Protein AF-A0A9W8AID2-F1 (afdb_monomer)

InterPro domains:
  IPR016527 Origin recognition complex subunit 4 [PIRSF007858] (40-370)
  IPR016527 Origin recognition complex subunit 4 [PTHR12087] (40-371)
  IPR027417 P-loop containing nucleoside triphosphate hydrolase [G3DSA:3.40.50.300] (14-128)
  IPR027417 P-loop containing nucleoside triphosphate hydrolase [SSF52540] (54-201)
  IPR032705 Origin recognition complex subunit 4, C-terminal [PF14629] (137-357)

Organism: NCBI:txid1520584

Foldseek 3Di:
DDDDDDDDDDDDDDDPDDPPPPPPPPPPDDDPPDDPPPDDPVRVLVVVLVVLQPDAAPDDEEEAEAEQLLVCLVPPPSVVLLSLLVSCVVPRYNYHYHYDHPDPCSLVSHDPSSNVSDPPDDDDDDFDPDLVVLLVLLLVVQQDDLDDDPVDDPVCNVVSVVQSVLSVVCSVDVVSSVLSVVVCVVDRHSVVSVVLSVQQVVVADPVRNHGDPVSSVVSSVVVVDDPLLVVLLVADLLLLLLVLLQLVCVVVVNQKDFLVSSLVSSVCLCVVQPLNVVVVPDDDDSVVSLVSVVVCCLVVQKAFDDDPPDDPDDDDPDDPPPCVSVVRVVVVPPPDDDRRGGMMGGPDDLVSSLVSLVVHPPRDPSSNVSSPDD

Solvent-accessible surface area (backbone atoms only — not comparable to full-atom values): 23178 Å² total; per-residue (Å²): 137,83,85,90,84,91,80,90,82,84,87,84,80,87,81,86,78,77,82,78,76,78,79,73,81,73,75,79,72,81,77,74,94,57,82,77,74,89,64,52,73,67,56,48,50,52,51,52,48,53,52,51,67,69,40,49,76,87,56,84,70,46,78,48,78,37,74,55,36,54,62,56,44,70,40,83,85,29,57,67,61,38,52,55,31,52,50,47,72,64,63,40,34,59,56,46,81,46,72,39,62,92,59,89,61,48,73,71,58,38,53,72,80,39,44,72,48,49,88,84,81,79,84,87,86,74,64,64,90,44,69,69,57,48,50,50,53,53,51,59,70,72,45,67,82,86,71,84,43,99,90,47,65,77,91,49,50,67,58,47,50,52,49,40,51,47,52,49,56,50,65,69,34,66,69,50,45,50,52,54,45,56,45,45,76,75,50,56,47,68,64,63,49,48,57,55,52,49,53,47,61,68,68,48,42,92,95,40,78,64,89,47,70,69,59,45,50,53,50,52,50,64,73,68,54,57,66,69,43,56,52,58,50,73,53,54,72,66,44,51,45,47,51,39,25,46,45,54,39,42,76,69,72,41,73,63,47,29,50,58,60,33,51,49,49,40,49,48,48,48,72,66,36,66,56,34,57,74,67,66,56,74,75,77,55,67,77,58,52,50,52,40,52,53,46,38,44,74,69,58,53,29,44,72,52,79,74,93,70,88,75,96,67,94,78,76,94,79,76,60,96,75,57,59,72,58,51,62,67,59,67,67,66,58,92,80,63,59,81,57,66,45,46,26,28,71,71,64,53,67,68,50,50,38,53,26,55,73,66,32,75,91,62,53,66,56,59,47,50,58,50,70,54,133

Nearest PDB structures (foldseek):
  7jpq-assembly1_D  TM=8.842E-01  e=1.637E-20  Homo sapiens
  5ujm-assembly1_D  TM=8.952E-01  e=5.907E-19  Homo sapiens
  5uj7-assembly2_D  TM=9.105E-01  e=2.186E-18  Homo sapiens
  7jpr-assembly1_D  TM=8.896E-01  e=1.557E-18  Homo sapiens
  8s0d-assembly1_D  TM=9.106E-01  e=4.104E-18  Homo sapiens

Secondary structure (DSSP, 8-state):
----------------------------PPPPSSPPP---HHHHHHHHHHHHHH--TTSPPEEEEETTHHHHHHSGGGHHHHHHHHHHHTTSS-EEEEE--S-TTTTTSS-HHHHTTS-------PPP-SHHHHHHHHHHHHPPP-S--TTS-GGGHHHHHHHHHHHHHHHH-HHHHHHHHHHHHH---HHHHHHHHHHHHHT--SS--S--HHHHHHHHHHHHS-HHHHHHHHS-HHHHHHHHHHHHHHHTT---B-HHHHHHHHHHHHHH-HHHHHTTPPPPPHHHHHHHHHHHHHTTSEEE------------S---TTSHHHHHHHTT--TT--GGG--EEESS-HHHHHHHHHH-TT--HHHHHHHH--

Radius of gyration: 33.81 Å; Cα contacts (8 Å, |Δi|>4): 283; chains: 1; bounding box: 73×50×110 Å

Mean predicted aligned error: 14.71 Å

Structure (mmCIF, N/CA/C/O backbone):
data_AF-A0A9W8AID2-F1
#
_entry.id   AF-A0A9W8AID2-F1
#
loop_
_atom_site.group_PDB
_atom_site.id
_atom_site.type_symbol
_atom_site.label_atom_id
_atom_site.label_alt_id
_atom_site.label_comp_id
_atom_site.label_asym_id
_atom_site.label_entity_id
_atom_site.label_seq_id
_atom_site.pdbx_PDB_ins_code
_atom_site.Cartn_x
_atom_site.Cartn_y
_atom_site.Cartn_z
_atom_site.occupancy
_atom_site.B_iso_or_equiv
_atom_site.auth_seq_id
_atom_site.auth_comp_id
_atom_site.auth_asym_id
_atom_site.auth_atom_id
_atom_site.pdbx_PDB_model_num
ATOM 1 N N . LYS A 1 1 ? 35.726 -17.667 63.993 1.00 37.91 1 LYS A N 1
ATOM 2 C CA . LYS A 1 1 ? 35.452 -17.906 65.434 1.00 37.91 1 LYS A CA 1
ATOM 3 C C . LYS A 1 1 ? 34.197 -17.123 65.810 1.00 37.91 1 LYS A C 1
ATOM 5 O O . LYS A 1 1 ? 34.090 -15.997 65.344 1.00 37.91 1 LYS A O 1
ATOM 10 N N . SER A 1 2 ? 33.320 -17.724 66.626 1.00 32.16 2 SER A N 1
ATOM 11 C CA . SER A 1 2 ? 31.896 -17.418 66.917 1.00 32.16 2 SER A CA 1
ATOM 12 C C . SER A 1 2 ? 30.945 -17.931 65.819 1.00 32.16 2 SER A C 1
ATOM 14 O O . SER A 1 2 ? 30.976 -17.412 64.712 1.00 32.16 2 SER A O 1
ATOM 16 N N . GLU A 1 3 ? 30.303 -19.110 65.914 1.00 30.25 3 GLU A N 1
ATOM 17 C CA . GLU A 1 3 ? 29.330 -19.656 66.905 1.00 30.25 3 GLU A CA 1
ATOM 18 C C . GLU A 1 3 ? 28.119 -18.724 67.078 1.00 30.25 3 GLU A C 1
ATOM 20 O O . GLU A 1 3 ? 28.262 -17.648 67.639 1.00 30.25 3 GLU A O 1
ATOM 25 N N . ASN A 1 4 ? 26.964 -18.942 66.436 1.00 28.14 4 ASN A N 1
ATOM 26 C CA . ASN A 1 4 ? 25.987 -20.047 66.481 1.00 28.14 4 ASN A CA 1
ATOM 27 C C . ASN A 1 4 ? 25.159 -20.068 67.785 1.00 28.14 4 ASN A C 1
ATOM 29 O O . ASN A 1 4 ? 25.629 -20.539 68.815 1.00 28.14 4 ASN A O 1
ATOM 33 N N . LYS A 1 5 ? 23.899 -19.609 67.713 1.00 32.81 5 LYS A N 1
ATOM 34 C CA . LYS A 1 5 ? 22.800 -20.044 68.591 1.00 32.81 5 LYS A CA 1
ATOM 35 C C . LYS A 1 5 ? 21.468 -19.983 67.841 1.00 32.81 5 LYS A C 1
ATOM 37 O O . LYS A 1 5 ? 21.004 -18.925 67.428 1.00 32.81 5 LYS A O 1
ATOM 42 N N . GLN A 1 6 ? 20.911 -21.175 67.660 1.00 28.47 6 GLN A N 1
ATOM 43 C CA . GLN A 1 6 ? 19.615 -21.496 67.079 1.00 28.47 6 GLN A CA 1
ATOM 44 C C . GLN A 1 6 ? 18.464 -21.081 68.006 1.00 28.47 6 GLN A C 1
ATOM 46 O O . GLN A 1 6 ? 18.570 -21.195 69.226 1.00 28.47 6 GLN A O 1
ATOM 51 N N . GLY A 1 7 ? 17.343 -20.678 67.407 1.00 27.36 7 GLY A N 1
ATOM 52 C CA . GLY A 1 7 ? 16.059 -20.476 68.074 1.00 27.36 7 GLY A CA 1
ATOM 53 C C . GLY A 1 7 ? 14.913 -20.919 67.162 1.00 27.36 7 GLY A C 1
ATOM 54 O O . GLY A 1 7 ? 14.697 -20.337 66.106 1.00 27.36 7 GLY A O 1
ATOM 55 N N . ASN A 1 8 ? 14.247 -21.993 67.585 1.00 26.12 8 ASN A N 1
ATOM 56 C CA . ASN A 1 8 ? 13.022 -22.632 67.095 1.00 26.12 8 ASN A CA 1
ATOM 57 C C . ASN A 1 8 ? 12.096 -21.843 66.147 1.00 26.12 8 ASN A C 1
ATOM 59 O O . ASN A 1 8 ? 11.576 -20.790 66.504 1.00 26.12 8 ASN A O 1
ATOM 63 N N . SER A 1 9 ? 11.692 -22.488 65.046 1.00 29.25 9 SER A N 1
ATOM 64 C CA . SER A 1 9 ? 10.330 -22.336 64.516 1.00 29.25 9 SER A CA 1
ATOM 65 C C . SER A 1 9 ? 9.770 -23.692 64.068 1.00 29.25 9 SER A C 1
ATOM 67 O O . SER A 1 9 ? 10.338 -24.407 63.247 1.00 29.25 9 SER A O 1
ATOM 69 N N . THR A 1 10 ? 8.667 -24.067 64.708 1.00 31.52 10 THR A N 1
ATOM 70 C CA . THR A 1 10 ? 7.802 -25.220 64.435 1.00 31.52 10 THR A CA 1
ATOM 71 C C . THR A 1 10 ? 7.084 -25.100 63.083 1.00 31.52 10 THR A C 1
ATOM 73 O O . THR A 1 10 ? 6.790 -23.984 62.650 1.00 31.52 10 THR A O 1
ATOM 76 N N . PRO A 1 11 ? 6.721 -26.224 62.434 1.00 27.22 11 PRO A N 1
ATOM 77 C CA . PRO A 1 11 ? 6.089 -26.218 61.121 1.00 27.22 11 PRO A CA 1
ATOM 78 C C . PRO A 1 11 ? 4.574 -26.012 61.249 1.00 27.22 11 PRO A C 1
ATOM 80 O O . PRO A 1 11 ? 3.876 -26.817 61.864 1.00 27.22 11 PRO A O 1
ATOM 83 N N . VAL A 1 12 ? 4.041 -24.953 60.636 1.00 29.66 12 VAL A N 1
ATOM 84 C CA . VAL A 1 12 ? 2.590 -24.775 60.472 1.00 29.66 12 VAL A CA 1
ATOM 85 C C . VAL A 1 12 ? 2.180 -25.357 59.125 1.00 29.66 12 VAL A C 1
ATOM 87 O O . VAL A 1 12 ? 2.481 -24.818 58.061 1.00 29.66 12 VAL A O 1
ATOM 90 N N . ALA A 1 13 ? 1.497 -26.494 59.186 1.00 27.62 13 ALA A N 1
ATOM 91 C CA . ALA A 1 13 ? 0.810 -27.098 58.062 1.00 27.62 13 ALA A CA 1
ATOM 92 C C . ALA A 1 13 ? -0.491 -26.343 57.722 1.00 27.62 13 ALA A C 1
ATOM 94 O O . ALA A 1 13 ? -1.168 -25.813 58.597 1.00 27.62 13 ALA A O 1
ATOM 95 N N . SER A 1 14 ? -0.887 -26.461 56.448 1.00 25.89 14 SER A N 1
ATOM 96 C CA . SER A 1 14 ? -2.257 -26.318 55.925 1.00 25.89 14 SER A CA 1
ATOM 97 C C . SER A 1 14 ? -2.832 -24.900 55.738 1.00 25.89 14 SER A C 1
ATOM 99 O O . SER A 1 14 ? -3.300 -24.269 56.678 1.00 25.89 14 SER A O 1
ATOM 101 N N . ALA A 1 15 ? -2.987 -24.504 54.464 1.00 28.47 15 ALA A N 1
ATOM 102 C CA . ALA A 1 15 ? -4.306 -24.195 53.882 1.00 28.47 15 ALA A CA 1
ATOM 103 C C . ALA A 1 15 ? -4.222 -24.049 52.344 1.00 28.47 15 ALA A C 1
ATOM 105 O O . ALA A 1 15 ? -4.252 -22.949 51.791 1.00 28.47 15 ALA A O 1
ATOM 106 N N . LYS A 1 16 ? -4.159 -25.174 51.615 1.00 29.52 16 LYS A N 1
ATOM 107 C CA . LYS A 1 16 ? -4.518 -25.197 50.186 1.00 29.52 16 LYS A CA 1
ATOM 108 C C . LYS A 1 16 ? -6.030 -24.977 50.088 1.00 29.52 16 LYS A C 1
ATOM 110 O O . LYS A 1 16 ? -6.803 -25.880 50.394 1.00 29.52 16 LYS A O 1
ATOM 115 N N . ARG A 1 17 ? -6.465 -23.779 49.684 1.00 28.58 17 ARG A N 1
ATOM 116 C CA . ARG A 1 17 ? -7.876 -23.513 49.355 1.00 28.58 17 ARG A CA 1
ATOM 117 C C . ARG A 1 17 ? -8.276 -24.371 48.146 1.00 28.58 17 ARG A C 1
ATOM 119 O O . ARG A 1 17 ? -7.640 -24.245 47.099 1.00 28.58 17 ARG A O 1
ATOM 126 N N . PRO A 1 18 ? -9.313 -25.219 48.233 1.00 30.31 18 PRO A N 1
ATOM 127 C CA . PRO A 1 18 ? -9.797 -25.933 47.066 1.00 30.31 18 PRO A CA 1
ATOM 128 C C . PRO A 1 18 ? -10.563 -24.955 46.170 1.00 30.31 18 PRO A C 1
ATOM 130 O O . PRO A 1 18 ? -11.483 -24.264 46.612 1.00 30.31 18 PRO A O 1
ATOM 133 N N . ILE A 1 19 ? -10.189 -24.913 44.891 1.00 31.02 19 ILE A N 1
ATOM 134 C CA . ILE A 1 19 ? -10.987 -24.306 43.826 1.00 31.02 19 ILE A CA 1
ATOM 135 C C . ILE A 1 19 ? -12.316 -25.059 43.805 1.00 31.02 19 ILE A C 1
ATOM 137 O O . ILE A 1 19 ? -12.407 -26.201 43.351 1.00 31.02 19 ILE A O 1
ATOM 141 N N . ARG A 1 20 ? -13.353 -24.426 44.351 1.00 26.64 20 ARG A N 1
ATOM 142 C CA . ARG A 1 20 ? -14.725 -24.925 44.351 1.00 26.64 20 ARG A CA 1
ATOM 143 C C . ARG A 1 20 ? -15.221 -24.903 42.900 1.00 26.64 20 ARG A C 1
ATOM 145 O O . ARG A 1 20 ? -15.825 -23.937 42.449 1.00 26.64 20 ARG A O 1
ATOM 152 N N . ARG A 1 21 ? -14.944 -25.968 42.138 1.00 28.42 21 ARG A N 1
ATOM 153 C CA . ARG A 1 21 ? -15.680 -26.275 40.905 1.00 28.42 21 ARG A CA 1
ATOM 154 C C . ARG A 1 21 ? -17.124 -26.522 41.321 1.00 28.42 21 ARG A C 1
ATOM 156 O O . ARG A 1 21 ? -17.466 -27.610 41.777 1.00 28.42 21 ARG A O 1
ATOM 163 N N . ALA A 1 22 ? -17.962 -25.497 41.205 1.00 30.78 22 ALA A N 1
ATOM 164 C CA . ALA A 1 22 ? -19.400 -25.657 41.277 1.00 30.78 22 ALA A CA 1
ATOM 165 C C . ALA A 1 22 ? -19.818 -26.587 40.127 1.00 30.78 22 ALA A C 1
ATOM 167 O O . ALA A 1 22 ? -19.970 -26.164 38.983 1.00 30.78 22 ALA A O 1
ATOM 168 N N . ARG A 1 23 ? -19.962 -27.885 40.421 1.00 27.67 23 ARG A N 1
ATOM 169 C CA . ARG A 1 23 ? -20.756 -28.805 39.608 1.00 27.67 23 ARG A CA 1
ATOM 170 C C . ARG A 1 23 ? -22.199 -28.316 39.710 1.00 27.67 23 ARG A C 1
ATOM 172 O O . ARG A 1 23 ? -22.949 -28.741 40.579 1.00 27.67 23 ARG A O 1
ATOM 179 N N . SER A 1 24 ? -22.562 -27.378 38.840 1.00 30.45 24 SER A N 1
ATOM 180 C CA . SER A 1 24 ? -23.954 -27.181 38.461 1.00 30.45 24 SER A CA 1
ATOM 181 C C . SER A 1 24 ? -24.422 -28.512 37.882 1.00 30.45 24 SER A C 1
ATOM 183 O O . SER A 1 24 ? -23.926 -28.974 36.852 1.00 30.45 24 SER A O 1
ATOM 185 N N . THR A 1 25 ? -25.326 -29.170 38.596 1.00 31.47 25 THR A N 1
ATOM 186 C CA . THR A 1 25 ? -26.204 -30.205 38.066 1.00 31.47 25 THR A CA 1
ATOM 187 C C . THR A 1 25 ? -26.992 -29.588 36.912 1.00 31.47 25 THR A C 1
ATOM 189 O O . THR A 1 25 ? -28.091 -29.071 37.081 1.00 31.47 25 THR A O 1
ATOM 192 N N . ARG A 1 26 ? -26.399 -29.606 35.712 1.00 34.56 26 ARG A N 1
ATOM 193 C CA . ARG A 1 26 ? -27.102 -29.368 34.453 1.00 34.56 26 ARG A CA 1
ATOM 194 C C . ARG A 1 26 ? -28.152 -30.472 34.336 1.00 34.56 26 ARG A C 1
ATOM 196 O O . ARG A 1 26 ? -27.844 -31.577 33.892 1.00 34.56 26 ARG A O 1
ATOM 203 N N . GLN A 1 27 ? -29.385 -30.184 34.748 1.00 33.41 27 GLN A N 1
ATOM 204 C CA . GLN A 1 27 ? -30.541 -30.871 34.187 1.00 33.41 27 GLN A CA 1
ATOM 205 C C . GLN A 1 27 ? -30.413 -30.720 32.670 1.00 33.41 27 GLN A C 1
ATOM 207 O O . GLN A 1 27 ? -30.429 -29.607 32.142 1.00 33.41 27 GLN A O 1
ATOM 212 N N . LYS A 1 28 ? -30.162 -31.837 31.982 1.00 34.06 28 LYS A N 1
ATOM 213 C CA . LYS A 1 28 ? -30.195 -31.907 30.524 1.00 34.06 28 LYS A CA 1
ATOM 214 C C . LYS A 1 28 ? -31.617 -31.539 30.105 1.00 34.06 28 LYS A C 1
ATOM 216 O O . LYS A 1 28 ? -32.504 -32.382 30.156 1.00 34.06 28 LYS A O 1
ATOM 221 N N . GLN A 1 29 ? -31.838 -30.284 29.726 1.00 35.06 29 GLN A N 1
ATOM 222 C CA . GLN A 1 29 ? -32.986 -29.955 28.893 1.00 35.06 29 GLN A CA 1
ATOM 223 C C . GLN A 1 29 ? -32.837 -30.758 27.590 1.00 35.06 29 GLN A C 1
ATOM 225 O O . GLN A 1 29 ? -31.721 -30.826 27.059 1.00 35.06 29 GLN A O 1
ATOM 230 N N . PRO A 1 30 ? -33.898 -31.423 27.107 1.00 36.38 30 PRO A N 1
ATOM 231 C CA . PRO A 1 30 ? -33.822 -32.191 25.876 1.00 36.38 30 PRO A CA 1
ATOM 232 C C . PRO A 1 30 ? -33.452 -31.252 24.725 1.00 36.38 30 PRO A C 1
ATOM 234 O O . PRO A 1 30 ? -34.056 -30.195 24.549 1.00 36.38 30 PRO A O 1
ATOM 237 N N . ILE A 1 31 ? -32.424 -31.633 23.966 1.00 41.31 31 ILE A N 1
ATOM 238 C CA . ILE A 1 31 ? -32.045 -30.969 22.718 1.00 41.31 31 ILE A CA 1
ATOM 239 C C . ILE A 1 31 ? -33.256 -31.111 21.778 1.00 41.31 31 ILE A C 1
ATOM 241 O O . ILE A 1 31 ? -33.652 -32.249 21.515 1.00 41.31 31 ILE A O 1
ATOM 245 N N . PRO A 1 32 ? -33.882 -30.022 21.294 1.00 39.38 32 PRO A N 1
ATOM 246 C CA . PRO A 1 32 ? -34.991 -30.149 20.361 1.00 39.38 32 PRO A CA 1
ATOM 247 C C . PRO A 1 32 ? -34.484 -30.784 19.060 1.00 39.38 32 PRO A C 1
ATOM 249 O O . PRO A 1 32 ? -33.542 -30.289 18.445 1.00 39.38 32 PRO A O 1
ATOM 252 N N . ALA A 1 33 ? -35.111 -31.890 18.656 1.00 45.28 33 ALA A N 1
ATOM 253 C CA . ALA A 1 33 ? -34.726 -32.750 17.534 1.00 45.28 33 ALA A CA 1
ATOM 254 C C . ALA A 1 33 ? -35.053 -32.175 16.137 1.00 45.28 33 ALA A C 1
ATOM 256 O O . ALA A 1 33 ? -35.136 -32.914 15.161 1.00 45.28 33 ALA A O 1
ATOM 257 N N . THR A 1 34 ? -35.236 -30.861 16.017 1.00 46.28 34 THR A N 1
ATOM 258 C CA . THR A 1 34 ? -35.548 -30.189 14.750 1.00 46.28 34 THR A CA 1
ATOM 259 C C . THR A 1 34 ? -34.602 -29.009 14.560 1.00 46.28 34 THR A C 1
ATOM 261 O O . THR A 1 34 ? -34.501 -28.193 15.485 1.00 46.28 34 THR A O 1
ATOM 264 N N . PRO A 1 35 ? -33.924 -28.864 13.400 1.00 48.53 35 PRO A N 1
ATOM 265 C CA . PRO A 1 35 ? -33.178 -27.645 13.115 1.00 48.53 35 PRO A CA 1
ATOM 266 C C . PRO A 1 35 ? -34.139 -26.457 13.273 1.00 48.53 35 PRO A C 1
ATOM 268 O O . PRO A 1 35 ? -35.284 -26.554 12.818 1.00 48.53 35 PRO A O 1
ATOM 271 N N . PRO A 1 36 ? -33.741 -25.369 13.960 1.00 59.44 36 PRO A N 1
ATOM 272 C CA . PRO A 1 36 ? -34.623 -24.225 14.117 1.00 59.44 36 PRO A CA 1
ATOM 273 C C . PRO A 1 36 ? -35.076 -23.765 12.723 1.00 59.44 36 PRO A C 1
ATOM 275 O O . PRO A 1 36 ? -34.262 -23.777 11.792 1.00 59.44 36 PRO A O 1
ATOM 278 N N . PRO A 1 37 ? -36.359 -23.392 12.552 1.00 58.59 37 PRO A N 1
ATOM 279 C CA . PRO A 1 37 ? -36.847 -22.891 11.274 1.00 58.59 37 PRO A CA 1
ATOM 280 C C . P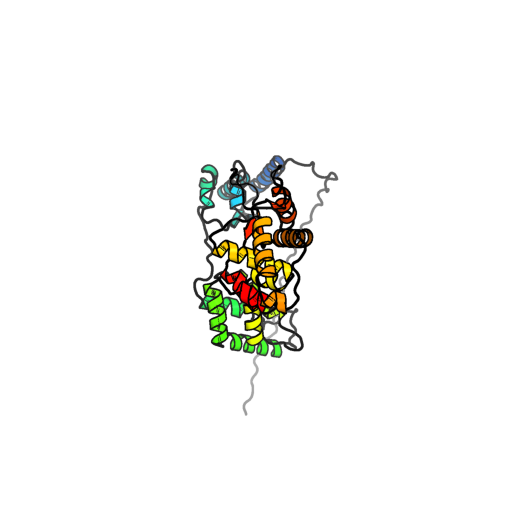RO A 1 37 ? -35.933 -21.753 10.817 1.00 58.59 37 PRO A C 1
ATOM 282 O O . PRO A 1 37 ? -35.446 -20.994 11.659 1.00 58.59 37 PRO A O 1
ATOM 285 N N . LYS A 1 38 ? -35.665 -21.651 9.507 1.00 53.59 38 LYS A N 1
ATOM 286 C CA . LYS A 1 38 ? -34.895 -20.544 8.919 1.00 53.59 38 LYS A CA 1
ATOM 287 C C . LYS A 1 38 ? -35.637 -19.237 9.214 1.00 53.59 38 LYS A C 1
ATOM 289 O O . LYS A 1 38 ? -36.489 -18.818 8.440 1.00 53.59 38 LYS A O 1
ATOM 294 N N . ARG A 1 39 ? -35.364 -18.648 10.377 1.00 69.56 39 ARG A N 1
ATOM 295 C CA . ARG A 1 39 ? -35.948 -17.386 10.815 1.00 69.56 39 ARG A CA 1
ATOM 296 C C . ARG A 1 39 ? -35.497 -16.305 9.857 1.00 69.56 39 ARG A C 1
ATOM 298 O O . ARG A 1 39 ? -34.347 -16.296 9.410 1.00 69.56 39 ARG A O 1
ATOM 305 N N . THR A 1 40 ? -36.395 -15.381 9.557 1.00 79.19 40 THR A N 1
ATOM 306 C CA . THR A 1 40 ? -36.008 -14.186 8.811 1.00 79.19 40 THR A CA 1
ATOM 307 C C . THR A 1 40 ? -34.978 -13.390 9.622 1.00 79.19 40 THR A C 1
ATOM 309 O O . THR A 1 40 ? -34.877 -13.521 10.850 1.00 79.19 40 THR A O 1
ATOM 312 N N . PHE A 1 41 ? -34.177 -12.557 8.951 1.00 72.69 41 PHE A N 1
ATOM 313 C CA . PHE A 1 41 ? -33.204 -11.691 9.627 1.00 72.69 41 PHE A CA 1
ATOM 314 C C . PHE A 1 41 ? -33.873 -10.861 10.735 1.00 72.69 41 PHE A C 1
ATOM 316 O O . PHE A 1 41 ? -33.378 -10.801 11.860 1.00 72.69 41 PHE A O 1
ATOM 323 N N . SER A 1 42 ? -35.052 -10.310 10.442 1.00 68.44 42 SER A N 1
ATOM 324 C CA . SER A 1 42 ? -35.842 -9.518 11.383 1.00 68.44 42 SER A CA 1
ATOM 325 C C . SER A 1 42 ? -36.289 -10.317 12.611 1.00 68.44 42 SER A C 1
ATOM 327 O O . SER A 1 42 ? -36.156 -9.825 13.727 1.00 68.44 42 SER A O 1
ATOM 329 N N . GLU A 1 43 ? -36.753 -11.559 12.450 1.00 78.12 43 GLU A N 1
ATOM 330 C CA . GLU A 1 43 ? -37.130 -12.426 13.581 1.00 78.12 43 GLU A CA 1
ATOM 331 C C . GLU A 1 43 ? -35.934 -12.800 14.456 1.00 78.12 43 GLU A C 1
ATOM 333 O O . GLU A 1 43 ? -36.037 -12.837 15.683 1.00 78.12 43 GLU A O 1
ATOM 338 N N . THR A 1 44 ? -34.785 -13.059 13.832 1.00 82.88 44 THR A N 1
ATOM 339 C CA . THR A 1 44 ? -33.548 -13.390 14.548 1.00 82.88 44 THR A CA 1
ATOM 340 C C . THR A 1 44 ? -33.051 -12.192 15.348 1.00 82.88 44 THR A C 1
ATOM 342 O O . THR A 1 44 ? -32.686 -12.340 16.514 1.00 82.88 44 THR A O 1
ATOM 345 N N . LEU A 1 45 ? -33.102 -10.998 14.756 1.00 74.94 45 LEU A N 1
ATOM 346 C CA . LEU A 1 45 ? -32.712 -9.752 15.402 1.00 74.94 45 LEU A CA 1
ATOM 347 C C . LEU A 1 45 ? -33.660 -9.406 16.558 1.00 74.94 45 LEU A C 1
ATOM 349 O O . LEU A 1 45 ? -33.193 -9.132 17.657 1.00 74.94 45 LEU A O 1
ATOM 353 N N . VAL A 1 46 ? -34.979 -9.506 16.372 1.00 74.38 46 VAL A N 1
ATOM 354 C CA . VAL A 1 46 ? -35.960 -9.282 17.452 1.00 74.38 46 VAL A CA 1
ATOM 355 C C . VAL A 1 46 ? -35.788 -10.299 18.582 1.00 74.38 46 VAL A C 1
ATOM 357 O O . VAL A 1 46 ? -35.831 -9.927 19.755 1.00 74.38 46 VAL A O 1
ATOM 360 N N . TYR A 1 47 ? -35.540 -11.569 18.257 1.00 82.56 47 TYR A N 1
ATOM 361 C CA . TYR A 1 47 ? -35.263 -12.599 19.255 1.00 82.56 47 TYR A CA 1
ATOM 362 C C 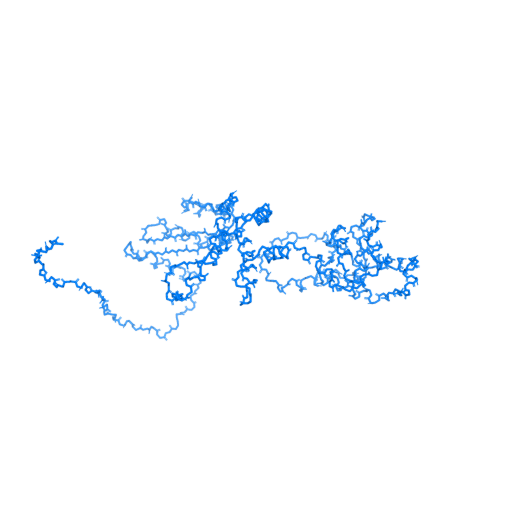. TYR A 1 47 ? -33.984 -12.294 20.043 1.00 82.56 47 TYR A C 1
ATOM 364 O O . TYR A 1 47 ? -34.007 -12.320 21.276 1.00 82.56 47 TYR A O 1
ATOM 372 N N . LEU A 1 48 ? -32.900 -11.934 19.353 1.00 80.50 48 LEU A N 1
ATOM 373 C CA . LEU A 1 48 ? -31.636 -11.542 19.973 1.00 80.50 48 LEU A CA 1
ATOM 374 C C . LEU A 1 48 ? -31.827 -10.323 20.884 1.00 80.50 48 LEU A C 1
ATOM 376 O O . LEU A 1 48 ? -31.369 -10.330 22.021 1.00 80.50 48 LEU A O 1
ATOM 380 N N . LEU A 1 49 ? -32.591 -9.320 20.451 1.00 74.94 49 LEU A N 1
ATOM 381 C CA . LEU A 1 49 ? -32.923 -8.171 21.291 1.00 74.94 49 LEU A CA 1
ATOM 382 C C . LEU A 1 49 ? -33.785 -8.530 22.487 1.00 74.94 49 LEU A C 1
ATOM 384 O O . LEU A 1 49 ? -33.594 -7.965 23.556 1.00 74.94 49 LEU A O 1
ATOM 388 N N . SER A 1 50 ? -34.723 -9.462 22.340 1.00 75.75 50 SER A N 1
ATOM 389 C CA . SER A 1 50 ? -35.528 -9.924 23.468 1.00 75.75 50 SER A CA 1
ATOM 390 C C . SER A 1 50 ? -34.669 -10.637 24.513 1.00 75.75 50 SER A C 1
ATOM 392 O O . SER A 1 50 ? -34.940 -10.519 25.703 1.00 75.75 50 SER A O 1
ATOM 394 N N . PHE A 1 51 ? -33.610 -11.327 24.080 1.00 78.31 51 PHE A N 1
ATOM 395 C CA . PHE A 1 51 ? -32.623 -11.928 24.969 1.00 78.31 51 PHE A CA 1
ATOM 396 C C . PHE A 1 51 ? -31.783 -10.845 25.656 1.00 78.31 51 PHE A C 1
ATOM 398 O O . PHE A 1 51 ? -31.662 -10.847 26.877 1.00 78.31 51 PHE A O 1
ATOM 405 N N . LEU A 1 52 ? -31.308 -9.855 24.891 1.00 76.44 52 LEU A N 1
ATOM 406 C CA . LEU A 1 52 ? -30.542 -8.726 25.423 1.00 76.44 52 LEU A CA 1
ATOM 407 C C . LEU A 1 52 ? -31.358 -7.848 26.394 1.00 76.44 52 LEU A C 1
ATOM 409 O O . LEU A 1 52 ? -30.825 -7.320 27.358 1.00 76.44 52 LEU A O 1
ATOM 413 N N . LYS A 1 53 ? -32.667 -7.702 26.191 1.00 72.25 53 LYS A N 1
ATOM 414 C CA . LYS A 1 53 ? -33.535 -6.927 27.096 1.00 72.25 53 LYS A CA 1
ATOM 415 C C . LYS A 1 53 ? -33.936 -7.690 28.363 1.00 72.25 53 LYS A C 1
ATOM 417 O O . LYS A 1 53 ? -34.324 -7.077 29.350 1.00 72.25 53 LYS A O 1
ATOM 422 N N . LYS A 1 54 ? -33.883 -9.026 28.339 1.00 73.62 54 LYS A N 1
ATOM 423 C CA . LYS A 1 54 ? -34.219 -9.878 29.495 1.00 73.62 54 LYS A CA 1
ATOM 424 C C . LYS A 1 54 ? -33.046 -10.084 30.453 1.00 73.62 54 LYS A C 1
ATOM 426 O O . LYS A 1 54 ? -33.284 -10.454 31.600 1.00 73.62 54 LYS A O 1
ATOM 431 N N . GLY A 1 55 ? -31.816 -9.877 29.986 1.00 68.38 55 GLY A N 1
ATOM 432 C CA . GLY A 1 55 ? -30.620 -10.061 30.797 1.00 68.38 55 GLY A CA 1
ATOM 433 C C . GLY A 1 55 ? -30.453 -8.979 31.870 1.00 68.38 55 GLY A C 1
ATOM 434 O O . GLY A 1 55 ? -30.814 -7.818 31.672 1.00 68.38 55 GLY A O 1
ATOM 435 N N . GLY A 1 56 ? -29.934 -9.366 33.037 1.00 71.44 56 GLY A N 1
ATOM 436 C CA . GLY A 1 56 ? -29.729 -8.465 34.178 1.00 71.44 56 GLY A CA 1
ATOM 437 C C . GLY A 1 56 ? -28.290 -7.958 34.329 1.00 71.44 56 GLY A C 1
ATOM 438 O O . GLY A 1 56 ? -27.341 -8.562 33.841 1.00 71.44 56 GLY A O 1
ATOM 439 N N . ARG A 1 57 ? -28.088 -6.900 35.129 1.00 67.69 57 ARG A N 1
ATOM 440 C CA . ARG A 1 57 ? -26.762 -6.297 35.424 1.00 67.69 57 ARG A CA 1
ATOM 441 C C . ARG A 1 57 ? -25.703 -7.239 36.024 1.00 67.69 57 ARG A C 1
ATOM 443 O O . ARG A 1 57 ? -24.549 -6.844 36.137 1.00 67.69 57 ARG A O 1
ATOM 450 N N . ARG A 1 58 ? -26.087 -8.442 36.465 1.00 69.44 58 ARG A N 1
ATOM 451 C CA . ARG A 1 58 ? -25.180 -9.470 37.016 1.00 69.44 58 ARG A CA 1
ATOM 452 C C . ARG A 1 58 ? -24.735 -10.507 35.980 1.00 69.44 58 ARG A C 1
ATOM 454 O O . ARG A 1 58 ? -24.006 -11.428 36.335 1.00 69.44 58 ARG A O 1
ATOM 461 N N . GLU A 1 59 ? -25.195 -10.389 34.741 1.00 77.12 59 GLU A N 1
ATOM 462 C CA . GLU A 1 59 ? -24.772 -11.252 33.643 1.00 77.12 59 GLU A CA 1
ATOM 463 C C . GLU A 1 59 ? -23.444 -10.788 33.037 1.00 77.12 59 GLU A C 1
ATOM 465 O O . GLU A 1 59 ? -22.941 -9.700 33.326 1.00 77.12 59 GLU A O 1
ATOM 470 N N . ASN A 1 60 ? -22.858 -11.648 32.204 1.00 81.81 60 ASN A N 1
ATOM 471 C CA . ASN A 1 60 ? -21.590 -11.361 31.548 1.00 81.81 60 ASN A CA 1
ATOM 472 C C . ASN A 1 60 ? -21.729 -10.152 30.604 1.00 81.81 60 ASN A C 1
ATOM 474 O O . ASN A 1 60 ? -22.698 -10.088 29.844 1.00 81.81 60 ASN A O 1
ATOM 478 N N . PRO A 1 61 ? -20.757 -9.223 30.603 1.00 87.62 61 PRO A N 1
ATOM 479 C CA . PRO A 1 61 ? -20.762 -8.099 29.681 1.00 87.62 61 PRO A CA 1
ATOM 480 C C . PRO A 1 61 ? -20.577 -8.560 28.236 1.00 87.62 61 PRO A C 1
ATOM 482 O O . PRO A 1 61 ? -19.799 -9.474 27.957 1.00 87.62 61 PRO A O 1
ATOM 485 N N . ILE A 1 62 ? -21.278 -7.899 27.316 1.00 88.12 62 ILE A N 1
ATOM 486 C CA . ILE A 1 62 ? -21.208 -8.176 25.878 1.00 88.12 62 ILE A CA 1
ATOM 487 C C . ILE A 1 62 ? -20.493 -7.014 25.195 1.00 88.12 62 ILE A C 1
ATOM 489 O O . ILE A 1 62 ? -20.891 -5.858 25.344 1.00 88.12 62 ILE A O 1
ATOM 493 N N . VAL A 1 63 ? -19.449 -7.324 24.426 1.00 92.69 63 VAL A N 1
ATOM 494 C CA . VAL A 1 63 ? -18.695 -6.341 23.640 1.00 92.69 63 VAL A CA 1
ATOM 495 C C . VAL A 1 63 ? -18.946 -6.597 22.158 1.00 92.69 63 VAL A C 1
ATOM 497 O O . VAL A 1 63 ? -18.606 -7.659 21.643 1.00 92.69 63 VAL A O 1
ATOM 500 N N . PHE A 1 64 ? -19.538 -5.621 21.477 1.00 93.12 64 PHE A N 1
ATOM 501 C CA . PHE A 1 64 ? -19.695 -5.601 20.029 1.00 93.12 64 PHE A CA 1
ATOM 502 C C . PHE A 1 64 ? -18.539 -4.824 19.406 1.00 93.12 64 PHE A C 1
ATOM 504 O O . PHE A 1 64 ? -18.295 -3.679 19.785 1.00 93.12 64 PHE A O 1
ATOM 511 N N . ILE A 1 65 ? -17.857 -5.435 18.440 1.00 96.06 65 ILE A N 1
ATOM 512 C CA . ILE A 1 65 ? -16.821 -4.792 17.630 1.00 96.06 65 ILE A CA 1
ATOM 513 C C . ILE A 1 65 ? -17.358 -4.719 16.204 1.00 96.06 65 ILE A C 1
ATOM 515 O O . ILE A 1 65 ? -17.647 -5.748 15.596 1.00 96.06 65 ILE A O 1
ATOM 519 N N . LEU A 1 66 ? -17.544 -3.499 15.712 1.00 94.88 66 LEU A N 1
ATOM 520 C CA . LEU A 1 66 ? -18.000 -3.202 14.362 1.00 94.88 66 LEU A CA 1
ATOM 521 C C . LEU A 1 66 ? -16.794 -2.692 13.576 1.00 94.88 66 LEU A C 1
ATOM 523 O O . LEU A 1 66 ? -16.394 -1.541 13.754 1.00 94.88 66 LEU A O 1
ATOM 527 N N . ASP A 1 67 ? -16.197 -3.561 12.767 1.00 95.62 67 ASP A N 1
ATOM 528 C CA . ASP A 1 67 ? -15.161 -3.157 11.815 1.00 95.62 67 ASP A CA 1
ATOM 529 C C . ASP A 1 67 ? -15.803 -2.466 10.606 1.00 95.62 67 ASP A C 1
ATOM 531 O O . ASP A 1 67 ? -16.950 -2.763 10.279 1.00 95.62 67 ASP A O 1
ATOM 535 N N . GLU A 1 68 ? -15.098 -1.525 9.981 1.00 94.19 68 GLU A N 1
ATOM 536 C CA . GLU A 1 68 ? -15.627 -0.698 8.881 1.00 94.19 68 GLU A CA 1
ATOM 537 C C . GLU A 1 68 ? -16.990 -0.052 9.221 1.00 94.19 68 GLU A C 1
ATOM 539 O O . GLU A 1 68 ? -17.985 -0.160 8.499 1.00 94.19 68 GLU A O 1
ATOM 544 N N . PHE A 1 69 ? -17.052 0.627 10.372 1.00 95.06 69 PHE A N 1
ATOM 545 C CA . PHE A 1 69 ? -18.274 1.225 10.925 1.00 95.06 69 PHE A CA 1
ATOM 546 C C . PHE A 1 69 ? -19.044 2.117 9.933 1.00 95.06 69 PHE A C 1
ATOM 548 O O . PHE A 1 69 ? -20.275 2.171 9.956 1.00 95.06 69 PHE A O 1
ATOM 555 N N . ASP A 1 70 ? -18.340 2.812 9.045 1.00 93.81 70 ASP A N 1
ATOM 556 C CA . ASP A 1 70 ? -18.926 3.663 8.018 1.00 93.81 70 ASP A CA 1
ATOM 557 C C . ASP A 1 70 ? -19.763 2.886 6.993 1.00 93.81 70 ASP A C 1
ATOM 559 O O . ASP A 1 70 ? -20.802 3.392 6.567 1.00 93.81 70 ASP A O 1
ATOM 563 N N . LEU A 1 71 ? -19.432 1.632 6.679 1.00 94.12 71 LEU A N 1
ATOM 564 C CA . LEU A 1 71 ? -20.286 0.797 5.829 1.00 94.12 71 LEU A CA 1
ATOM 565 C C . LEU A 1 71 ? -21.634 0.510 6.501 1.00 94.12 71 LEU A C 1
ATOM 567 O O . LEU A 1 71 ? -22.682 0.575 5.857 1.00 94.12 71 LEU A O 1
ATOM 571 N N . PHE A 1 72 ? -21.650 0.311 7.825 1.00 92.19 72 PHE A N 1
ATOM 572 C CA . PHE A 1 72 ? -22.894 0.150 8.588 1.00 92.19 72 PHE A CA 1
ATOM 573 C C . PHE A 1 72 ? -23.790 1.391 8.554 1.00 92.19 72 PHE A C 1
ATOM 575 O O . PHE A 1 72 ? -25.016 1.268 8.631 1.00 92.19 72 PHE A O 1
ATOM 582 N N . SER A 1 73 ? -23.197 2.577 8.408 1.00 90.62 73 SER A N 1
ATOM 583 C CA . SER A 1 73 ? -23.939 3.831 8.266 1.00 90.62 73 SER A CA 1
ATOM 584 C C . SER A 1 73 ? -24.568 4.007 6.876 1.00 90.62 73 SER A C 1
ATOM 586 O O . SER A 1 73 ? -25.591 4.679 6.756 1.00 90.62 73 SER A O 1
ATOM 588 N N . GLN A 1 74 ? -24.034 3.345 5.844 1.00 91.00 74 GLN A N 1
ATOM 589 C CA . GLN A 1 74 ? -24.588 3.372 4.483 1.00 91.00 74 GLN A CA 1
ATOM 590 C C . GLN A 1 74 ? -25.807 2.454 4.317 1.00 91.00 74 GLN A C 1
ATOM 592 O O . GLN A 1 74 ? -26.587 2.620 3.377 1.00 91.00 74 GLN A O 1
ATOM 597 N N . HIS A 1 75 ? -26.011 1.493 5.225 1.00 88.31 75 HIS A N 1
ATOM 598 C CA . HIS A 1 75 ? -27.189 0.634 5.167 1.00 88.31 75 HIS A CA 1
ATOM 599 C C . HIS A 1 75 ? -28.483 1.447 5.311 1.00 88.31 75 HIS A C 1
ATOM 601 O O . HIS A 1 75 ? -28.589 2.318 6.185 1.00 88.31 75 HIS A O 1
ATOM 607 N N . PRO A 1 76 ? -29.527 1.109 4.531 1.00 86.06 76 PRO A N 1
ATOM 608 C CA . PRO A 1 76 ? -30.781 1.839 4.570 1.00 86.06 76 PRO A CA 1
ATOM 609 C C . PRO A 1 76 ? -31.365 1.808 5.983 1.00 86.06 76 PRO A C 1
ATOM 611 O O . PRO A 1 76 ? -31.491 0.749 6.608 1.00 86.06 76 PRO A O 1
ATOM 614 N N . LYS A 1 77 ? -31.755 2.985 6.481 1.00 86.00 77 LYS A N 1
ATOM 615 C CA . LYS A 1 77 ? -32.399 3.182 7.789 1.00 86.00 77 LYS A CA 1
ATOM 616 C C . LYS A 1 77 ? -31.518 2.860 9.005 1.00 86.00 77 LYS A C 1
ATOM 618 O O . LYS A 1 77 ? -32.053 2.887 10.114 1.00 86.00 77 LYS A O 1
ATOM 623 N N . GLN A 1 78 ? -30.238 2.511 8.831 1.00 90.69 78 GLN A N 1
ATOM 624 C CA . GLN A 1 78 ? -29.265 2.266 9.913 1.00 90.69 78 GLN A CA 1
ATOM 625 C C . GLN A 1 78 ? -29.808 1.404 11.073 1.00 90.69 78 GLN A C 1
ATOM 627 O O . GLN A 1 78 ? -29.535 1.649 12.251 1.00 90.69 78 GLN A O 1
ATOM 632 N N . THR A 1 79 ? -30.617 0.389 10.748 1.00 87.50 79 THR A N 1
ATOM 633 C CA . THR A 1 79 ? -31.448 -0.328 11.734 1.00 87.50 79 THR A CA 1
ATOM 634 C C . THR A 1 79 ? -30.611 -1.038 12.802 1.00 87.50 79 THR A C 1
ATOM 636 O O . THR A 1 79 ? -30.965 -1.013 13.981 1.00 87.50 79 THR A O 1
ATOM 639 N N . LEU A 1 80 ? -29.484 -1.640 12.405 1.00 88.81 80 LEU A N 1
ATOM 640 C CA . LEU A 1 80 ? -28.558 -2.310 13.321 1.00 88.81 80 LEU A CA 1
ATOM 641 C C . LEU A 1 80 ? -27.934 -1.322 14.316 1.00 88.81 80 LEU A C 1
ATOM 643 O O . LEU A 1 80 ? -27.967 -1.568 15.519 1.00 88.81 80 LEU A O 1
ATOM 647 N N . LEU A 1 81 ? -27.419 -0.190 13.824 1.00 92.12 81 LEU A N 1
ATOM 648 C CA . LEU A 1 81 ? -26.781 0.835 14.657 1.00 92.12 81 LEU A CA 1
ATOM 649 C C . LEU A 1 81 ? -27.778 1.456 15.634 1.00 92.12 81 LEU A C 1
ATOM 651 O O . LEU A 1 81 ? -27.495 1.559 16.825 1.00 92.12 81 LEU A O 1
ATOM 655 N N . TYR A 1 82 ? -28.976 1.789 15.141 1.00 91.19 82 TYR A N 1
ATOM 656 C CA . TYR A 1 82 ? -30.074 2.269 15.976 1.00 91.19 82 TYR A CA 1
ATOM 657 C C . TYR A 1 82 ? -30.358 1.296 17.122 1.00 91.19 82 TYR A C 1
ATOM 659 O O . TYR A 1 82 ? -30.403 1.687 18.283 1.00 91.19 82 TYR A O 1
ATOM 667 N N . THR A 1 83 ? -30.505 0.018 16.782 1.00 87.94 83 THR A N 1
ATOM 668 C CA . THR A 1 83 ? -30.836 -1.046 17.723 1.00 87.94 83 THR A CA 1
ATOM 669 C C . THR A 1 83 ? -29.758 -1.224 18.793 1.00 87.94 83 THR A C 1
ATOM 671 O O . THR A 1 83 ? -30.074 -1.308 19.978 1.00 87.94 83 THR A O 1
ATOM 674 N N . LEU A 1 84 ? -28.487 -1.288 18.392 1.00 89.62 84 LEU A N 1
ATOM 675 C CA . LEU A 1 84 ? -27.377 -1.485 19.321 1.00 89.62 84 LEU A CA 1
ATOM 676 C C . LEU A 1 84 ? -27.223 -0.291 20.269 1.00 89.62 84 LEU A C 1
ATOM 678 O O . LEU A 1 84 ? -27.068 -0.488 21.473 1.00 89.62 84 LEU A O 1
ATOM 682 N N . PHE A 1 85 ? -27.318 0.940 19.760 1.00 91.12 85 PHE A N 1
ATOM 683 C CA . PHE A 1 85 ? -27.215 2.139 20.595 1.00 91.12 85 PHE A CA 1
ATOM 684 C C . PHE A 1 85 ? -28.415 2.310 21.535 1.00 91.12 85 PHE A C 1
ATOM 686 O O . PHE A 1 85 ? -28.230 2.711 22.682 1.00 91.12 85 PHE A O 1
ATOM 693 N N . ASP A 1 86 ? -29.621 1.926 21.107 1.00 88.12 86 ASP A N 1
ATOM 694 C CA . ASP A 1 86 ? -30.817 1.918 21.961 1.00 88.12 86 ASP A CA 1
ATOM 695 C C . ASP A 1 86 ? -30.664 0.938 23.140 1.00 88.12 86 ASP A C 1
ATOM 697 O O . ASP A 1 86 ? -30.969 1.270 24.288 1.00 88.12 86 ASP A O 1
ATOM 701 N N . VAL A 1 87 ? -30.095 -0.249 22.889 1.00 86.00 87 VAL A N 1
ATOM 702 C CA . VAL A 1 87 ? -29.795 -1.230 23.946 1.00 86.00 87 VAL A CA 1
ATOM 703 C C . VAL A 1 87 ? -28.764 -0.682 24.934 1.00 86.00 87 VAL A C 1
ATOM 705 O O . VAL A 1 87 ? -28.978 -0.790 26.142 1.00 86.00 87 VAL A O 1
ATOM 708 N N . VAL A 1 88 ? -27.688 -0.054 24.452 1.00 87.62 88 VAL A N 1
ATOM 709 C CA . VAL A 1 88 ? -26.657 0.556 25.314 1.00 87.62 88 VAL A CA 1
ATOM 710 C C . VAL A 1 88 ? -27.254 1.649 26.210 1.00 87.62 88 VAL A C 1
ATOM 712 O O . VAL A 1 88 ? -26.949 1.697 27.403 1.00 87.62 88 VAL A O 1
ATOM 715 N N . GLN A 1 89 ? -28.143 2.487 25.668 1.00 85.38 89 GLN A N 1
ATOM 716 C CA . GLN A 1 89 ? -28.790 3.576 26.407 1.00 85.38 89 GLN A CA 1
ATOM 717 C C . GLN A 1 89 ? -29.796 3.078 27.458 1.00 85.38 89 GLN A C 1
ATOM 719 O O . GLN A 1 89 ? -30.005 3.732 28.476 1.00 85.38 89 GLN A O 1
ATOM 724 N N . SER A 1 90 ? -30.399 1.902 27.252 1.00 81.00 90 SER A N 1
ATOM 725 C CA . SER A 1 90 ? -31.358 1.324 28.203 1.00 81.00 90 SER A CA 1
ATOM 726 C C . SER A 1 90 ? -30.733 0.856 29.531 1.00 81.00 90 SER A C 1
ATOM 728 O O . SER A 1 90 ? -31.458 0.638 30.500 1.00 81.00 90 SER A O 1
ATOM 730 N N . HIS A 1 91 ? -29.402 0.695 29.600 1.00 73.81 91 HIS A N 1
ATOM 731 C CA . HIS A 1 91 ? -28.643 0.275 30.793 1.00 73.81 91 HIS A CA 1
ATOM 732 C C . HIS A 1 91 ? -29.143 -1.013 31.496 1.00 73.81 91 HIS A C 1
ATOM 734 O O . HIS A 1 91 ? -28.871 -1.219 32.689 1.00 73.81 91 HIS A O 1
ATOM 740 N N . GLN A 1 92 ? -29.874 -1.871 30.773 1.00 74.56 92 GLN A N 1
ATOM 741 C CA . GLN A 1 92 ? -30.408 -3.145 31.275 1.00 74.56 92 GLN A CA 1
ATOM 742 C C . GLN A 1 92 ? -29.301 -4.204 31.375 1.00 74.56 92 GLN A C 1
ATOM 744 O O . GLN A 1 92 ? -29.092 -4.786 32.442 1.00 74.56 92 GLN A O 1
ATOM 749 N N . LEU A 1 93 ? -28.527 -4.357 30.295 1.00 78.25 93 LEU A N 1
ATOM 750 C CA . LEU A 1 93 ? -27.331 -5.195 30.215 1.00 78.25 93 LEU A CA 1
ATOM 751 C C . LEU A 1 93 ? -26.052 -4.347 30.119 1.00 78.25 93 LEU A C 1
ATOM 753 O O . LEU A 1 93 ? -26.064 -3.290 29.479 1.00 78.25 93 LEU A O 1
ATOM 757 N N . PRO A 1 94 ? -24.925 -4.819 30.683 1.00 85.38 94 PRO A N 1
ATOM 758 C CA . PRO A 1 94 ? -23.617 -4.226 30.438 1.00 85.38 94 PRO A CA 1
ATOM 759 C C . PRO A 1 94 ? -23.152 -4.534 29.003 1.00 85.38 94 PRO A C 1
ATOM 761 O O . PRO A 1 94 ? -22.493 -5.541 28.746 1.00 85.38 94 PRO A O 1
ATOM 764 N N . VAL A 1 95 ? -23.520 -3.662 28.059 1.00 88.31 95 VAL A N 1
ATOM 765 C CA . VAL A 1 95 ? -23.139 -3.746 26.641 1.00 88.31 95 VAL A CA 1
ATOM 766 C C . VAL A 1 95 ? -22.162 -2.629 26.281 1.00 88.31 95 VAL A C 1
ATOM 768 O O . VAL A 1 95 ? -22.391 -1.467 26.615 1.00 88.31 95 VAL A O 1
ATOM 771 N N . LEU A 1 96 ? -21.096 -2.974 25.558 1.00 90.69 96 LEU A N 1
ATOM 772 C CA . LEU A 1 96 ? -20.147 -2.034 24.965 1.00 90.69 96 LEU A CA 1
ATOM 773 C C . LEU A 1 96 ? -20.157 -2.196 23.444 1.00 90.69 96 LEU A C 1
ATOM 775 O O . LEU A 1 96 ? -20.049 -3.312 22.948 1.00 90.69 96 LEU A O 1
ATOM 779 N N . VAL A 1 97 ? -20.259 -1.092 22.707 1.00 93.06 97 VAL A N 1
ATOM 780 C CA . VAL A 1 97 ? -20.149 -1.082 21.241 1.00 93.06 97 VAL A CA 1
ATOM 781 C C . VAL A 1 97 ? -18.909 -0.282 20.859 1.00 93.06 97 VAL A C 1
ATOM 783 O O . VAL A 1 97 ? -18.789 0.884 21.232 1.00 93.06 97 VAL A O 1
ATOM 786 N N . ILE A 1 98 ? -17.996 -0.915 20.129 1.00 95.44 98 ILE A N 1
ATOM 787 C CA . ILE A 1 98 ? -16.769 -0.326 19.592 1.00 95.44 98 ILE A CA 1
ATOM 788 C C . ILE A 1 98 ? -16.911 -0.307 18.072 1.00 95.44 98 ILE A C 1
ATOM 790 O O . ILE A 1 98 ? -16.977 -1.362 17.450 1.00 95.44 98 ILE A O 1
ATOM 794 N N . GLY A 1 99 ? -16.980 0.885 17.484 1.00 95.06 99 GLY A N 1
ATOM 795 C CA . GLY A 1 99 ? -16.904 1.072 16.036 1.00 95.06 99 GLY A CA 1
ATOM 796 C C . GLY A 1 99 ? -15.482 1.432 15.627 1.00 95.06 99 GLY A C 1
ATOM 797 O O . GLY A 1 99 ? -14.894 2.341 16.212 1.00 95.06 99 GLY A O 1
ATOM 798 N N . ILE A 1 100 ? -14.940 0.726 14.641 1.00 96.38 100 ILE A N 1
ATOM 799 C CA . ILE A 1 100 ? -13.629 0.991 14.049 1.00 96.38 100 ILE A CA 1
ATOM 800 C C . ILE A 1 100 ? -13.867 1.484 12.624 1.00 96.38 100 ILE A C 1
ATOM 802 O O . ILE A 1 100 ? -14.624 0.882 11.871 1.00 96.38 100 ILE A O 1
ATOM 806 N N . THR A 1 101 ? -13.263 2.609 12.256 1.00 95.75 101 THR A N 1
ATOM 807 C CA . THR A 1 101 ? -13.341 3.162 10.898 1.00 95.75 101 THR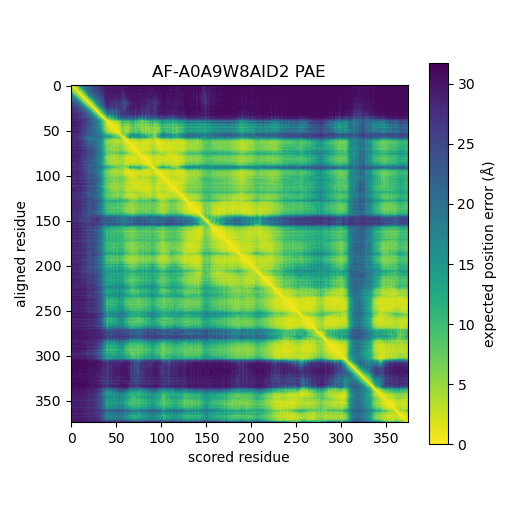 A CA 1
ATOM 808 C C . THR A 1 101 ? -12.120 4.028 10.621 1.00 95.75 101 THR A C 1
ATOM 810 O O . THR A 1 101 ? -11.541 4.613 11.538 1.00 95.75 101 THR A O 1
ATOM 813 N N . ALA A 1 102 ? -11.727 4.103 9.351 1.00 93.12 102 ALA A N 1
ATOM 814 C CA . ALA A 1 102 ? -10.700 5.026 8.880 1.00 93.12 102 ALA A CA 1
ATOM 815 C C . ALA A 1 102 ? -11.266 6.422 8.554 1.00 93.12 102 ALA A C 1
ATOM 817 O O . ALA A 1 102 ? -10.501 7.371 8.377 1.00 93.12 102 ALA A O 1
ATOM 818 N N . ARG A 1 103 ? -12.596 6.565 8.469 1.00 93.12 103 ARG A N 1
ATOM 819 C CA . ARG A 1 103 ? -13.261 7.829 8.143 1.00 93.12 103 ARG A CA 1
ATOM 820 C C . ARG A 1 103 ? -13.360 8.739 9.363 1.00 93.12 103 ARG A C 1
ATOM 822 O O . ARG A 1 103 ? -13.891 8.354 10.403 1.00 93.12 103 ARG A O 1
ATOM 829 N N . LEU A 1 104 ? -12.897 9.979 9.216 1.00 91.12 104 LEU A N 1
ATOM 830 C CA . LEU A 1 104 ? -12.981 10.998 10.269 1.00 91.12 104 LEU A CA 1
ATOM 831 C C . LEU A 1 104 ? -14.407 11.554 10.428 1.00 91.12 104 LEU A C 1
ATOM 833 O O . LEU A 1 104 ? -14.805 11.915 11.533 1.00 91.12 104 LEU A O 1
ATOM 837 N N . ASP A 1 105 ? -15.177 11.569 9.339 1.00 91.81 105 ASP A N 1
ATOM 838 C CA . ASP A 1 105 ? -16.547 12.082 9.217 1.00 91.81 105 ASP A CA 1
ATOM 839 C C . ASP A 1 105 ? -17.629 11.030 9.532 1.00 91.81 105 ASP A C 1
ATOM 841 O O . ASP A 1 105 ? -18.820 11.270 9.345 1.00 91.81 105 ASP A O 1
ATOM 845 N N . ALA A 1 106 ? -17.256 9.857 10.055 1.00 91.56 106 ALA A N 1
ATOM 846 C CA . ALA A 1 106 ? -18.182 8.736 10.246 1.00 91.56 106 ALA A CA 1
ATOM 847 C C . ALA A 1 106 ? -19.399 9.057 11.139 1.00 91.56 106 ALA A C 1
ATOM 849 O O . ALA A 1 106 ? -20.467 8.465 10.986 1.00 91.56 106 ALA A O 1
ATOM 850 N N . VAL A 1 107 ? -19.270 10.013 12.065 1.00 91.06 107 VAL A N 1
ATOM 851 C CA . VAL A 1 107 ? -20.370 10.466 12.937 1.00 91.06 107 VAL A CA 1
ATOM 852 C C . VAL A 1 107 ? -21.397 11.318 12.174 1.00 91.06 107 VAL A C 1
ATOM 854 O O . VAL A 1 107 ? -22.555 11.413 12.586 1.00 91.06 107 VAL A O 1
ATOM 857 N N . GLU A 1 108 ? -21.001 11.953 11.073 1.00 91.69 108 GLU A N 1
ATOM 858 C CA . GLU A 1 108 ? -21.880 12.770 10.227 1.00 91.69 108 GLU A CA 1
ATOM 859 C C . GLU A 1 108 ? -22.752 11.919 9.308 1.00 91.69 108 GLU A C 1
ATOM 861 O O . GLU A 1 108 ? -23.882 12.307 9.019 1.00 91.69 108 GLU A O 1
ATOM 866 N N . LEU A 1 109 ? -22.282 10.721 8.951 1.00 92.44 109 LEU A N 1
ATOM 867 C CA . LEU A 1 109 ? -23.055 9.734 8.195 1.00 92.44 109 LEU A CA 1
ATOM 868 C C . LEU A 1 109 ? -24.253 9.191 8.989 1.00 92.44 109 LEU A C 1
ATOM 870 O O . LEU A 1 109 ? -25.179 8.621 8.414 1.00 92.44 109 LEU A O 1
ATOM 874 N N . LEU A 1 110 ? -24.265 9.354 10.314 1.00 93.62 110 LEU A N 1
ATOM 875 C CA . LEU A 1 110 ? -25.351 8.872 11.161 1.00 93.62 110 LEU A CA 1
ATOM 876 C C . LEU A 1 110 ? -26.610 9.730 11.009 1.00 93.62 110 LEU A C 1
ATOM 878 O O . LEU A 1 110 ? -26.593 10.950 11.184 1.00 93.62 110 LEU A O 1
ATOM 882 N N . GLU A 1 111 ? -27.749 9.069 10.799 1.00 94.06 111 GLU A N 1
ATOM 883 C CA . GLU A 1 111 ? -29.051 9.728 10.840 1.00 94.06 111 GLU A CA 1
ATOM 884 C C . GLU A 1 111 ? -29.276 10.382 12.213 1.00 94.06 111 GLU A C 1
ATOM 886 O O . GLU A 1 111 ? -28.870 9.848 13.250 1.00 94.06 111 GLU A O 1
ATOM 891 N N . LYS A 1 112 ? -30.021 11.496 12.257 1.00 92.88 112 LYS A N 1
ATOM 892 C CA . LYS A 1 112 ? -30.289 12.256 13.497 1.00 92.88 112 LYS A CA 1
ATOM 893 C C . LYS A 1 112 ? -30.745 11.371 14.670 1.00 92.88 112 LYS A C 1
ATOM 895 O O . LYS A 1 112 ? -30.300 11.563 15.799 1.00 92.88 112 LYS A O 1
ATOM 900 N N . ARG A 1 113 ? -31.589 10.364 14.404 1.00 92.31 113 ARG A N 1
ATOM 901 C CA . ARG A 1 113 ? -32.118 9.430 15.421 1.00 92.31 113 ARG A CA 1
ATOM 902 C C . ARG A 1 113 ? -31.091 8.433 15.971 1.00 92.31 113 ARG A C 1
ATOM 904 O O . ARG A 1 113 ? -31.260 7.979 17.101 1.00 92.31 113 ARG A O 1
ATOM 911 N N . VAL A 1 114 ? -30.065 8.088 15.191 1.00 94.31 114 VAL A N 1
ATOM 912 C CA . VAL A 1 114 ? -28.958 7.206 15.600 1.00 94.31 114 VAL A CA 1
ATOM 913 C C . VAL A 1 114 ? -27.886 8.034 16.294 1.00 94.31 114 VAL A C 1
ATOM 915 O O . VAL A 1 114 ? -27.460 7.688 17.393 1.00 94.31 114 VAL A O 1
ATOM 918 N N . LYS A 1 115 ? -27.540 9.187 15.711 1.00 92.62 115 LYS A N 1
ATOM 919 C CA . LYS A 1 115 ? -26.595 10.154 16.277 1.00 92.62 115 LYS A CA 1
ATOM 920 C C . LYS A 1 115 ? -27.003 10.600 17.681 1.00 92.62 115 LYS 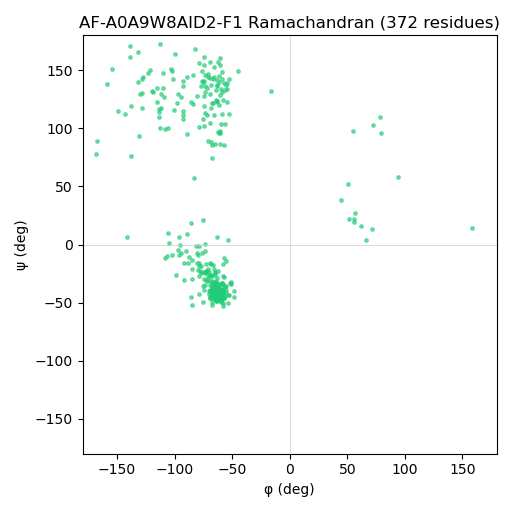A C 1
ATOM 922 O O . LYS A 1 115 ? -26.166 10.622 18.567 1.00 92.62 115 LYS A O 1
ATOM 927 N N . SER A 1 116 ? -28.293 10.846 17.918 1.00 92.75 116 SER A N 1
ATOM 928 C CA . SER A 1 116 ? -28.811 11.200 19.250 1.00 92.75 116 SER A CA 1
ATOM 929 C C . SER A 1 116 ? -28.616 10.114 20.319 1.00 92.75 116 SER A C 1
ATOM 931 O O . SER A 1 116 ? -28.665 10.438 21.503 1.00 92.75 116 SER A O 1
ATOM 933 N N . ARG A 1 117 ? -28.461 8.841 19.931 1.00 91.44 117 ARG A N 1
ATOM 934 C CA . ARG A 1 117 ? -28.247 7.705 20.850 1.00 91.44 117 ARG A CA 1
ATOM 935 C C . ARG A 1 117 ? -26.768 7.355 21.011 1.00 91.44 117 ARG A C 1
ATOM 937 O O . ARG A 1 117 ? -26.410 6.529 21.846 1.00 91.44 117 ARG A O 1
ATOM 944 N N . PHE A 1 118 ? -25.907 7.959 20.200 1.00 91.38 118 PHE A N 1
ATOM 945 C CA . PHE A 1 118 ? -24.470 7.788 20.287 1.00 91.38 118 PHE A CA 1
ATOM 946 C C . PHE A 1 118 ? -23.923 8.589 21.475 1.00 91.38 118 PHE A C 1
ATOM 948 O O . PHE A 1 118 ? -24.330 9.717 21.729 1.00 91.38 118 PHE A O 1
ATOM 955 N N . SER A 1 119 ? -22.960 8.024 22.202 1.00 89.75 119 SER A N 1
ATOM 956 C CA . SER A 1 119 ? -22.371 8.661 23.391 1.00 89.75 119 SER A CA 1
ATOM 957 C C . SER A 1 119 ? -21.430 9.831 23.072 1.00 89.75 119 SER A C 1
ATOM 959 O O . SER A 1 119 ? -20.852 10.408 23.992 1.00 89.75 119 SER A O 1
ATOM 961 N N . HIS A 1 120 ? -21.245 10.160 21.786 1.00 88.62 120 HIS A N 1
ATOM 962 C CA . HIS A 1 120 ? -20.325 11.187 21.286 1.00 88.62 120 HIS A CA 1
ATOM 963 C C . HIS A 1 120 ? -18.864 11.000 21.729 1.00 88.62 120 HIS A C 1
ATOM 965 O O . HIS A 1 120 ? -18.074 11.940 21.712 1.00 88.62 12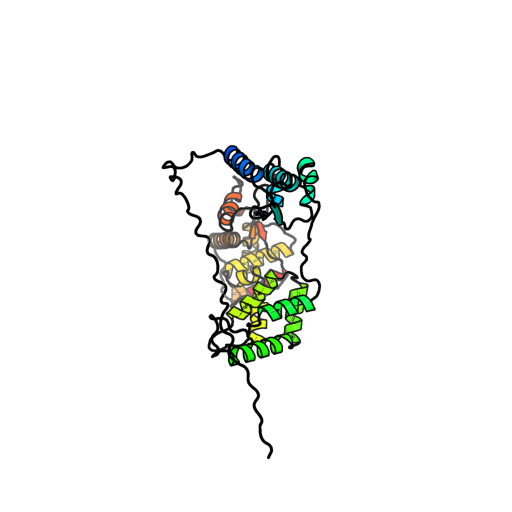0 HIS A O 1
ATOM 971 N N . ARG A 1 121 ? -18.480 9.771 22.099 1.00 90.88 121 ARG A N 1
ATOM 972 C CA . ARG A 1 121 ? -17.099 9.423 22.444 1.00 90.88 121 ARG A CA 1
ATOM 973 C C . ARG A 1 121 ? -16.376 8.907 21.210 1.00 90.88 121 ARG A C 1
ATOM 975 O O . ARG A 1 121 ? -16.671 7.816 20.733 1.00 90.88 121 ARG A O 1
ATOM 982 N N . GLN A 1 122 ? -15.411 9.682 20.735 1.00 91.88 122 GLN A N 1
ATOM 983 C CA . GLN A 1 122 ? -14.536 9.317 19.630 1.00 91.88 122 GLN A CA 1
ATOM 984 C C . GLN A 1 122 ? -13.092 9.303 20.120 1.00 91.88 122 GLN A C 1
ATOM 986 O O . GLN A 1 122 ? -12.645 10.234 20.788 1.00 91.88 122 GLN A O 1
ATOM 991 N N . ILE A 1 123 ? -12.375 8.230 19.799 1.00 93.81 123 ILE A N 1
ATOM 992 C CA . ILE A 1 123 ? -10.946 8.099 20.071 1.00 93.81 123 ILE A CA 1
ATOM 993 C C . ILE A 1 123 ? -10.248 8.080 18.717 1.00 93.81 123 ILE A C 1
ATOM 995 O O . ILE A 1 123 ? -10.380 7.114 17.969 1.00 93.81 123 ILE A O 1
ATOM 999 N N . SER A 1 124 ? -9.529 9.152 18.396 1.00 92.25 124 SER A N 1
ATOM 1000 C CA . SER A 1 124 ? -8.732 9.224 17.172 1.00 92.25 124 SER A CA 1
ATOM 1001 C C . SER A 1 124 ? -7.359 8.605 17.410 1.00 92.25 124 SER A C 1
ATOM 1003 O O . SER A 1 124 ? -6.626 9.031 18.304 1.00 92.25 124 SER A O 1
ATOM 1005 N N . VAL A 1 125 ? -7.011 7.602 16.606 1.00 91.06 125 VAL A N 1
ATOM 1006 C CA . VAL A 1 125 ? -5.698 6.951 16.637 1.00 91.06 125 VAL A CA 1
ATOM 1007 C C . VAL A 1 125 ? -4.864 7.507 15.490 1.00 91.06 125 VAL A C 1
ATOM 1009 O O . VAL A 1 125 ? -5.205 7.317 14.325 1.00 91.06 125 VAL A O 1
ATOM 1012 N N . TYR A 1 126 ? -3.778 8.201 15.821 1.00 88.69 126 TYR A N 1
ATOM 1013 C CA . TYR A 1 126 ? -2.877 8.802 14.840 1.00 88.69 126 TYR A CA 1
ATOM 1014 C C . TYR A 1 126 ? -1.594 7.974 14.685 1.00 88.69 126 TYR A C 1
ATOM 1016 O O . TYR A 1 126 ? -1.165 7.323 15.644 1.00 88.69 126 TYR A O 1
ATOM 1024 N N . PRO A 1 127 ? -0.960 7.992 13.498 1.00 87.88 127 PRO A N 1
ATOM 1025 C CA . PRO A 1 127 ? 0.371 7.420 13.321 1.00 87.88 127 PRO A CA 1
ATOM 1026 C C . PRO A 1 127 ? 1.409 8.125 14.217 1.00 87.88 127 PRO A C 1
ATOM 1028 O O . PRO A 1 127 ? 1.174 9.251 14.666 1.00 87.88 127 PRO A O 1
ATOM 1031 N N . PRO A 1 128 ? 2.568 7.492 14.481 1.00 87.44 128 PRO A N 1
ATOM 1032 C CA . PRO A 1 128 ? 3.626 8.102 15.282 1.00 87.44 128 PRO A CA 1
ATOM 1033 C C . PRO A 1 128 ? 4.081 9.434 14.665 1.00 87.44 128 PRO A C 1
ATOM 1035 O O . PRO A 1 128 ? 4.488 9.477 13.507 1.00 87.44 128 PRO A O 1
ATOM 1038 N N . SER A 1 129 ? 4.023 10.514 15.450 1.00 85.62 129 SER A N 1
ATOM 1039 C CA . SER A 1 129 ? 4.432 11.867 15.032 1.00 85.62 129 SER A CA 1
ATOM 1040 C C . SER A 1 129 ? 5.945 12.067 15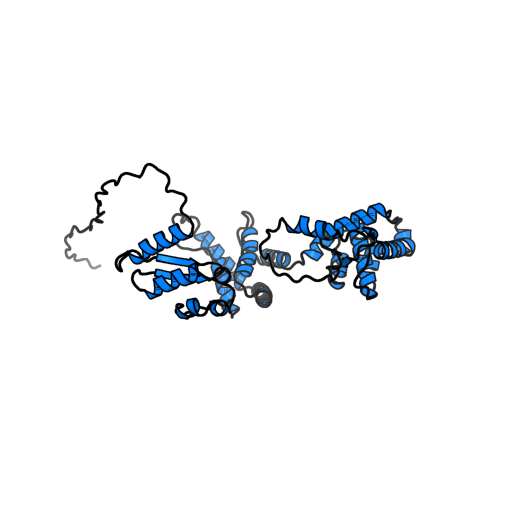.021 1.00 85.62 129 SER A C 1
ATOM 1042 O O . SER A 1 129 ? 6.462 12.919 14.293 1.00 85.62 129 SER A O 1
ATOM 1044 N N . ASP A 1 130 ? 6.652 11.269 15.822 1.00 90.81 130 ASP A N 1
ATOM 1045 C CA . ASP A 1 130 ? 8.074 11.429 16.073 1.00 90.81 130 ASP A CA 1
ATOM 1046 C C . ASP A 1 130 ? 8.861 10.240 15.540 1.00 90.81 130 ASP A C 1
ATOM 1048 O O . ASP A 1 130 ? 8.569 9.075 15.832 1.00 90.81 130 ASP A O 1
ATOM 1052 N N . PHE A 1 131 ? 9.966 10.549 14.865 1.00 90.25 131 PHE A N 1
ATOM 1053 C CA . PHE A 1 131 ? 10.916 9.542 14.404 1.00 90.25 131 PHE A CA 1
ATOM 1054 C C . PHE A 1 131 ? 11.463 8.689 15.557 1.00 90.25 131 PHE A C 1
ATOM 1056 O O . PHE A 1 131 ? 11.630 7.485 15.408 1.00 90.25 131 PHE A O 1
ATOM 1063 N N . LYS A 1 132 ? 11.670 9.278 16.744 1.00 91.56 132 LYS A N 1
ATOM 1064 C CA . LYS A 1 132 ? 12.130 8.541 17.935 1.00 91.56 132 LYS A CA 1
ATOM 1065 C C . LYS A 1 132 ? 11.153 7.431 18.341 1.00 91.56 132 LYS A C 1
ATOM 1067 O O . LYS A 1 132 ? 11.595 6.331 18.672 1.00 91.56 132 LYS A O 1
ATOM 1072 N N . THR A 1 133 ? 9.850 7.708 18.287 1.00 91.25 133 THR A N 1
ATOM 1073 C CA . THR A 1 133 ? 8.785 6.745 18.604 1.00 91.25 133 THR A CA 1
ATOM 1074 C C . THR A 1 133 ? 8.706 5.650 17.549 1.00 91.25 133 THR A C 1
ATOM 1076 O O . THR A 1 133 ? 8.589 4.475 17.874 1.00 91.25 133 THR A O 1
ATOM 1079 N N . LEU A 1 134 ? 8.845 6.000 16.272 1.00 89.81 134 LEU A N 1
ATOM 1080 C CA . LEU A 1 134 ? 8.881 5.003 15.207 1.00 89.81 134 LEU A CA 1
ATOM 1081 C C . LEU A 1 134 ? 10.115 4.088 15.316 1.00 89.81 134 LEU A C 1
ATOM 1083 O O . LEU A 1 134 ? 9.995 2.868 15.214 1.00 89.81 134 LEU A O 1
ATOM 1087 N N . THR A 1 135 ? 11.286 4.651 15.611 1.00 90.50 135 THR A N 1
ATOM 1088 C CA . THR A 1 135 ? 12.519 3.885 15.834 1.00 90.50 135 THR A CA 1
ATOM 1089 C C . THR A 1 135 ? 12.413 2.984 17.063 1.00 90.50 135 THR A C 1
ATOM 1091 O O . THR A 1 135 ? 12.910 1.860 17.034 1.00 90.50 135 THR A O 1
ATOM 1094 N N . SER A 1 136 ? 11.741 3.418 18.137 1.00 91.81 136 SER A N 1
ATOM 1095 C CA . SER A 1 136 ? 11.513 2.556 19.303 1.00 91.81 136 SER A CA 1
ATOM 1096 C C . SER A 1 136 ? 10.560 1.401 18.984 1.00 91.81 136 SER A C 1
ATOM 1098 O O . SER A 1 136 ? 10.841 0.272 19.381 1.00 91.81 136 SER A O 1
ATOM 1100 N N . ILE A 1 137 ? 9.506 1.639 18.195 1.00 92.12 137 ILE A N 1
ATOM 1101 C CA . ILE A 1 137 ? 8.612 0.584 17.690 1.00 92.12 137 ILE A CA 1
ATOM 1102 C C . ILE A 1 137 ? 9.391 -0.408 16.817 1.00 92.12 137 ILE A C 1
ATOM 1104 O O . ILE A 1 137 ? 9.276 -1.616 17.020 1.00 92.12 137 ILE A O 1
ATOM 1108 N N . ALA A 1 138 ? 10.220 0.083 15.892 1.00 90.69 138 ALA A N 1
ATOM 1109 C CA . ALA A 1 138 ? 11.037 -0.757 15.017 1.00 90.69 138 ALA A CA 1
ATOM 1110 C C . ALA A 1 138 ? 12.017 -1.630 15.811 1.00 90.69 138 ALA A C 1
ATOM 1112 O O . ALA A 1 138 ? 12.125 -2.835 15.586 1.00 90.69 138 ALA A O 1
ATOM 1113 N N . ARG A 1 139 ? 12.699 -1.018 16.783 1.00 91.25 139 ARG A N 1
ATOM 1114 C CA . ARG A 1 139 ? 13.628 -1.697 17.685 1.00 91.25 139 ARG A CA 1
ATOM 1115 C C . ARG A 1 139 ? 12.921 -2.768 18.506 1.00 91.25 139 ARG A C 1
ATOM 1117 O O . ARG A 1 139 ? 13.437 -3.871 18.626 1.00 91.25 139 ARG A O 1
ATOM 1124 N N . ASN A 1 140 ? 11.748 -2.464 19.057 1.00 91.00 140 ASN A N 1
ATOM 1125 C CA . ASN A 1 140 ? 10.979 -3.422 19.848 1.00 91.00 140 ASN A CA 1
ATOM 1126 C C . ASN A 1 140 ? 10.448 -4.581 18.997 1.00 91.00 140 ASN A C 1
ATOM 1128 O O . ASN A 1 140 ? 10.361 -5.693 19.500 1.00 91.00 140 ASN A O 1
ATOM 1132 N N . ALA A 1 141 ? 10.142 -4.344 17.720 1.00 90.88 141 ALA A N 1
ATOM 1133 C CA . ALA A 1 141 ? 9.684 -5.385 16.803 1.00 90.88 141 ALA A CA 1
ATOM 1134 C C . ALA A 1 141 ? 10.793 -6.359 16.375 1.00 90.88 141 ALA A C 1
ATOM 1136 O O . ALA A 1 141 ? 10.503 -7.522 16.114 1.00 90.88 141 ALA A O 1
ATOM 1137 N N . LEU A 1 142 ? 12.050 -5.902 16.304 1.00 88.62 142 LEU A N 1
ATOM 1138 C CA . LEU A 1 142 ? 13.195 -6.760 15.975 1.00 88.62 142 LEU A CA 1
ATOM 1139 C C . LEU A 1 142 ? 13.827 -7.439 17.195 1.00 88.62 142 LEU A C 1
ATOM 1141 O O . LEU A 1 142 ? 14.596 -8.377 17.024 1.00 88.62 142 LEU A O 1
ATOM 1145 N N . LYS A 1 143 ? 13.545 -6.974 18.415 1.00 88.00 143 LYS A N 1
ATOM 1146 C CA . LYS A 1 143 ? 14.085 -7.582 19.634 1.00 88.00 143 LYS A CA 1
ATOM 1147 C C . LYS A 1 143 ? 13.379 -8.889 19.966 1.00 88.00 143 LYS A C 1
ATOM 1149 O O . LYS A 1 143 ? 12.155 -8.980 19.921 1.00 88.00 143 LYS A O 1
ATOM 1154 N N . VAL A 1 144 ? 14.159 -9.871 20.401 1.00 85.88 144 VAL A N 1
ATOM 1155 C CA . VAL A 1 144 ? 13.642 -11.144 20.906 1.00 85.88 144 VAL A CA 1
ATOM 1156 C C . VAL A 1 144 ? 13.473 -11.057 22.419 1.00 85.88 144 VAL A C 1
ATOM 1158 O O . VAL A 1 144 ? 14.340 -10.536 23.126 1.00 85.88 144 VAL A O 1
ATOM 1161 N N . GLN A 1 145 ? 12.349 -11.570 22.922 1.00 80.88 145 GLN A N 1
ATOM 1162 C CA . GLN A 1 145 ? 12.083 -11.638 24.357 1.00 80.88 145 GLN A CA 1
ATOM 1163 C C . GLN A 1 145 ? 13.098 -12.557 25.055 1.00 80.88 145 GLN A C 1
ATOM 1165 O O . GLN A 1 145 ? 13.375 -13.675 24.613 1.00 80.88 145 GLN A O 1
ATOM 1170 N N . LEU A 1 146 ? 13.650 -12.067 26.166 1.00 74.00 146 LEU A N 1
ATOM 1171 C CA . LEU A 1 146 ? 14.606 -12.801 27.001 1.00 74.00 146 LEU A CA 1
ATOM 1172 C C . LEU A 1 146 ? 13.912 -13.669 28.062 1.00 74.00 146 LEU A C 1
ATOM 1174 O O . LEU A 1 146 ? 14.569 -14.479 28.704 1.00 74.00 146 LEU A O 1
ATOM 1178 N N . GLU A 1 147 ? 12.600 -13.504 28.249 1.00 68.56 147 GLU A N 1
ATOM 1179 C CA . GLU A 1 147 ? 11.827 -14.259 29.234 1.00 68.56 147 GLU A CA 1
ATOM 1180 C C . GLU A 1 147 ? 11.697 -15.737 28.844 1.00 68.56 147 GLU A C 1
ATOM 1182 O O . GLU A 1 147 ? 11.547 -16.097 27.671 1.00 68.56 147 GLU A O 1
ATOM 1187 N N . ASN A 1 148 ? 11.740 -16.600 29.857 1.00 58.41 148 ASN A N 1
ATOM 1188 C CA . ASN A 1 148 ? 11.609 -18.039 29.693 1.00 58.41 148 ASN A CA 1
ATOM 1189 C C . ASN A 1 148 ? 10.138 -18.410 29.503 1.00 58.41 148 ASN A C 1
ATOM 1191 O O . ASN A 1 148 ? 9.359 -18.488 30.451 1.00 58.41 148 ASN A O 1
ATOM 1195 N N . SER A 1 149 ? 9.767 -18.645 28.249 1.00 62.25 149 SER A N 1
ATOM 1196 C CA . SER A 1 149 ? 8.503 -19.270 27.868 1.00 62.25 149 SER A CA 1
ATOM 1197 C C . SER A 1 149 ? 8.769 -20.736 27.509 1.00 62.25 149 SER A C 1
ATOM 1199 O O . SER A 1 149 ? 9.838 -21.030 26.977 1.00 62.25 149 SER A O 1
ATOM 1201 N N . PRO A 1 150 ? 7.823 -21.671 27.722 1.00 62.00 150 PRO A N 1
ATOM 1202 C CA . PRO A 1 150 ? 7.978 -23.075 27.315 1.00 62.00 150 PRO A CA 1
ATOM 1203 C C . PRO A 1 150 ? 8.286 -23.272 25.816 1.00 62.00 150 PRO A C 1
ATOM 1205 O O . PRO A 1 150 ? 8.706 -24.355 25.424 1.00 62.00 150 PRO A O 1
ATOM 1208 N N . ALA A 1 151 ? 8.097 -22.242 24.982 1.00 62.81 151 ALA A N 1
ATOM 1209 C CA . ALA A 1 151 ? 8.482 -22.230 23.570 1.00 62.81 151 ALA A CA 1
ATOM 1210 C C . ALA A 1 151 ? 9.979 -21.932 23.312 1.00 62.81 151 ALA A C 1
ATOM 1212 O O . ALA A 1 151 ? 10.456 -22.192 22.211 1.00 62.81 151 ALA A O 1
ATOM 1213 N N . PHE A 1 152 ? 10.720 -21.397 24.292 1.00 62.91 152 PHE A N 1
ATOM 1214 C CA . PHE A 1 152 ? 12.110 -20.946 24.144 1.00 62.91 152 PHE A CA 1
ATOM 1215 C C . PHE A 1 152 ? 12.997 -21.517 25.266 1.00 62.91 152 PHE A C 1
ATOM 1217 O O . PHE A 1 152 ? 13.084 -20.918 26.339 1.00 62.91 152 PHE A O 1
ATOM 1224 N N . PRO A 1 153 ? 13.659 -22.668 25.043 1.00 65.06 153 PRO A N 1
ATOM 1225 C CA . PRO A 1 153 ? 14.551 -23.284 26.025 1.00 65.06 153 PRO A CA 1
ATOM 1226 C C . PRO A 1 153 ? 15.737 -22.388 26.422 1.00 65.06 153 PRO A C 1
ATOM 1228 O O . PRO A 1 153 ? 16.214 -21.567 25.631 1.00 65.06 153 PRO A O 1
ATOM 1231 N N . ASP A 1 154 ? 16.277 -22.613 27.625 1.00 62.50 154 ASP A N 1
ATOM 1232 C CA . ASP A 1 154 ? 17.438 -21.884 28.169 1.00 62.50 154 ASP A CA 1
ATOM 1233 C C . ASP A 1 154 ? 18.684 -21.965 27.269 1.00 62.50 154 ASP A C 1
ATOM 1235 O O . ASP A 1 154 ? 19.471 -21.021 27.215 1.00 62.50 154 ASP A O 1
ATOM 1239 N N . ALA A 1 155 ? 18.820 -23.042 26.486 1.00 60.78 155 ALA A N 1
ATOM 1240 C CA . ALA A 1 155 ? 19.950 -23.296 25.587 1.00 60.78 155 ALA A CA 1
ATOM 1241 C C . ALA A 1 155 ? 20.184 -22.206 24.520 1.00 60.78 155 ALA A C 1
ATOM 1243 O O . ALA A 1 155 ? 21.258 -22.143 23.932 1.00 60.78 155 ALA A O 1
ATOM 1244 N N . CYS A 1 156 ? 19.203 -21.335 24.265 1.00 72.75 156 CYS A N 1
ATOM 1245 C CA . CYS A 1 156 ? 19.316 -20.253 23.284 1.00 72.75 156 CYS A CA 1
ATOM 1246 C C . CYS A 1 156 ? 19.484 -18.862 23.920 1.00 72.75 156 CYS A C 1
ATOM 1248 O O . CYS A 1 156 ? 19.324 -17.860 23.224 1.00 72.75 156 CYS A O 1
ATOM 1250 N N . LEU A 1 157 ? 19.720 -18.750 25.234 1.00 81.50 157 LEU A N 1
ATOM 1251 C CA . LEU A 1 157 ? 19.806 -17.445 25.904 1.00 81.50 157 LEU A CA 1
ATOM 1252 C C . LEU A 1 157 ? 20.989 -16.600 25.402 1.00 81.50 157 LEU A C 1
ATOM 1254 O O . LEU A 1 157 ? 20.793 -15.424 25.107 1.00 81.50 157 LEU A O 1
ATOM 1258 N N . GLU A 1 158 ? 22.167 -17.204 25.238 1.00 83.56 158 GLU A N 1
ATOM 1259 C CA . GLU A 1 158 ? 23.376 -16.519 24.749 1.00 83.56 158 GLU A CA 1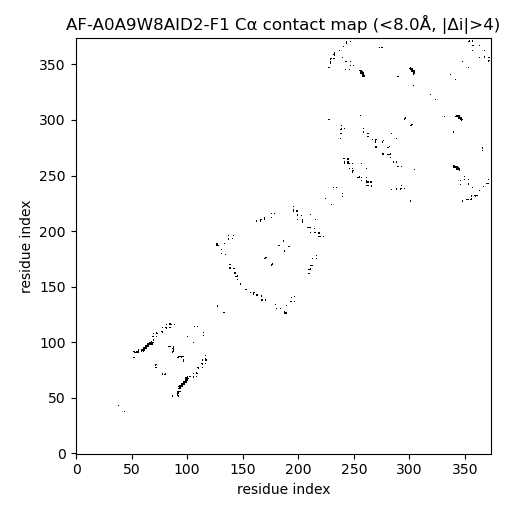
ATOM 1260 C C . GLU A 1 158 ? 23.162 -15.945 23.344 1.00 83.56 158 GLU A C 1
ATOM 1262 O O . GLU A 1 158 ? 23.386 -14.760 23.106 1.00 83.56 158 GLU A O 1
ATOM 1267 N N . TYR A 1 159 ? 22.598 -16.748 22.435 1.00 85.06 159 TYR A N 1
ATOM 1268 C CA . TYR A 1 159 ? 22.261 -16.292 21.087 1.00 85.06 159 TYR A CA 1
ATOM 1269 C C . TYR A 1 159 ? 21.218 -15.165 21.097 1.00 85.06 159 TYR A C 1
ATOM 1271 O O . TYR A 1 159 ? 21.346 -14.200 20.349 1.00 85.06 159 TYR A O 1
ATOM 1279 N N . ARG A 1 160 ? 20.193 -15.238 21.960 1.00 85.19 160 ARG A N 1
ATOM 1280 C CA . ARG A 1 160 ? 19.181 -14.172 22.089 1.00 85.19 160 ARG A CA 1
ATOM 1281 C C . ARG A 1 160 ? 19.788 -12.858 22.582 1.00 85.19 160 ARG A C 1
ATOM 1283 O O . ARG A 1 160 ? 19.372 -11.790 22.130 1.00 85.19 160 ARG A O 1
ATOM 1290 N N . GLN A 1 161 ? 20.746 -12.927 23.503 1.00 88.12 161 GLN A N 1
ATOM 1291 C CA . GLN A 1 161 ? 21.468 -11.755 23.994 1.00 88.12 161 GLN A CA 1
ATOM 1292 C C . GLN A 1 161 ? 22.343 -11.158 22.893 1.00 88.12 161 GLN A C 1
ATOM 1294 O O . GLN A 1 161 ? 22.158 -9.985 22.567 1.00 88.12 161 GLN A O 1
ATOM 1299 N N . GLU A 1 162 ? 23.181 -11.972 22.244 1.00 89.69 162 GLU A N 1
ATOM 1300 C CA . GLU A 1 162 ? 24.026 -11.512 21.138 1.00 89.69 162 GLU A CA 1
ATOM 1301 C C . GLU A 1 162 ? 23.172 -10.916 20.009 1.00 89.69 162 GLU A C 1
ATOM 1303 O O . GLU A 1 162 ? 23.451 -9.829 19.507 1.00 89.69 162 GLU A O 1
ATOM 1308 N N . PHE A 1 163 ? 22.069 -11.569 19.641 1.00 90.12 163 PHE A N 1
ATOM 1309 C CA . PHE A 1 163 ? 21.156 -11.073 18.617 1.00 90.12 163 PHE A CA 1
ATOM 1310 C C . PHE A 1 163 ? 20.592 -9.692 18.970 1.00 90.12 163 PHE A C 1
ATOM 1312 O O . PHE A 1 163 ? 20.607 -8.781 18.140 1.00 90.12 163 PHE A O 1
ATOM 1319 N N . ASN A 1 164 ? 20.137 -9.505 20.211 1.00 91.06 164 ASN A N 1
ATOM 1320 C CA . ASN A 1 164 ? 19.617 -8.223 20.676 1.00 91.06 164 ASN A CA 1
ATOM 1321 C C . ASN A 1 164 ? 20.701 -7.131 20.710 1.00 91.06 164 ASN A C 1
ATOM 1323 O O . ASN A 1 164 ? 20.402 -5.982 20.379 1.00 91.06 164 ASN A O 1
ATOM 1327 N N . GLU A 1 165 ? 21.946 -7.463 21.054 1.00 91.62 165 GLU A N 1
ATOM 1328 C CA . GLU A 1 165 ? 23.085 -6.538 20.980 1.00 91.62 165 GLU A CA 1
ATOM 1329 C C . GLU A 1 165 ? 23.388 -6.132 19.535 1.00 91.62 165 GLU A C 1
ATOM 1331 O O . GLU A 1 165 ? 23.524 -4.943 19.237 1.00 91.62 165 GLU A O 1
ATOM 1336 N N . ARG A 1 166 ? 23.398 -7.091 18.600 1.00 89.56 166 ARG A N 1
ATOM 1337 C CA . ARG A 1 166 ? 23.580 -6.804 17.169 1.00 89.56 166 ARG A CA 1
ATOM 1338 C C . ARG A 1 166 ? 22.456 -5.934 16.618 1.00 89.56 166 ARG A C 1
ATOM 1340 O O . ARG A 1 166 ? 22.739 -4.982 15.892 1.00 89.56 166 ARG A O 1
ATOM 1347 N N . VAL A 1 167 ? 21.203 -6.195 16.995 1.00 91.12 167 VAL A N 1
ATOM 1348 C CA . VAL A 1 167 ? 20.064 -5.333 16.643 1.00 91.12 167 VAL A CA 1
ATOM 1349 C C . VAL A 1 167 ? 20.311 -3.909 17.139 1.00 91.12 167 VAL A C 1
ATOM 1351 O O . VAL A 1 167 ? 20.147 -2.967 16.371 1.00 91.12 167 VAL A O 1
ATOM 1354 N N . GLN A 1 168 ? 20.756 -3.730 18.384 1.00 91.38 168 GLN A N 1
ATOM 1355 C CA . GLN A 1 168 ? 21.054 -2.397 18.915 1.00 91.38 168 GLN A CA 1
ATOM 1356 C C . GLN A 1 168 ? 22.171 -1.705 18.135 1.00 91.38 168 GLN A C 1
ATOM 1358 O O . GLN A 1 168 ? 21.965 -0.587 17.674 1.00 91.38 168 GLN A O 1
ATOM 1363 N N . SER A 1 169 ? 23.273 -2.408 17.859 1.00 91.44 169 SER A N 1
ATOM 1364 C CA . SER A 1 169 ? 24.374 -1.867 17.053 1.00 91.44 169 SER A CA 1
ATOM 1365 C C . SER A 1 169 ? 23.934 -1.431 15.647 1.00 91.44 169 SER A C 1
ATOM 1367 O O . SER A 1 169 ? 24.422 -0.433 15.118 1.00 91.44 169 SER A O 1
ATOM 1369 N N . LEU A 1 170 ? 22.961 -2.133 15.049 1.00 90.12 170 LEU A N 1
ATOM 1370 C CA . LEU A 1 170 ? 22.378 -1.756 13.764 1.00 90.12 170 LEU A CA 1
ATOM 1371 C C . LEU A 1 170 ? 21.580 -0.454 13.878 1.00 90.12 170 LEU A C 1
ATOM 1373 O O . LEU A 1 170 ? 21.713 0.412 13.018 1.00 90.12 170 LEU A O 1
ATOM 1377 N N . PHE A 1 171 ? 20.776 -0.299 14.934 1.00 90.94 171 PHE A N 1
ATOM 1378 C CA . PHE A 1 171 ? 20.054 0.946 15.194 1.00 90.94 171 PHE A CA 1
ATOM 1379 C C . PHE A 1 171 ? 20.984 2.099 15.584 1.00 90.94 171 PHE A C 1
ATOM 1381 O O . PHE A 1 171 ? 20.636 3.242 15.317 1.00 90.94 171 PHE A O 1
ATOM 1388 N N . ASP A 1 172 ? 22.153 1.846 16.157 1.00 91.62 172 ASP A N 1
ATOM 1389 C CA . ASP A 1 172 ? 23.106 2.909 16.495 1.00 91.62 172 ASP A CA 1
ATOM 1390 C C . ASP A 1 172 ? 23.907 3.392 15.270 1.00 91.62 172 ASP A C 1
ATOM 1392 O O . ASP A 1 172 ? 24.473 4.486 15.280 1.00 91.62 172 ASP A O 1
ATOM 1396 N N . ASN A 1 173 ? 23.912 2.623 14.174 1.00 92.56 173 ASN A N 1
ATOM 1397 C CA . ASN A 1 173 ? 24.575 3.010 12.933 1.00 92.56 173 ASN A CA 1
ATOM 1398 C C . ASN A 1 173 ? 23.888 4.240 12.284 1.00 92.56 173 ASN A C 1
ATOM 1400 O O . ASN A 1 173 ? 22.708 4.163 11.914 1.00 92.56 173 ASN A O 1
ATOM 1404 N N . PRO A 1 174 ? 24.615 5.354 12.049 1.00 92.25 174 PRO A N 1
ATOM 1405 C CA . PRO A 1 174 ? 24.040 6.576 11.485 1.00 92.25 174 PRO A CA 1
ATOM 1406 C C . PRO A 1 174 ? 23.492 6.382 10.066 1.00 92.25 174 PRO A C 1
ATOM 1408 O O . PRO A 1 174 ? 22.469 6.970 9.719 1.00 92.25 174 PRO A O 1
ATOM 1411 N N . ALA A 1 175 ? 24.111 5.517 9.257 1.00 90.50 175 ALA A N 1
ATOM 1412 C CA . ALA A 1 175 ? 23.632 5.229 7.909 1.00 90.50 175 ALA A CA 1
ATOM 1413 C C . ALA A 1 175 ? 22.279 4.500 7.943 1.00 90.50 175 ALA A C 1
ATOM 1415 O O . ALA A 1 175 ? 21.392 4.788 7.143 1.00 90.50 175 ALA A O 1
ATOM 1416 N N . PHE A 1 176 ? 22.080 3.589 8.902 1.00 89.25 176 PHE A N 1
ATOM 1417 C CA . PHE A 1 176 ? 20.800 2.902 9.073 1.00 89.25 176 PHE A CA 1
ATOM 1418 C C . PHE A 1 176 ? 19.715 3.847 9.597 1.00 89.25 176 PHE A C 1
ATOM 1420 O O . PHE A 1 176 ? 18.593 3.834 9.091 1.00 89.25 176 PHE A O 1
ATOM 1427 N N . GLN A 1 177 ? 20.061 4.729 10.539 1.00 90.88 177 GLN A N 1
ATOM 1428 C CA . GLN A 1 177 ? 19.167 5.794 10.998 1.00 90.88 177 GLN A CA 1
ATOM 1429 C C . GLN A 1 177 ? 18.745 6.716 9.850 1.00 90.88 177 GLN A C 1
ATOM 1431 O O . GLN A 1 177 ? 17.567 7.043 9.738 1.00 90.88 177 GLN A O 1
ATOM 1436 N N . GLN A 1 178 ? 19.665 7.080 8.953 1.00 90.12 178 GLN A N 1
ATOM 1437 C CA . GLN A 1 178 ? 19.349 7.886 7.775 1.00 90.12 178 GLN A CA 1
ATOM 1438 C C . GLN A 1 178 ? 18.410 7.153 6.804 1.00 90.12 178 GLN A C 1
ATOM 1440 O O . GLN A 1 178 ? 17.484 7.766 6.273 1.00 90.12 178 GLN A O 1
ATOM 1445 N N . LEU A 1 179 ? 18.590 5.843 6.601 1.00 86.81 179 LEU A N 1
ATOM 1446 C CA . LEU A 1 179 ? 17.679 5.038 5.778 1.00 86.81 179 LEU A CA 1
ATOM 1447 C C . LEU A 1 179 ? 16.274 4.963 6.378 1.00 86.81 179 LEU A C 1
ATOM 1449 O O . LEU A 1 179 ? 15.296 5.190 5.666 1.00 86.81 179 LEU A O 1
ATOM 1453 N N . LEU A 1 180 ? 16.171 4.679 7.680 1.00 88.25 180 LEU A N 1
ATOM 1454 C CA . LEU A 1 180 ? 14.890 4.681 8.386 1.00 88.25 180 LEU A CA 1
ATOM 1455 C C . LEU A 1 180 ? 14.251 6.067 8.373 1.00 88.25 180 LEU A C 1
ATOM 1457 O O . LEU A 1 180 ? 13.033 6.170 8.257 1.00 88.25 180 LEU A O 1
ATOM 1461 N N . ARG A 1 181 ? 15.054 7.134 8.454 1.00 90.38 181 ARG A N 1
ATOM 1462 C CA . ARG A 1 181 ? 14.556 8.506 8.383 1.00 90.38 181 ARG A CA 1
ATOM 1463 C C . ARG A 1 181 ? 13.984 8.826 7.010 1.00 90.38 181 ARG A C 1
ATOM 1465 O O . ARG A 1 181 ? 12.864 9.314 6.935 1.00 90.38 181 ARG A O 1
ATOM 1472 N N . ARG A 1 182 ? 14.697 8.468 5.939 1.00 88.06 182 ARG A N 1
ATOM 1473 C CA . ARG A 1 182 ? 14.188 8.595 4.569 1.00 88.06 182 ARG A CA 1
ATOM 1474 C C . ARG A 1 182 ? 12.865 7.851 4.411 1.00 88.06 182 ARG A C 1
ATOM 1476 O O . ARG A 1 182 ? 11.929 8.394 3.843 1.00 88.06 182 ARG A O 1
ATOM 1483 N N . GLN A 1 183 ? 12.770 6.634 4.948 1.00 85.38 183 GLN A N 1
ATOM 1484 C CA . GLN A 1 183 ? 11.523 5.878 4.905 1.00 85.38 183 GLN A CA 1
ATOM 1485 C C . GLN A 1 183 ? 10.404 6.563 5.694 1.00 85.38 183 GLN A C 1
ATOM 1487 O O . GLN A 1 183 ? 9.283 6.620 5.207 1.00 85.38 183 GLN A O 1
ATOM 1492 N N . TYR A 1 184 ? 10.705 7.087 6.882 1.00 87.81 184 TYR A N 1
ATOM 1493 C CA . TYR A 1 184 ? 9.756 7.808 7.729 1.00 87.81 184 TYR A CA 1
ATOM 1494 C C . TYR A 1 184 ? 9.205 9.072 7.060 1.00 87.81 184 TYR A C 1
ATOM 1496 O O . TYR A 1 184 ? 8.024 9.391 7.200 1.00 87.81 184 TYR A O 1
ATOM 1504 N N . ASP A 1 185 ? 10.054 9.789 6.324 1.00 87.75 185 ASP A N 1
ATOM 1505 C CA . ASP A 1 185 ? 9.647 10.994 5.608 1.00 87.75 185 ASP A CA 1
ATOM 1506 C C . ASP A 1 185 ? 8.711 10.660 4.423 1.00 87.75 185 ASP A C 1
ATOM 1508 O O . ASP A 1 185 ? 7.854 11.479 4.094 1.00 87.75 185 ASP A O 1
ATOM 1512 N N . ILE A 1 186 ? 8.803 9.449 3.847 1.00 86.69 186 ILE A N 1
ATOM 1513 C CA . ILE A 1 186 ? 7.906 8.954 2.783 1.00 86.69 186 ILE A CA 1
ATOM 1514 C C . ILE A 1 186 ? 6.623 8.332 3.367 1.00 86.69 186 ILE A C 1
ATOM 1516 O O . ILE A 1 186 ? 5.520 8.684 2.958 1.00 86.69 186 ILE A O 1
ATOM 1520 N N . LEU A 1 187 ? 6.751 7.393 4.311 1.00 83.44 187 LEU A N 1
ATOM 1521 C CA . LEU A 1 187 ? 5.657 6.622 4.909 1.00 83.44 187 LEU A CA 1
ATOM 1522 C C . LEU A 1 187 ? 5.731 6.693 6.440 1.00 83.44 187 LEU A C 1
ATOM 1524 O O . LEU A 1 187 ? 6.672 6.196 7.059 1.00 83.44 187 LEU A O 1
ATOM 1528 N N . ARG A 1 188 ? 4.698 7.268 7.065 1.00 84.81 188 ARG A N 1
ATOM 1529 C CA . ARG A 1 188 ? 4.602 7.427 8.531 1.00 84.81 188 ARG A CA 1
ATOM 1530 C C . ARG A 1 188 ? 3.804 6.322 9.225 1.00 84.81 188 ARG A C 1
ATOM 1532 O O . ARG A 1 188 ? 3.534 6.413 10.420 1.00 84.81 188 ARG A O 1
ATOM 1539 N N . ASP A 1 189 ? 3.395 5.285 8.502 1.00 86.06 189 ASP A N 1
ATOM 1540 C CA . ASP A 1 189 ? 2.559 4.220 9.040 1.00 86.06 189 ASP A CA 1
ATOM 1541 C C . ASP A 1 189 ? 3.379 3.036 9.585 1.00 86.06 189 ASP A C 1
ATOM 1543 O O . ASP A 1 189 ? 4.375 2.585 9.017 1.00 86.06 189 ASP A O 1
ATOM 1547 N N . VAL A 1 190 ? 2.917 2.484 10.709 1.00 89.94 190 VAL A N 1
ATOM 1548 C CA . VAL A 1 190 ? 3.581 1.357 11.386 1.00 89.94 190 VAL A CA 1
ATOM 1549 C C . VAL A 1 190 ? 3.500 0.068 10.555 1.00 89.94 190 VAL A C 1
ATOM 1551 O O . VAL A 1 190 ? 4.373 -0.793 10.648 1.00 89.94 190 VAL A O 1
ATOM 1554 N N . ARG A 1 191 ? 2.479 -0.076 9.703 1.00 90.25 191 ARG A N 1
ATOM 1555 C CA . ARG A 1 191 ? 2.305 -1.266 8.862 1.00 90.25 191 ARG A CA 1
ATOM 1556 C C . ARG A 1 191 ? 3.380 -1.348 7.778 1.00 90.25 191 ARG A C 1
ATOM 1558 O O . ARG A 1 191 ? 3.984 -2.408 7.619 1.00 90.25 191 ARG A O 1
ATOM 1565 N N . SER A 1 192 ? 3.664 -0.252 7.078 1.00 86.81 192 SER A N 1
ATOM 1566 C CA . SER A 1 192 ? 4.761 -0.192 6.106 1.00 86.81 192 SER A CA 1
ATOM 1567 C C . SER A 1 192 ? 6.114 -0.408 6.766 1.00 86.81 192 SER A C 1
ATOM 1569 O O . SER A 1 192 ? 6.949 -1.120 6.209 1.00 86.81 192 SER A O 1
ATOM 1571 N N . LEU A 1 193 ? 6.308 0.119 7.980 1.00 88.50 193 LEU A N 1
ATOM 1572 C CA . LEU A 1 193 ? 7.487 -0.190 8.783 1.00 88.50 193 LEU A CA 1
ATOM 1573 C C . LEU A 1 193 ? 7.608 -1.699 9.029 1.00 88.50 193 LEU A C 1
ATOM 1575 O O . LEU A 1 193 ? 8.659 -2.269 8.761 1.00 88.50 193 LEU A O 1
ATOM 1579 N N . TYR A 1 194 ? 6.550 -2.376 9.483 1.00 90.06 194 TYR A N 1
ATOM 1580 C CA . TYR A 1 194 ? 6.598 -3.826 9.689 1.00 90.06 194 TYR A CA 1
ATOM 1581 C C . TYR A 1 194 ? 6.839 -4.606 8.400 1.00 90.06 194 TYR A C 1
ATOM 1583 O O . TYR A 1 194 ? 7.591 -5.573 8.427 1.00 90.06 194 TYR A O 1
ATOM 1591 N N . ARG A 1 195 ? 6.289 -4.177 7.262 1.00 88.31 195 ARG A N 1
ATOM 1592 C CA . ARG A 1 195 ? 6.588 -4.791 5.958 1.00 88.31 195 ARG A CA 1
ATOM 1593 C C . ARG A 1 195 ? 8.073 -4.668 5.594 1.00 88.31 195 ARG A C 1
ATOM 1595 O O . ARG A 1 195 ? 8.659 -5.606 5.056 1.00 88.31 195 ARG A O 1
ATOM 1602 N N . LEU A 1 196 ? 8.692 -3.535 5.914 1.00 86.12 196 LEU A N 1
ATOM 1603 C CA . LEU A 1 196 ? 10.127 -3.321 5.742 1.00 86.12 196 LEU A CA 1
ATOM 1604 C C . LEU A 1 196 ? 10.938 -4.213 6.690 1.00 86.12 196 LEU A C 1
ATOM 1606 O O . LEU A 1 196 ? 11.812 -4.947 6.236 1.00 86.12 196 LEU A O 1
ATOM 1610 N N . LEU A 1 197 ? 10.604 -4.239 7.980 1.00 87.56 197 LEU A N 1
ATOM 1611 C CA . LEU A 1 197 ? 11.299 -5.072 8.969 1.00 87.56 197 LEU A CA 1
ATOM 1612 C C . LEU A 1 197 ? 11.145 -6.572 8.687 1.00 87.56 197 LEU A C 1
ATOM 1614 O O . LEU A 1 197 ? 12.083 -7.340 8.884 1.00 87.56 197 LEU A O 1
ATOM 1618 N N . LEU A 1 198 ? 9.991 -6.990 8.171 1.00 88.69 198 LEU A N 1
ATOM 1619 C CA . LEU A 1 198 ? 9.734 -8.373 7.790 1.00 88.69 198 LEU A CA 1
ATOM 1620 C C . LEU A 1 198 ? 10.659 -8.821 6.650 1.00 88.69 198 LEU A C 1
ATOM 1622 O O . LEU A 1 198 ? 11.187 -9.929 6.693 1.00 88.69 198 LEU A O 1
ATOM 1626 N N . SER A 1 199 ? 10.929 -7.949 5.672 1.00 84.75 199 SER A N 1
ATOM 1627 C CA . SER A 1 199 ? 11.912 -8.246 4.620 1.00 84.75 199 SER A CA 1
ATOM 1628 C C . SER A 1 199 ? 13.315 -8.490 5.187 1.00 84.75 199 SER A C 1
ATOM 1630 O O . SER A 1 199 ? 14.035 -9.361 4.700 1.00 84.75 199 SER A O 1
ATOM 1632 N N . PHE A 1 200 ? 13.681 -7.800 6.273 1.00 82.62 200 PHE A N 1
ATOM 1633 C CA . PHE A 1 200 ? 14.944 -8.050 6.963 1.00 82.62 200 PHE A CA 1
ATOM 1634 C C . PHE A 1 200 ? 14.938 -9.397 7.663 1.00 82.62 200 PHE A C 1
ATOM 1636 O O . PHE A 1 200 ? 15.912 -10.136 7.540 1.00 82.62 200 PHE A O 1
ATOM 1643 N N . ALA A 1 201 ? 13.853 -9.729 8.366 1.00 85.75 201 ALA A N 1
ATOM 1644 C CA . ALA A 1 201 ? 13.712 -11.014 9.043 1.00 85.75 201 ALA A CA 1
ATOM 1645 C C . ALA A 1 201 ? 13.855 -12.184 8.056 1.00 85.75 201 ALA A C 1
ATOM 1647 O O . ALA A 1 201 ? 14.566 -13.140 8.347 1.00 85.75 201 ALA A O 1
ATOM 1648 N N . PHE A 1 202 ? 13.291 -12.064 6.849 1.00 85.75 202 PHE A N 1
ATOM 1649 C CA . PHE A 1 202 ? 13.448 -13.068 5.791 1.00 85.75 202 PHE A CA 1
ATOM 1650 C C . PHE A 1 202 ? 14.862 -13.165 5.202 1.00 85.75 202 PHE A C 1
ATOM 1652 O O . PHE A 1 202 ? 15.185 -14.158 4.560 1.00 85.75 202 PHE A O 1
ATOM 1659 N N . SER A 1 203 ? 15.722 -12.164 5.408 1.00 82.56 203 SER A N 1
ATOM 1660 C CA . SER A 1 203 ? 17.117 -12.209 4.946 1.00 82.56 203 SER A CA 1
ATOM 1661 C C . SER A 1 203 ? 18.047 -13.020 5.860 1.00 82.56 203 SER A C 1
ATOM 1663 O O . SER A 1 203 ? 19.225 -13.215 5.525 1.00 82.56 203 SER A O 1
ATOM 1665 N N . LEU A 1 204 ? 17.547 -13.454 7.022 1.00 86.94 204 LEU A N 1
ATOM 1666 C CA . LEU A 1 204 ? 18.277 -14.294 7.964 1.00 86.94 204 LEU A CA 1
ATOM 1667 C C . LEU A 1 204 ? 18.294 -15.745 7.472 1.00 86.94 204 LEU A C 1
ATOM 1669 O O . LEU A 1 204 ? 17.282 -16.281 7.027 1.00 86.94 204 LEU A O 1
ATOM 1673 N N . SER A 1 205 ? 19.456 -16.381 7.575 1.00 86.31 205 SER A N 1
ATOM 1674 C CA . SER A 1 205 ? 19.658 -17.794 7.245 1.00 86.31 205 SER A CA 1
ATOM 1675 C C . SER A 1 205 ? 20.561 -18.445 8.288 1.00 86.31 205 SER A C 1
ATOM 1677 O O . SER A 1 205 ? 21.154 -17.751 9.112 1.00 86.31 205 SER A O 1
ATOM 1679 N N . ILE A 1 206 ? 20.695 -19.773 8.245 1.00 85.19 206 ILE A N 1
ATOM 1680 C CA . ILE A 1 206 ? 21.606 -20.509 9.137 1.00 85.19 206 ILE A CA 1
ATOM 1681 C C . ILE A 1 206 ? 23.053 -20.016 8.953 1.00 85.19 206 ILE A C 1
ATOM 1683 O O . ILE A 1 206 ? 23.758 -19.808 9.936 1.00 85.19 206 ILE A O 1
ATOM 1687 N N . ASP A 1 207 ? 23.458 -19.723 7.714 1.00 85.38 207 ASP A N 1
ATOM 1688 C CA . ASP A 1 207 ? 24.797 -19.200 7.396 1.00 85.38 207 ASP A CA 1
ATOM 1689 C C . ASP A 1 207 ? 24.991 -17.735 7.824 1.00 85.38 207 ASP A C 1
ATOM 1691 O O . ASP A 1 207 ? 26.110 -17.258 8.018 1.00 85.38 207 ASP A O 1
ATOM 1695 N N . HIS A 1 208 ? 23.891 -16.993 7.967 1.00 84.19 208 HIS A N 1
ATOM 1696 C CA . HIS A 1 208 ? 23.892 -15.576 8.310 1.00 84.19 208 HIS A CA 1
ATOM 1697 C C . HIS A 1 208 ? 22.791 -15.257 9.333 1.00 84.19 208 HIS A C 1
ATOM 1699 O O . HIS A 1 208 ? 21.768 -14.657 8.973 1.00 84.19 208 HIS A O 1
ATOM 1705 N N . PRO A 1 209 ? 23.007 -15.620 10.610 1.00 85.50 209 PRO A N 1
ATOM 1706 C CA . PRO A 1 209 ? 21.978 -15.573 11.647 1.00 85.50 209 PRO A CA 1
ATOM 1707 C C . PRO A 1 209 ? 21.766 -14.175 12.253 1.00 85.50 209 PRO A C 1
ATOM 1709 O O . PRO A 1 209 ? 20.909 -14.010 13.116 1.00 85.50 209 PRO A O 1
ATOM 1712 N N . PHE A 1 210 ? 22.526 -13.160 11.824 1.00 87.06 210 PHE A N 1
ATOM 1713 C CA . PHE A 1 210 ? 22.458 -11.797 12.356 1.00 87.06 210 PHE A CA 1
ATOM 1714 C C . PHE A 1 210 ? 22.127 -10.768 11.276 1.00 87.06 210 PHE A C 1
ATOM 1716 O O . PHE A 1 210 ? 22.516 -10.896 10.110 1.00 87.06 210 PHE A O 1
ATOM 1723 N N . PHE A 1 211 ? 21.455 -9.690 11.682 1.00 85.75 211 PHE A N 1
ATOM 1724 C CA . PHE A 1 211 ? 21.192 -8.567 10.793 1.00 85.75 211 PHE A CA 1
ATOM 1725 C C . PHE A 1 211 ? 22.476 -7.814 10.452 1.00 85.75 211 PHE A C 1
ATOM 1727 O O . PHE A 1 211 ? 23.304 -7.525 11.312 1.00 85.75 211 PHE A O 1
ATOM 1734 N N . THR A 1 212 ? 22.615 -7.455 9.179 1.00 85.19 212 THR A N 1
ATOM 1735 C CA . THR A 1 212 ? 23.736 -6.658 8.673 1.00 85.19 212 THR A CA 1
ATOM 1736 C C . THR A 1 212 ? 23.196 -5.468 7.893 1.00 85.19 212 THR A C 1
ATOM 1738 O O . THR A 1 212 ? 22.202 -5.590 7.174 1.00 85.19 212 THR A O 1
ATOM 1741 N N . PHE A 1 213 ? 23.877 -4.326 7.986 1.00 86.25 213 PHE A N 1
ATOM 1742 C CA . PHE A 1 213 ? 23.500 -3.108 7.268 1.00 86.25 213 PHE A CA 1
ATOM 1743 C C . PHE A 1 213 ? 23.378 -3.315 5.749 1.00 86.25 213 PHE A C 1
ATOM 1745 O O . PHE A 1 213 ? 22.447 -2.805 5.139 1.00 86.25 213 PHE A O 1
ATOM 1752 N N . THR A 1 214 ? 24.259 -4.106 5.131 1.00 86.56 214 THR A N 1
ATOM 1753 C CA . THR A 1 214 ? 24.234 -4.392 3.684 1.00 86.56 214 THR A CA 1
ATOM 1754 C C . THR A 1 214 ? 22.943 -5.092 3.246 1.00 86.56 214 THR A C 1
ATOM 1756 O O . THR A 1 214 ? 22.312 -4.694 2.264 1.00 86.56 214 THR A O 1
ATOM 1759 N N . LYS A 1 215 ? 22.497 -6.097 4.010 1.00 82.25 215 LYS A N 1
ATOM 1760 C CA . LYS A 1 215 ? 21.219 -6.792 3.787 1.00 82.25 215 LYS A CA 1
ATOM 1761 C C . LYS A 1 215 ? 20.024 -5.869 4.022 1.00 82.25 215 LYS A C 1
ATOM 1763 O O . LYS A 1 215 ? 19.063 -5.900 3.255 1.00 82.25 215 LYS A O 1
ATOM 1768 N N . ALA A 1 216 ? 20.101 -5.015 5.042 1.00 80.31 216 ALA A N 1
ATOM 1769 C CA . ALA A 1 216 ? 19.061 -4.031 5.311 1.00 80.31 216 ALA A CA 1
ATOM 1770 C C . ALA A 1 216 ? 18.946 -3.005 4.171 1.00 80.31 216 ALA A C 1
ATOM 1772 O O . ALA A 1 216 ? 17.859 -2.769 3.653 1.00 80.31 216 ALA A O 1
ATOM 1773 N N . TYR A 1 217 ? 20.072 -2.454 3.716 1.00 85.38 217 TYR A N 1
ATOM 1774 C CA . TYR A 1 217 ? 20.124 -1.512 2.602 1.00 85.38 217 TYR A CA 1
ATOM 1775 C C . TYR A 1 217 ? 19.533 -2.123 1.331 1.00 85.38 217 TYR A C 1
ATOM 1777 O O . TYR A 1 217 ? 18.608 -1.557 0.757 1.00 85.38 217 TYR A O 1
ATOM 1785 N N . THR A 1 218 ? 20.006 -3.302 0.923 1.00 84.38 218 THR A N 1
ATOM 1786 C CA . THR A 1 218 ? 19.512 -3.976 -0.290 1.00 84.38 218 THR A CA 1
ATOM 1787 C C . THR A 1 218 ? 18.018 -4.293 -0.219 1.00 84.38 218 THR A C 1
ATOM 1789 O O . THR A 1 218 ? 17.312 -4.098 -1.205 1.00 84.38 218 THR A O 1
ATOM 1792 N N . SER A 1 219 ? 17.510 -4.711 0.942 1.00 81.31 219 SER A N 1
ATOM 1793 C CA . SER A 1 219 ? 16.082 -5.003 1.123 1.00 81.31 219 SER A CA 1
ATOM 1794 C C . SER A 1 219 ? 15.215 -3.739 1.074 1.00 81.31 219 SER A C 1
ATOM 1796 O O . SER A 1 219 ? 14.165 -3.755 0.437 1.00 81.31 219 SER A O 1
ATOM 1798 N N . ILE A 1 220 ? 15.675 -2.622 1.657 1.00 80.50 220 ILE A N 1
ATOM 1799 C CA . ILE A 1 220 ? 14.995 -1.320 1.527 1.00 80.50 220 ILE A CA 1
ATOM 1800 C C . ILE A 1 220 ? 14.992 -0.862 0.071 1.00 80.50 220 ILE A C 1
ATOM 1802 O O . ILE A 1 220 ? 13.955 -0.435 -0.426 1.00 80.50 220 ILE A O 1
ATOM 1806 N N . GLN A 1 221 ? 16.134 -0.940 -0.622 1.00 80.69 221 GLN A N 1
ATOM 1807 C CA . GLN A 1 221 ? 16.210 -0.491 -2.013 1.00 80.69 221 GLN A CA 1
ATOM 1808 C C . GLN A 1 221 ? 15.242 -1.273 -2.899 1.00 80.69 221 GLN A C 1
ATOM 1810 O O . GLN A 1 221 ? 14.522 -0.647 -3.663 1.00 80.69 221 GLN A O 1
ATOM 1815 N N . LYS A 1 222 ? 15.136 -2.599 -2.729 1.00 79.94 222 LYS A N 1
ATOM 1816 C CA . LYS A 1 222 ? 14.156 -3.427 -3.455 1.00 79.94 222 LYS A CA 1
ATOM 1817 C C . LYS A 1 222 ? 12.712 -2.955 -3.269 1.00 79.94 222 LYS A C 1
ATOM 1819 O O . LYS A 1 222 ? 11.938 -3.008 -4.210 1.00 79.94 222 LYS A O 1
ATOM 1824 N N . GLN A 1 223 ? 12.348 -2.479 -2.079 1.00 77.19 223 GLN A N 1
ATOM 1825 C CA . GLN A 1 223 ? 10.996 -1.969 -1.810 1.00 77.19 223 GLN A CA 1
ATOM 1826 C C . GLN A 1 223 ? 10.742 -0.566 -2.375 1.00 77.19 223 GLN A C 1
ATOM 1828 O O . GLN A 1 223 ? 9.587 -0.162 -2.482 1.00 77.19 223 GLN A O 1
ATOM 1833 N N . LEU A 1 224 ? 11.802 0.177 -2.694 1.00 76.31 224 LEU A N 1
ATOM 1834 C CA . LEU A 1 224 ? 11.733 1.514 -3.284 1.00 76.31 224 LEU A CA 1
ATOM 1835 C C . LEU A 1 224 ? 11.888 1.500 -4.806 1.00 76.31 224 LEU A C 1
ATOM 1837 O O . LEU A 1 224 ? 11.793 2.559 -5.423 1.00 76.31 224 LEU A O 1
ATOM 1841 N N . LEU A 1 225 ? 12.152 0.336 -5.404 1.00 78.31 225 LEU A N 1
ATOM 1842 C CA . LEU A 1 225 ? 12.183 0.208 -6.852 1.00 78.31 225 LEU A CA 1
ATOM 1843 C C . LEU A 1 225 ? 10.797 0.502 -7.419 1.00 78.31 225 LEU A C 1
ATOM 1845 O O . LEU A 1 225 ? 9.773 0.057 -6.896 1.00 78.31 225 LEU A O 1
ATOM 1849 N N . ASP A 1 226 ? 10.782 1.252 -8.514 1.00 80.38 226 ASP A N 1
ATOM 1850 C CA . ASP A 1 226 ? 9.566 1.452 -9.274 1.00 80.38 226 ASP A CA 1
ATOM 1851 C C . ASP A 1 226 ? 9.223 0.156 -10.013 1.00 80.38 226 ASP A C 1
ATOM 1853 O O . ASP A 1 226 ? 9.910 -0.244 -10.957 1.00 80.38 226 ASP A O 1
ATOM 1857 N N . SER A 1 227 ? 8.136 -0.485 -9.580 1.00 83.12 227 SER A N 1
ATOM 1858 C CA . SER A 1 227 ? 7.605 -1.702 -10.198 1.00 83.12 227 SER A CA 1
ATOM 1859 C C . SER A 1 227 ? 7.406 -1.569 -11.709 1.00 83.12 227 SER A C 1
ATOM 1861 O O . SER A 1 227 ? 7.627 -2.531 -12.437 1.00 83.12 227 SER A O 1
ATOM 1863 N N . LYS A 1 228 ? 7.049 -0.377 -12.212 1.00 84.44 228 LYS A N 1
ATOM 1864 C CA . LYS A 1 228 ? 6.863 -0.166 -13.650 1.00 84.44 228 LYS A CA 1
ATOM 1865 C C . LYS A 1 228 ? 8.194 -0.219 -14.399 1.00 84.44 228 LYS A C 1
ATOM 1867 O O . LYS A 1 228 ? 8.278 -0.835 -15.454 1.00 84.44 228 LYS A O 1
ATOM 1872 N N . VAL A 1 229 ? 9.240 0.394 -13.843 1.00 84.44 229 VAL A N 1
ATOM 1873 C CA . VAL A 1 229 ? 10.592 0.379 -14.426 1.00 84.44 229 VAL A CA 1
ATOM 1874 C C . VAL A 1 229 ? 11.183 -1.029 -14.380 1.00 84.44 229 VAL A C 1
ATOM 1876 O O . VAL A 1 229 ? 11.880 -1.431 -15.307 1.00 84.44 229 VAL A O 1
ATOM 1879 N N . GLU A 1 230 ? 10.899 -1.794 -13.325 1.00 85.69 230 GLU A N 1
ATOM 1880 C CA . GLU A 1 230 ? 11.315 -3.195 -13.225 1.00 85.69 230 GLU A CA 1
ATOM 1881 C C . GLU A 1 230 ? 10.631 -4.072 -14.282 1.00 85.69 230 GLU A C 1
ATOM 1883 O O . GLU A 1 230 ? 11.325 -4.816 -14.969 1.00 85.69 230 GLU A O 1
ATOM 1888 N N . LEU A 1 231 ? 9.327 -3.890 -14.520 1.00 87.31 231 LEU A N 1
ATOM 1889 C CA . LEU A 1 231 ? 8.606 -4.582 -15.597 1.00 87.31 231 LEU A CA 1
ATOM 1890 C C . LEU A 1 231 ? 9.209 -4.301 -16.982 1.00 87.31 231 LEU A C 1
ATOM 1892 O O . LEU A 1 231 ? 9.352 -5.216 -17.788 1.00 87.31 231 LEU A O 1
ATOM 1896 N N . ILE A 1 232 ? 9.625 -3.060 -17.262 1.00 86.88 232 ILE A N 1
ATOM 1897 C CA . ILE A 1 232 ? 10.249 -2.702 -18.551 1.00 86.88 232 ILE A CA 1
ATOM 1898 C C . ILE A 1 232 ? 11.608 -3.394 -18.744 1.00 86.88 232 ILE A C 1
ATOM 1900 O O . ILE A 1 232 ? 12.057 -3.554 -19.873 1.00 86.88 232 ILE A O 1
ATOM 1904 N N . LYS A 1 233 ? 12.284 -3.855 -17.687 1.00 84.56 233 LYS A N 1
ATOM 1905 C CA . LYS A 1 233 ? 13.521 -4.639 -17.859 1.00 84.56 233 LYS A CA 1
ATOM 1906 C C . LYS A 1 233 ? 13.253 -6.039 -18.409 1.00 84.56 233 LYS A C 1
ATOM 1908 O O . LYS A 1 233 ? 14.167 -6.640 -18.961 1.00 84.56 233 LYS A O 1
ATOM 1913 N N . GLU A 1 234 ? 12.031 -6.546 -18.258 1.00 86.44 234 GLU A N 1
ATOM 1914 C CA . GLU A 1 234 ? 11.651 -7.917 -18.617 1.00 86.44 234 GLU A CA 1
ATOM 1915 C C . GLU A 1 234 ? 10.883 -8.012 -19.946 1.00 86.44 234 GLU A C 1
ATOM 1917 O O . GLU A 1 234 ? 10.673 -9.114 -20.455 1.00 86.44 234 GLU A O 1
ATOM 1922 N N . ILE A 1 235 ? 10.476 -6.883 -20.541 1.00 90.06 235 ILE A N 1
ATOM 1923 C CA . ILE A 1 235 ? 9.801 -6.875 -21.850 1.00 90.06 235 ILE A CA 1
ATOM 1924 C C . ILE A 1 235 ? 10.781 -7.142 -22.993 1.00 90.06 235 ILE A C 1
ATOM 1926 O O . ILE A 1 235 ? 11.990 -6.957 -22.868 1.00 90.06 235 ILE A O 1
ATOM 1930 N N . SER A 1 236 ? 10.263 -7.537 -24.152 1.00 91.75 236 SER A N 1
ATOM 1931 C CA . SER A 1 236 ? 11.074 -7.755 -25.348 1.00 91.75 236 SER A CA 1
ATOM 1932 C C . SER A 1 236 ? 11.638 -6.450 -25.925 1.00 91.75 236 SER A C 1
ATOM 1934 O O . SER A 1 236 ? 11.065 -5.369 -25.781 1.00 91.75 236 SER A O 1
ATOM 1936 N N . LEU A 1 237 ? 12.735 -6.554 -26.682 1.00 90.50 237 LEU A N 1
ATOM 1937 C CA . LEU A 1 237 ? 13.353 -5.397 -27.337 1.00 90.50 237 LEU A CA 1
ATOM 1938 C C . LEU A 1 237 ? 12.392 -4.666 -28.293 1.00 90.50 237 LEU A C 1
ATOM 1940 O O . LEU A 1 237 ? 12.468 -3.447 -28.433 1.00 90.50 237 LEU A O 1
ATOM 1944 N 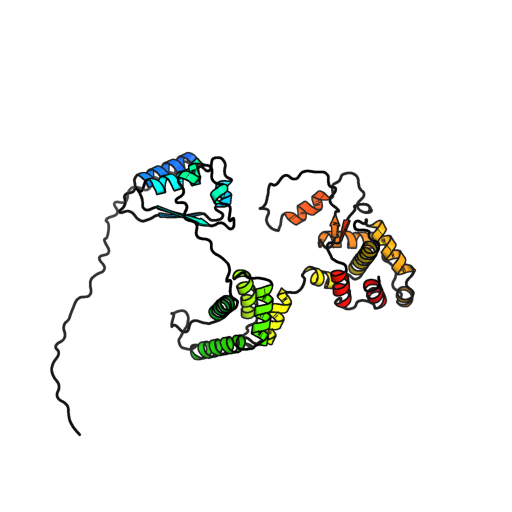N . LEU A 1 238 ? 11.483 -5.396 -28.951 1.00 91.62 238 LEU A N 1
ATOM 1945 C CA . LEU A 1 238 ? 10.459 -4.800 -29.813 1.00 91.62 238 LEU A CA 1
ATOM 1946 C C . LEU A 1 238 ? 9.482 -3.948 -28.999 1.00 91.62 238 LEU A C 1
ATOM 1948 O O . LEU A 1 238 ? 9.162 -2.836 -29.401 1.00 91.62 238 LEU A O 1
ATOM 1952 N N . GLU A 1 239 ? 9.036 -4.451 -27.853 1.00 93.31 239 GLU A N 1
ATOM 1953 C CA . GLU A 1 239 ? 8.140 -3.724 -26.953 1.00 93.31 239 GLU A CA 1
ATOM 1954 C C . GLU A 1 239 ? 8.820 -2.478 -26.388 1.00 93.31 239 GLU A C 1
ATOM 1956 O O . GLU A 1 239 ? 8.219 -1.407 -26.398 1.00 93.31 239 GLU A O 1
ATOM 1961 N N . LEU A 1 240 ? 10.103 -2.576 -26.023 1.00 92.25 240 LEU A N 1
ATOM 1962 C CA . LEU A 1 240 ? 10.907 -1.418 -25.637 1.00 92.25 240 LEU A CA 1
ATOM 1963 C C . LEU A 1 240 ? 10.984 -0.377 -26.767 1.00 92.25 240 LEU A C 1
ATOM 1965 O O . LEU A 1 240 ? 10.802 0.810 -26.517 1.00 92.25 240 LEU A O 1
ATOM 1969 N N . CYS A 1 241 ? 11.193 -0.803 -28.018 1.00 92.38 241 CYS A N 1
ATOM 1970 C CA . CYS A 1 241 ? 11.206 0.108 -29.168 1.00 92.38 241 CYS A CA 1
ATOM 1971 C C . CYS A 1 241 ? 9.855 0.805 -29.380 1.00 92.38 241 CYS A C 1
ATOM 1973 O O . CYS A 1 241 ? 9.827 1.978 -29.742 1.00 92.38 241 CYS A O 1
ATOM 1975 N N . LEU A 1 242 ? 8.741 0.099 -29.163 1.00 93.69 242 LEU A N 1
ATOM 1976 C CA . LEU A 1 242 ? 7.406 0.694 -29.244 1.00 93.69 242 LEU A CA 1
ATOM 1977 C C . LEU A 1 242 ? 7.185 1.712 -28.115 1.00 93.69 242 LEU A C 1
ATOM 1979 O O . LEU A 1 242 ? 6.639 2.776 -28.380 1.00 93.69 242 LEU A O 1
ATOM 1983 N N . ILE A 1 243 ? 7.650 1.439 -26.890 1.00 93.69 243 ILE A N 1
ATOM 1984 C CA . ILE A 1 243 ? 7.597 2.407 -25.779 1.00 93.69 243 ILE A CA 1
ATOM 1985 C C . ILE A 1 243 ? 8.453 3.644 -26.085 1.00 93.69 243 ILE A C 1
ATOM 1987 O O . ILE A 1 243 ? 8.005 4.762 -25.849 1.00 93.69 243 ILE A O 1
ATOM 1991 N N . ILE A 1 244 ? 9.652 3.473 -26.652 1.00 93.00 244 ILE A N 1
ATOM 1992 C CA . ILE A 1 244 ? 10.501 4.601 -27.064 1.00 93.00 244 ILE A CA 1
ATOM 1993 C C . ILE A 1 244 ? 9.807 5.431 -28.154 1.00 93.00 244 ILE A C 1
ATOM 1995 O O . ILE A 1 244 ? 9.778 6.653 -28.054 1.00 93.00 244 ILE A O 1
ATOM 1999 N N . ALA A 1 245 ? 9.176 4.797 -29.149 1.00 93.19 245 ALA A N 1
ATOM 2000 C CA . ALA A 1 245 ? 8.371 5.510 -30.145 1.00 93.19 245 ALA A CA 1
ATOM 2001 C C . ALA A 1 245 ? 7.232 6.319 -29.496 1.00 93.19 245 ALA A C 1
ATOM 2003 O O . ALA A 1 245 ? 6.984 7.457 -29.881 1.00 93.19 245 ALA A O 1
ATOM 2004 N N . MET A 1 246 ? 6.563 5.767 -28.480 1.00 93.06 246 MET A N 1
ATOM 2005 C CA . MET A 1 246 ? 5.538 6.493 -27.718 1.00 93.06 246 MET A CA 1
ATOM 2006 C C . MET A 1 246 ? 6.121 7.668 -26.928 1.00 93.06 246 MET A C 1
ATOM 2008 O O . MET A 1 246 ? 5.479 8.710 -26.861 1.00 93.06 246 MET A O 1
ATOM 2012 N N . LYS A 1 247 ? 7.330 7.529 -26.370 1.00 93.31 247 LYS A N 1
ATOM 2013 C CA . LYS A 1 247 ? 8.062 8.623 -25.708 1.00 93.31 247 LYS A CA 1
ATOM 2014 C C . LYS A 1 247 ? 8.343 9.772 -26.678 1.00 93.31 247 LYS A C 1
ATOM 2016 O O . LYS A 1 247 ? 8.037 10.906 -26.346 1.00 93.31 247 LYS A O 1
ATOM 2021 N N . HIS A 1 248 ? 8.800 9.482 -27.897 1.00 91.31 248 HIS A N 1
ATOM 2022 C CA . HIS A 1 248 ? 8.993 10.502 -28.943 1.00 91.31 248 HIS A CA 1
ATOM 2023 C C . HIS A 1 248 ? 7.693 11.206 -29.341 1.00 91.31 248 HIS A C 1
ATOM 2025 O O . HIS A 1 248 ? 7.678 12.415 -29.542 1.00 91.31 248 HIS A O 1
ATOM 2031 N N . LEU A 1 249 ? 6.576 10.477 -29.405 1.00 91.12 249 LEU A N 1
ATOM 2032 C CA . LEU A 1 249 ? 5.267 11.099 -29.631 1.00 91.12 249 LEU A CA 1
ATOM 2033 C C . LEU A 1 249 ? 4.860 12.009 -28.459 1.00 91.12 249 LEU A C 1
ATOM 2035 O O . LEU A 1 249 ? 4.308 13.082 -28.689 1.00 91.12 249 LEU A O 1
ATOM 2039 N N . LEU A 1 250 ? 5.163 11.625 -27.216 1.00 91.25 250 LEU A N 1
ATOM 2040 C CA . LEU A 1 250 ? 4.932 12.481 -26.048 1.00 91.25 250 LEU A CA 1
ATOM 2041 C C . LEU A 1 250 ? 5.802 13.745 -26.073 1.00 91.25 250 LEU A C 1
ATOM 2043 O O . LEU A 1 250 ? 5.295 14.810 -25.735 1.00 91.25 250 LEU A O 1
ATOM 2047 N N . ASP A 1 251 ? 7.058 13.645 -26.515 1.00 89.56 251 ASP A N 1
ATOM 2048 C CA . ASP A 1 251 ? 7.957 14.799 -26.685 1.00 89.56 251 ASP A CA 1
ATOM 2049 C C . ASP A 1 251 ? 7.453 15.768 -27.778 1.00 89.56 251 ASP A C 1
ATOM 2051 O O . ASP A 1 251 ? 7.736 16.963 -27.733 1.00 89.56 251 ASP A O 1
ATOM 2055 N N . GLN A 1 252 ? 6.648 15.276 -28.728 1.00 89.12 252 GLN A N 1
ATOM 2056 C CA . GLN A 1 252 ? 5.926 16.072 -29.734 1.00 89.12 252 GLN A CA 1
ATOM 2057 C C . GLN A 1 252 ? 4.560 16.599 -29.237 1.00 89.12 252 GLN A C 1
ATOM 2059 O O . GLN A 1 252 ? 3.696 16.933 -30.049 1.00 89.12 252 GLN A O 1
ATOM 2064 N N . ASP A 1 253 ? 4.331 16.641 -27.921 1.00 86.38 253 ASP A N 1
ATOM 2065 C CA . ASP A 1 253 ? 3.076 17.046 -27.265 1.00 86.38 253 ASP A CA 1
ATOM 2066 C C . ASP A 1 253 ? 1.846 16.166 -27.602 1.00 86.38 253 ASP A C 1
ATOM 2068 O O . ASP A 1 253 ? 0.695 16.526 -27.319 1.00 86.38 253 ASP A O 1
ATOM 2072 N N . MET A 1 254 ? 2.046 14.963 -28.157 1.00 85.88 254 MET A N 1
ATOM 2073 C CA . MET A 1 254 ? 0.958 14.031 -28.473 1.00 85.88 254 MET A CA 1
ATOM 2074 C C . MET A 1 254 ? 0.647 13.111 -27.287 1.00 85.88 254 MET A C 1
ATOM 2076 O O . MET A 1 254 ? 1.211 12.032 -27.128 1.00 85.88 254 MET A O 1
ATOM 2080 N N . VAL A 1 255 ? -0.342 13.501 -26.478 1.00 85.19 255 VAL A N 1
ATOM 2081 C CA . VAL A 1 255 ? -0.770 12.749 -25.276 1.00 85.19 255 VAL A CA 1
ATOM 2082 C C . VAL A 1 255 ? -1.535 11.456 -25.606 1.00 85.19 255 VAL A C 1
ATOM 2084 O O . VAL A 1 255 ? -1.626 10.545 -24.782 1.00 85.19 255 VAL A O 1
ATOM 2087 N N . LYS A 1 256 ? -2.144 11.377 -26.794 1.00 89.12 256 LYS A N 1
ATOM 2088 C CA . LYS A 1 256 ? -2.927 10.223 -27.258 1.00 89.12 256 LYS A CA 1
ATOM 2089 C C . LYS A 1 256 ? -2.432 9.802 -28.629 1.00 89.12 256 LYS A C 1
ATOM 2091 O O . LYS A 1 256 ? -2.348 10.628 -29.533 1.00 89.12 256 LYS A O 1
ATOM 2096 N N . PHE A 1 257 ? -2.174 8.514 -28.792 1.00 90.31 257 PHE A N 1
ATOM 2097 C CA . PHE A 1 257 ? -1.693 7.947 -30.047 1.00 90.31 257 PHE A CA 1
ATOM 2098 C C . PHE A 1 257 ? -2.395 6.618 -30.338 1.00 90.31 257 PHE A C 1
ATOM 2100 O O . PHE A 1 257 ? -2.999 6.008 -29.461 1.00 90.31 257 PHE A O 1
ATOM 2107 N N . ASN A 1 258 ? -2.355 6.185 -31.591 1.00 91.81 258 ASN A N 1
ATOM 2108 C CA . ASN A 1 258 ? -2.892 4.913 -32.065 1.00 91.81 258 ASN A CA 1
ATOM 2109 C C . ASN A 1 258 ? -1.728 4.014 -32.504 1.00 91.81 258 ASN A C 1
ATOM 2111 O O . ASN A 1 258 ? -0.577 4.457 -32.562 1.00 91.81 258 ASN A O 1
ATOM 2115 N N . PHE A 1 259 ? -2.015 2.752 -32.824 1.00 92.44 259 PHE A N 1
ATOM 2116 C CA . PHE A 1 259 ? -0.970 1.814 -33.228 1.00 92.44 259 PHE A CA 1
ATOM 2117 C C . PHE A 1 259 ? -0.253 2.260 -34.512 1.00 92.44 259 PHE A C 1
ATOM 2119 O O . PHE A 1 259 ? 0.966 2.136 -34.591 1.00 92.44 259 PHE A O 1
ATOM 2126 N N . GLU A 1 260 ? -0.968 2.835 -35.487 1.00 91.75 260 GLU A N 1
ATOM 2127 C CA . GLU A 1 260 ? -0.349 3.313 -36.732 1.00 91.75 260 GLU A CA 1
ATOM 2128 C C . GLU A 1 260 ? 0.678 4.423 -36.495 1.00 91.75 260 GLU A C 1
ATOM 2130 O O . GLU A 1 260 ? 1.760 4.380 -37.073 1.00 91.75 260 GLU A O 1
ATOM 2135 N N . MET A 1 261 ? 0.368 5.399 -35.638 1.00 90.44 261 MET A N 1
ATOM 2136 C CA . MET A 1 261 ? 1.276 6.492 -35.284 1.00 90.44 261 MET A CA 1
ATOM 2137 C C . MET A 1 261 ? 2.565 5.941 -34.670 1.00 90.44 261 MET A C 1
ATOM 2139 O O . MET A 1 261 ? 3.658 6.261 -35.131 1.00 90.44 261 MET A O 1
ATOM 2143 N N . VAL A 1 262 ? 2.433 5.037 -33.697 1.00 93.00 262 VAL A N 1
ATOM 2144 C CA . VAL A 1 262 ? 3.576 4.401 -33.026 1.00 93.00 262 VAL A CA 1
ATOM 2145 C C . VAL A 1 262 ? 4.388 3.549 -34.003 1.00 93.00 262 VAL A C 1
ATOM 2147 O O . VAL A 1 262 ? 5.618 3.603 -34.009 1.00 93.00 262 VAL A O 1
ATOM 2150 N N . TYR A 1 263 ? 3.722 2.761 -34.852 1.00 93.19 263 TYR A N 1
ATOM 2151 C CA . TYR A 1 263 ? 4.401 1.907 -35.823 1.00 93.19 263 TYR A CA 1
ATOM 2152 C C . TYR A 1 263 ? 5.121 2.722 -36.901 1.00 93.19 263 TYR A C 1
ATOM 2154 O O . TYR A 1 263 ? 6.203 2.327 -37.334 1.00 93.19 263 TYR A O 1
ATOM 2162 N N . ASN A 1 264 ? 4.557 3.856 -37.319 1.00 91.75 264 ASN A N 1
ATOM 2163 C CA . ASN A 1 264 ? 5.191 4.764 -38.271 1.00 91.75 264 ASN A CA 1
ATOM 2164 C C . ASN A 1 264 ? 6.458 5.388 -37.689 1.00 91.75 264 ASN A C 1
ATOM 2166 O O . ASN A 1 264 ? 7.482 5.370 -38.370 1.00 91.75 264 ASN A O 1
ATOM 2170 N N . GLU A 1 265 ? 6.419 5.843 -36.437 1.00 90.00 265 GLU A N 1
ATOM 2171 C CA . GLU A 1 265 ? 7.590 6.388 -35.741 1.00 90.00 265 GLU A CA 1
ATOM 2172 C C . GLU A 1 265 ? 8.687 5.322 -35.578 1.00 90.00 265 GLU A C 1
ATOM 2174 O O . GLU A 1 265 ? 9.841 5.512 -35.970 1.00 90.00 265 GLU A O 1
ATOM 2179 N N . TYR A 1 266 ? 8.305 4.121 -35.134 1.00 91.94 266 TYR A N 1
ATOM 2180 C CA . TYR A 1 266 ? 9.204 2.968 -35.067 1.00 91.94 266 TYR A CA 1
ATOM 2181 C C . TYR A 1 266 ? 9.820 2.626 -36.437 1.00 91.94 266 TYR A C 1
ATOM 2183 O O . TYR A 1 266 ? 11.027 2.399 -36.559 1.00 91.94 266 TYR A O 1
ATOM 2191 N N . LYS A 1 267 ? 9.009 2.594 -37.499 1.00 90.19 267 LYS A N 1
ATOM 2192 C CA . LYS A 1 267 ? 9.470 2.284 -38.857 1.00 90.19 267 LYS A CA 1
ATOM 2193 C C . LYS A 1 267 ? 10.393 3.376 -39.396 1.00 90.19 267 LYS A C 1
ATOM 2195 O O . LYS A 1 267 ? 11.385 3.043 -40.050 1.00 90.19 267 LYS A O 1
ATOM 2200 N N . ALA A 1 268 ? 10.096 4.646 -39.124 1.00 88.62 268 ALA A N 1
ATOM 2201 C CA . ALA A 1 268 ? 10.933 5.777 -39.501 1.00 88.62 268 ALA A CA 1
ATOM 2202 C C . ALA A 1 268 ? 12.318 5.650 -38.859 1.00 88.62 268 ALA A C 1
ATOM 2204 O O . ALA A 1 268 ? 13.321 5.697 -39.569 1.00 88.62 268 ALA A O 1
ATOM 2205 N N . PHE A 1 269 ? 12.387 5.342 -37.562 1.00 87.00 269 PHE A N 1
ATOM 2206 C CA . PHE A 1 269 ? 13.657 5.093 -36.883 1.00 87.00 269 PHE A CA 1
ATOM 2207 C C . PHE A 1 269 ? 14.431 3.915 -37.495 1.00 87.00 269 PHE A C 1
ATOM 2209 O O . PHE A 1 269 ? 15.599 4.056 -37.861 1.00 87.00 269 PHE A O 1
ATOM 2216 N N . MET A 1 270 ? 13.776 2.765 -37.688 1.00 85.00 270 MET A N 1
ATOM 2217 C CA . MET A 1 270 ? 14.433 1.562 -38.217 1.00 85.00 270 MET A CA 1
ATOM 2218 C C . MET A 1 270 ? 14.937 1.713 -39.659 1.00 85.00 270 MET A C 1
ATOM 2220 O O . MET A 1 270 ? 15.821 0.968 -40.078 1.00 85.00 270 MET A O 1
ATOM 2224 N N . THR A 1 271 ? 14.359 2.632 -40.436 1.00 83.00 271 THR A N 1
ATOM 2225 C CA . THR A 1 271 ? 14.744 2.878 -41.837 1.00 83.00 271 THR A CA 1
ATOM 2226 C C . THR A 1 271 ? 15.685 4.068 -42.006 1.00 83.00 271 THR A C 1
ATOM 2228 O O . THR A 1 271 ? 16.464 4.081 -42.955 1.00 83.00 271 THR A O 1
ATOM 2231 N N . SER A 1 272 ? 15.645 5.041 -41.094 1.00 77.75 272 SER A N 1
ATOM 2232 C CA . SER A 1 272 ? 16.467 6.257 -41.133 1.00 77.75 272 SER A CA 1
ATOM 2233 C C . SER A 1 272 ? 17.785 6.114 -40.358 1.00 77.75 272 SER A C 1
ATOM 2235 O O . SER A 1 272 ? 18.805 6.703 -40.726 1.00 77.75 272 SER A O 1
ATOM 2237 N N . SER A 1 273 ? 17.807 5.303 -39.295 1.00 77.31 273 SER A N 1
ATOM 2238 C CA . SER A 1 273 ? 18.966 5.204 -38.406 1.00 77.31 273 SER A CA 1
ATOM 2239 C C . SER A 1 273 ? 20.132 4.440 -39.042 1.00 77.31 273 SER A C 1
ATOM 2241 O O . SER A 1 273 ? 20.085 3.225 -39.255 1.00 77.31 273 SER A O 1
ATOM 2243 N N . ARG A 1 274 ? 21.233 5.159 -39.300 1.00 68.69 274 ARG A N 1
ATOM 2244 C CA . ARG A 1 274 ? 22.475 4.606 -39.872 1.00 68.69 274 ARG A CA 1
ATOM 2245 C C . ARG A 1 274 ? 23.073 3.495 -39.008 1.00 68.69 274 ARG A C 1
ATOM 2247 O O . ARG A 1 274 ? 23.641 2.551 -39.554 1.00 68.69 274 ARG A O 1
ATOM 2254 N N . ASP A 1 275 ? 22.918 3.582 -37.690 1.00 67.62 275 ASP A N 1
ATOM 2255 C CA . ASP A 1 275 ? 23.463 2.600 -36.751 1.00 67.62 275 ASP A CA 1
ATOM 2256 C C . ASP A 1 275 ? 22.653 1.298 -36.745 1.00 67.62 275 ASP A C 1
ATOM 2258 O O . ASP A 1 275 ? 23.228 0.213 -36.695 1.00 67.62 275 ASP A O 1
ATOM 2262 N N . VAL A 1 276 ? 21.329 1.381 -36.910 1.00 70.88 276 VAL A N 1
ATOM 2263 C CA . VAL A 1 276 ? 20.450 0.207 -37.072 1.00 70.88 276 VAL A CA 1
ATOM 2264 C C . VAL A 1 276 ? 20.750 -0.514 -38.389 1.00 70.88 276 VAL A C 1
ATOM 2266 O O . VAL A 1 276 ? 20.863 -1.743 -38.417 1.00 70.88 276 VAL A O 1
ATOM 2269 N N . ILE A 1 277 ? 20.963 0.249 -39.467 1.00 67.69 277 ILE A N 1
ATOM 2270 C CA . ILE A 1 277 ? 21.329 -0.281 -40.789 1.00 67.69 277 ILE A CA 1
ATOM 2271 C C . ILE A 1 277 ? 22.693 -0.984 -40.733 1.00 67.69 277 ILE A C 1
ATOM 2273 O O . ILE A 1 277 ? 22.833 -2.091 -41.252 1.00 67.69 277 ILE A O 1
ATOM 2277 N N . ARG A 1 278 ? 23.687 -0.385 -40.062 1.00 63.19 278 ARG A N 1
ATOM 2278 C CA . ARG A 1 278 ? 25.012 -0.996 -39.845 1.00 63.19 278 ARG A CA 1
ATOM 2279 C C . ARG A 1 278 ? 24.949 -2.242 -38.969 1.00 63.19 278 ARG A C 1
ATOM 2281 O O . ARG A 1 278 ? 25.701 -3.182 -39.202 1.00 63.19 278 ARG A O 1
ATOM 2288 N N . SER A 1 279 ? 24.038 -2.264 -38.000 1.00 67.06 279 SER A N 1
ATOM 2289 C CA . SER A 1 279 ? 23.814 -3.415 -37.126 1.00 67.06 279 SER A CA 1
ATOM 2290 C C . SER A 1 279 ? 23.044 -4.558 -37.806 1.00 67.06 279 SER A C 1
ATOM 2292 O O . SER A 1 279 ? 22.896 -5.622 -37.207 1.00 67.06 279 SER A O 1
ATOM 2294 N N . GLY A 1 280 ? 22.531 -4.364 -39.029 1.00 65.88 280 GLY A N 1
ATOM 2295 C CA . GLY A 1 280 ? 21.785 -5.381 -39.778 1.00 65.88 280 GLY A CA 1
ATOM 2296 C C . GLY A 1 280 ? 20.390 -5.683 -39.218 1.00 65.88 280 GLY A C 1
ATOM 2297 O O . GLY A 1 280 ? 19.765 -6.673 -39.607 1.00 65.88 280 GLY A O 1
ATOM 2298 N N . MET A 1 281 ? 19.883 -4.843 -38.312 1.00 74.44 281 MET A N 1
ATOM 2299 C CA . MET A 1 281 ? 18.577 -5.027 -37.687 1.00 74.44 281 MET A CA 1
ATOM 2300 C C . MET A 1 281 ? 17.465 -4.685 -38.681 1.00 74.44 281 MET A C 1
ATOM 2302 O O . MET A 1 281 ? 17.351 -3.560 -39.162 1.00 74.44 281 MET A O 1
ATOM 2306 N N . LYS A 1 282 ? 16.611 -5.665 -38.984 1.00 75.94 282 LYS A N 1
ATOM 2307 C CA . LYS A 1 282 ? 15.427 -5.454 -39.824 1.00 75.94 282 LYS A CA 1
ATOM 2308 C C . LYS A 1 282 ? 14.238 -5.057 -38.956 1.00 75.94 282 LYS A C 1
ATOM 2310 O O . LYS A 1 282 ? 14.077 -5.566 -37.850 1.00 75.94 282 LYS A O 1
ATOM 2315 N N . HIS A 1 283 ? 13.388 -4.174 -39.474 1.00 81.44 283 HIS A N 1
ATOM 2316 C CA . HIS A 1 283 ? 12.135 -3.831 -38.807 1.00 81.44 283 HIS A CA 1
ATOM 2317 C C . HIS A 1 283 ? 11.191 -5.039 -38.767 1.00 81.44 283 HIS A C 1
ATOM 2319 O O . HIS A 1 283 ? 11.123 -5.835 -39.711 1.00 81.44 283 HIS A O 1
ATOM 2325 N N . TYR A 1 284 ? 10.439 -5.168 -37.677 1.00 86.75 284 TYR A N 1
ATOM 2326 C CA . TYR A 1 284 ? 9.444 -6.226 -37.542 1.00 86.75 284 TYR A CA 1
ATOM 2327 C C . TYR A 1 284 ? 8.212 -5.948 -38.415 1.00 86.75 284 TYR A C 1
ATOM 2329 O O . TYR A 1 284 ? 7.790 -4.802 -38.612 1.00 86.75 284 TYR A O 1
ATOM 2337 N N . LYS A 1 285 ? 7.606 -7.023 -38.936 1.00 90.31 285 LYS A N 1
ATOM 2338 C CA . LYS A 1 285 ? 6.349 -6.947 -39.696 1.00 90.31 285 LYS A CA 1
ATOM 2339 C C . LYS A 1 285 ? 5.232 -6.389 -38.809 1.00 90.31 285 LYS A C 1
ATOM 2341 O O . LYS A 1 285 ? 5.152 -6.741 -37.633 1.00 90.31 285 LYS A O 1
ATOM 2346 N N . LYS A 1 286 ? 4.320 -5.615 -39.405 1.00 89.62 286 LYS A N 1
ATOM 2347 C CA . LYS A 1 286 ? 3.189 -4.965 -38.719 1.00 89.62 286 LYS A CA 1
ATOM 2348 C C . LYS A 1 286 ? 2.402 -5.914 -37.801 1.00 89.62 286 LYS A C 1
ATOM 2350 O O . LYS A 1 286 ? 2.179 -5.587 -36.646 1.00 89.62 286 LYS A O 1
ATOM 2355 N N . GLY A 1 287 ? 2.088 -7.131 -38.255 1.00 89.38 287 GLY A N 1
ATOM 2356 C CA . GLY A 1 287 ? 1.360 -8.113 -37.435 1.00 89.38 287 GLY A CA 1
ATOM 2357 C C . GLY A 1 287 ? 2.106 -8.602 -36.182 1.00 89.38 287 GLY A C 1
ATOM 2358 O O . GLY A 1 287 ? 1.467 -8.990 -35.211 1.00 89.38 287 GLY A O 1
ATOM 2359 N N . VAL A 1 288 ? 3.445 -8.574 -36.173 1.00 91.69 288 VAL A N 1
ATOM 2360 C CA . VAL A 1 288 ? 4.248 -8.905 -34.980 1.00 91.69 288 VAL A CA 1
ATOM 2361 C C . VAL A 1 288 ? 4.273 -7.717 -34.020 1.00 91.69 288 VAL A C 1
ATOM 2363 O O . VAL A 1 288 ? 4.070 -7.898 -32.824 1.00 91.69 288 VAL A O 1
ATOM 2366 N N . ALA A 1 289 ? 4.443 -6.502 -34.550 1.00 92.19 289 ALA A N 1
ATOM 2367 C CA . ALA A 1 289 ? 4.373 -5.275 -33.759 1.00 92.19 289 ALA A CA 1
ATOM 2368 C C . ALA A 1 289 ? 2.988 -5.074 -33.123 1.00 92.19 289 ALA A C 1
ATOM 2370 O O . ALA A 1 289 ? 2.908 -4.637 -31.981 1.00 92.19 289 ALA A O 1
ATOM 2371 N N . LEU A 1 290 ? 1.909 -5.463 -33.810 1.00 91.69 290 LEU A N 1
ATOM 2372 C CA . LEU A 1 290 ? 0.555 -5.398 -33.262 1.00 91.69 290 LEU A CA 1
ATOM 2373 C C . LEU A 1 290 ? 0.380 -6.346 -32.066 1.00 91.69 290 LEU A C 1
ATOM 2375 O O . LEU A 1 290 ? -0.209 -5.955 -31.066 1.00 91.69 290 LEU A O 1
ATOM 2379 N N . LYS A 1 291 ? 0.945 -7.560 -32.122 1.00 92.00 291 LYS A N 1
ATOM 2380 C CA . LYS A 1 291 ? 0.935 -8.488 -30.977 1.00 92.00 291 LYS A CA 1
ATOM 2381 C C . LYS A 1 291 ? 1.742 -7.959 -29.791 1.00 92.00 291 LYS A C 1
ATOM 2383 O O . LYS A 1 291 ? 1.288 -8.076 -28.660 1.00 92.00 291 LYS A O 1
ATOM 2388 N N . ALA A 1 292 ? 2.906 -7.362 -30.049 1.00 92.81 292 ALA A N 1
ATOM 2389 C CA . ALA A 1 292 ? 3.705 -6.693 -29.019 1.00 92.81 292 ALA A CA 1
ATOM 2390 C C . ALA A 1 292 ? 2.933 -5.521 -28.383 1.00 92.81 292 ALA A C 1
ATOM 2392 O O . ALA A 1 292 ? 2.925 -5.354 -27.169 1.00 92.81 292 ALA A O 1
ATOM 2393 N N . PHE A 1 293 ? 2.206 -4.750 -29.190 1.00 92.25 293 PHE A N 1
ATOM 2394 C CA . PHE A 1 293 ? 1.346 -3.670 -28.711 1.00 92.25 293 PHE A CA 1
ATOM 2395 C C . PHE A 1 293 ? 0.157 -4.182 -27.871 1.00 92.25 293 PHE A C 1
ATOM 2397 O O . PHE A 1 293 ? -0.135 -3.622 -26.816 1.00 92.25 293 PHE A O 1
ATOM 2404 N N . GLU A 1 294 ? -0.497 -5.280 -28.273 1.00 90.75 294 GLU A N 1
ATOM 2405 C CA . GLU A 1 294 ? -1.531 -5.951 -27.463 1.00 90.75 294 GLU A CA 1
ATOM 2406 C C . GLU A 1 294 ? -0.962 -6.509 -26.143 1.00 90.75 294 GLU A C 1
ATOM 2408 O O . GLU A 1 294 ? -1.630 -6.471 -25.105 1.00 90.75 294 GLU A O 1
ATOM 2413 N N . HIS A 1 295 ? 0.285 -6.987 -26.146 1.00 93.44 295 HIS A N 1
ATOM 2414 C CA . HIS A 1 295 ? 0.954 -7.428 -24.926 1.00 93.44 295 HIS A CA 1
ATOM 2415 C C . HIS A 1 295 ? 1.243 -6.253 -23.981 1.00 93.44 295 HIS A C 1
ATOM 2417 O O . HIS A 1 295 ? 0.932 -6.349 -22.797 1.00 93.44 295 HIS A O 1
ATOM 2423 N N . LEU A 1 296 ? 1.707 -5.107 -24.492 1.00 91.62 296 LEU A N 1
ATOM 2424 C CA . LEU A 1 296 ? 1.891 -3.885 -23.694 1.00 91.62 296 LEU A CA 1
ATOM 2425 C C . LEU A 1 296 ? 0.587 -3.377 -23.053 1.00 91.62 296 LEU A C 1
ATOM 2427 O O . LEU A 1 296 ? 0.614 -2.872 -21.929 1.00 91.62 296 LEU A O 1
ATOM 2431 N N . LEU A 1 297 ? -0.553 -3.543 -23.735 1.00 90.56 297 LEU A N 1
ATOM 2432 C CA . LEU A 1 297 ? -1.881 -3.288 -23.160 1.00 90.56 297 LEU A CA 1
ATOM 2433 C C . LEU A 1 297 ? -2.220 -4.282 -22.042 1.00 90.56 297 LEU A C 1
ATOM 2435 O O . LEU A 1 297 ? -2.777 -3.894 -21.020 1.00 90.56 297 LEU A O 1
ATOM 2439 N N . THR A 1 298 ? -1.867 -5.556 -22.221 1.00 90.69 298 THR A N 1
ATOM 2440 C CA . THR A 1 298 ? -2.084 -6.605 -21.211 1.00 90.69 298 THR A CA 1
ATOM 2441 C C . THR A 1 298 ? -1.225 -6.378 -19.962 1.00 90.69 298 THR A C 1
ATOM 2443 O O . THR A 1 298 ? -1.675 -6.663 -18.856 1.00 90.69 298 THR A O 1
ATOM 2446 N N . LEU A 1 299 ? -0.020 -5.822 -20.125 1.00 89.38 299 LEU A N 1
ATOM 2447 C CA . LEU A 1 299 ? 0.884 -5.431 -19.036 1.00 89.38 299 LEU A CA 1
ATOM 2448 C C . LEU A 1 299 ? 0.508 -4.094 -18.368 1.00 89.38 299 LEU A C 1
ATOM 2450 O O . LEU A 1 299 ? 1.206 -3.657 -17.457 1.00 89.38 299 LEU A O 1
ATOM 2454 N N . GLU A 1 300 ? -0.553 -3.421 -18.827 1.00 89.69 300 GLU A N 1
ATOM 2455 C CA . GLU A 1 300 ? -1.002 -2.103 -18.346 1.00 89.69 300 GLU A CA 1
ATOM 2456 C C . GLU A 1 300 ? 0.064 -0.986 -18.407 1.00 89.69 300 GLU A C 1
ATOM 2458 O O . GLU A 1 300 ? -0.081 0.060 -17.766 1.00 89.69 300 GLU A O 1
ATOM 2463 N N . LEU A 1 301 ? 1.114 -1.163 -19.219 1.00 89.50 301 LEU A N 1
ATOM 2464 C CA . LEU A 1 301 ? 2.089 -0.107 -19.538 1.00 89.50 301 LEU A CA 1
ATOM 2465 C C . LEU A 1 301 ? 1.471 0.957 -20.458 1.00 89.50 301 LEU A C 1
ATOM 2467 O O . LEU A 1 301 ? 1.904 2.111 -20.488 1.00 89.50 301 LEU A O 1
ATOM 2471 N N . ILE A 1 302 ? 0.417 0.562 -21.170 1.00 91.44 302 ILE A N 1
ATOM 2472 C CA . ILE A 1 302 ? -0.409 1.395 -22.031 1.00 91.44 302 ILE A CA 1
ATOM 2473 C C . ILE A 1 302 ? -1.866 1.181 -21.624 1.00 91.44 302 ILE A C 1
ATOM 2475 O O . ILE A 1 302 ? -2.272 0.058 -21.324 1.00 91.44 302 ILE A O 1
ATOM 2479 N N . ARG A 1 303 ? -2.674 2.242 -21.640 1.00 89.62 303 ARG A N 1
ATOM 2480 C CA . ARG A 1 303 ? -4.120 2.159 -21.388 1.00 89.62 303 ARG A CA 1
ATOM 2481 C C . ARG A 1 303 ? -4.916 2.730 -22.555 1.00 89.62 303 ARG A C 1
ATOM 2483 O O . ARG A 1 303 ? -4.459 3.687 -23.176 1.00 89.62 303 ARG A O 1
ATOM 2490 N N . PRO A 1 304 ? -6.115 2.202 -22.846 1.00 88.00 304 PRO A N 1
ATOM 2491 C CA . PRO A 1 304 ? -7.043 2.863 -23.753 1.00 88.00 304 PRO A CA 1
ATOM 2492 C C . PRO A 1 304 ? -7.327 4.285 -23.265 1.00 88.00 304 PRO A C 1
ATOM 2494 O O . PRO A 1 304 ? -7.597 4.493 -22.082 1.00 88.00 304 PRO A O 1
ATOM 2497 N N . ALA A 1 305 ? -7.268 5.261 -24.168 1.00 82.00 305 ALA A N 1
ATOM 2498 C CA . ALA A 1 305 ? -7.681 6.616 -23.851 1.00 82.00 305 ALA A CA 1
ATOM 2499 C C . ALA A 1 305 ? -9.192 6.579 -23.595 1.00 82.00 305 ALA A C 1
ATOM 2501 O O . ALA A 1 305 ? -9.960 6.321 -24.523 1.00 82.00 305 ALA A O 1
ATOM 2502 N N . GLU A 1 306 ? -9.623 6.798 -22.350 1.00 71.06 306 GLU A N 1
ATOM 2503 C CA . GLU A 1 306 ? -11.049 6.827 -22.030 1.00 71.06 306 GLU A CA 1
ATOM 2504 C C . GLU A 1 306 ? -11.747 7.844 -22.943 1.00 71.06 306 GLU A C 1
ATOM 2506 O O . GLU A 1 306 ? -11.385 9.027 -23.000 1.00 71.06 306 GLU A O 1
ATOM 2511 N N . SER A 1 307 ? -12.747 7.383 -23.698 1.00 49.25 307 SER A N 1
ATOM 2512 C CA . SER A 1 307 ? -13.731 8.293 -24.258 1.00 49.25 307 SER A CA 1
ATOM 2513 C C . SER A 1 307 ? -14.522 8.820 -23.074 1.00 49.25 307 SER A C 1
ATOM 2515 O O . SER A 1 307 ? -15.176 8.044 -22.379 1.00 49.25 307 SER A O 1
ATOM 2517 N N . VAL A 1 308 ? -14.465 10.127 -22.835 1.00 45.28 308 VAL A N 1
ATOM 2518 C CA . VAL A 1 308 ? -15.358 10.808 -21.894 1.00 45.28 308 VAL A CA 1
ATOM 2519 C C . VAL A 1 308 ? -16.773 10.753 -22.481 1.00 45.28 308 VAL A C 1
ATOM 2521 O O . VAL A 1 308 ? -17.284 11.715 -23.037 1.00 45.28 308 VAL A O 1
ATOM 2524 N N . SER A 1 309 ? -17.395 9.581 -22.423 1.00 37.19 309 SER A N 1
ATOM 2525 C CA . SER A 1 309 ? -18.824 9.374 -22.595 1.00 37.19 309 SER A CA 1
ATOM 2526 C C . SER A 1 309 ? -19.348 9.026 -21.209 1.00 37.19 309 SER A C 1
ATOM 2528 O O . SER A 1 309 ? -19.120 7.929 -20.703 1.00 37.19 309 SER A O 1
ATOM 2530 N N . GLY A 1 310 ? -19.917 10.042 -20.562 1.00 41.19 310 GLY A N 1
ATOM 2531 C CA . GLY A 1 310 ? -20.156 10.098 -19.129 1.00 41.19 310 GLY A CA 1
ATOM 2532 C C . GLY A 1 310 ? -20.964 8.944 -18.539 1.00 41.19 310 GLY A C 1
ATOM 2533 O O . GLY A 1 310 ? -22.021 8.580 -19.041 1.00 41.19 310 GLY A O 1
ATOM 2534 N N . SER A 1 311 ? -20.491 8.476 -17.387 1.00 30.92 311 SER A N 1
ATOM 2535 C CA . SER A 1 311 ? -21.321 8.051 -16.259 1.00 30.92 311 SER A CA 1
ATOM 2536 C C . SER A 1 3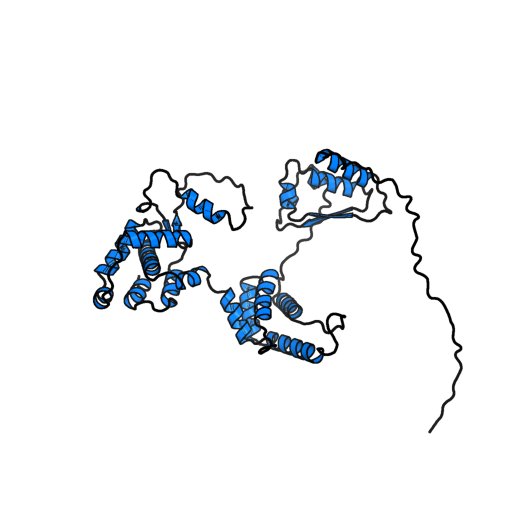11 ? -20.414 7.888 -15.037 1.00 30.92 311 SER A C 1
ATOM 2538 O O . SER A 1 311 ? -19.883 6.807 -14.785 1.00 30.92 311 SER A O 1
ATOM 2540 N N . PHE A 1 312 ? -20.219 8.968 -14.276 1.00 33.44 312 PHE A N 1
ATOM 2541 C CA . PHE A 1 312 ? -19.817 8.853 -12.875 1.00 33.44 312 PHE A CA 1
ATOM 2542 C C . PHE A 1 312 ? -21.003 8.253 -12.115 1.00 33.44 312 PHE A C 1
ATOM 2544 O O . PHE A 1 312 ? -21.862 8.978 -11.629 1.00 33.44 312 PHE A O 1
ATOM 2551 N N . ASN A 1 313 ? -21.071 6.925 -12.063 1.00 29.67 313 ASN A N 1
ATOM 2552 C CA . ASN A 1 313 ? -21.826 6.221 -11.039 1.00 29.67 313 ASN A CA 1
ATOM 2553 C C . ASN A 1 313 ? -20.817 5.488 -10.160 1.00 29.67 313 ASN A C 1
ATOM 2555 O O . ASN A 1 313 ? -20.303 4.429 -10.517 1.00 29.67 313 ASN A O 1
ATOM 2559 N N . GLU A 1 314 ? -20.536 6.090 -9.007 1.00 41.91 314 GLU A N 1
ATOM 2560 C CA . GLU A 1 314 ? -19.957 5.419 -7.852 1.00 41.91 314 GLU A CA 1
ATOM 2561 C C . GLU A 1 314 ? -20.856 4.243 -7.460 1.00 41.91 314 GLU A C 1
ATOM 2563 O O . GLU A 1 314 ? -21.917 4.427 -6.879 1.00 41.91 314 GLU A O 1
ATOM 2568 N N . THR A 1 315 ? -20.450 3.021 -7.789 1.00 34.28 315 THR A N 1
ATOM 2569 C CA . THR A 1 315 ? -20.754 1.809 -7.015 1.00 34.28 315 THR A CA 1
ATOM 2570 C C . THR A 1 315 ? -19.717 0.746 -7.378 1.00 34.28 315 THR A C 1
ATOM 2572 O O . THR A 1 315 ? -19.384 0.575 -8.548 1.00 34.28 315 THR A O 1
ATOM 2575 N N . ASN A 1 316 ? -19.237 0.019 -6.365 1.00 31.88 316 ASN A N 1
ATOM 2576 C CA . ASN A 1 316 ? -18.248 -1.074 -6.404 1.00 31.88 316 ASN A CA 1
ATOM 2577 C C . ASN A 1 316 ? -16.779 -0.690 -6.157 1.00 31.88 316 ASN A C 1
ATOM 2579 O O . ASN A 1 316 ? -15.878 -1.042 -6.917 1.00 31.88 316 ASN A O 1
ATOM 2583 N N . LEU A 1 317 ? -16.526 -0.096 -4.988 1.00 37.09 317 LEU A N 1
ATOM 2584 C CA . LEU A 1 317 ? -15.320 -0.418 -4.224 1.00 37.09 317 LEU A CA 1
ATOM 2585 C C . LEU A 1 317 ? -15.548 -1.804 -3.590 1.00 37.09 317 LEU A C 1
ATOM 2587 O O . LEU A 1 317 ? -16.322 -1.928 -2.645 1.00 37.09 317 LEU A O 1
ATOM 2591 N N . GLY A 1 318 ? -14.961 -2.860 -4.162 1.00 35.31 318 GLY A N 1
ATOM 2592 C CA . GLY A 1 318 ? -15.100 -4.218 -3.613 1.00 35.31 318 GLY A CA 1
ATOM 2593 C C . GLY A 1 318 ? -14.844 -5.398 -4.555 1.00 35.31 318 GLY A C 1
ATOM 2594 O O . GLY A 1 318 ? -15.207 -6.518 -4.207 1.00 35.31 318 GLY A O 1
ATOM 2595 N N . ALA A 1 319 ? -14.244 -5.205 -5.733 1.00 32.31 319 ALA A N 1
ATOM 2596 C CA . ALA A 1 319 ? -13.874 -6.329 -6.594 1.00 32.31 319 ALA A CA 1
ATOM 2597 C C . ALA A 1 319 ? -12.425 -6.767 -6.324 1.00 32.31 319 ALA A C 1
ATOM 2599 O O . ALA A 1 319 ? -11.482 -6.017 -6.571 1.00 32.31 319 ALA A O 1
ATOM 2600 N N . SER A 1 320 ? -12.266 -7.995 -5.818 1.00 31.12 320 SER A N 1
ATOM 2601 C CA . SER A 1 320 ? -10.993 -8.716 -5.717 1.00 31.12 320 SER A CA 1
ATOM 2602 C C . SER A 1 320 ? -10.154 -8.621 -6.995 1.00 31.12 320 SER A C 1
ATOM 2604 O O . SER A 1 320 ? -10.674 -8.611 -8.112 1.00 31.12 320 SER A O 1
ATOM 2606 N N . THR A 1 321 ? -8.837 -8.664 -6.796 1.00 39.28 321 THR A N 1
ATOM 2607 C CA . THR A 1 321 ? -7.711 -8.533 -7.740 1.00 39.28 321 THR A CA 1
ATOM 2608 C C . THR A 1 321 ? -7.721 -9.474 -8.960 1.00 39.28 321 THR A C 1
ATOM 2610 O O . THR A 1 321 ? -6.794 -9.449 -9.758 1.00 39.28 321 THR A O 1
ATOM 2613 N N . THR A 1 322 ? -8.754 -10.295 -9.145 1.00 39.06 322 THR A N 1
ATOM 2614 C CA . THR A 1 322 ? -8.921 -11.226 -10.273 1.00 39.06 322 THR A CA 1
ATOM 2615 C C . THR A 1 322 ? -10.002 -10.805 -11.274 1.00 39.06 322 THR A C 1
ATOM 2617 O O . THR A 1 322 ? -10.050 -11.361 -12.366 1.00 39.06 322 THR A O 1
ATOM 2620 N N . ALA A 1 323 ? -10.850 -9.817 -10.962 1.00 33.97 323 ALA A N 1
ATOM 2621 C CA . ALA A 1 323 ? -11.923 -9.374 -11.865 1.00 33.97 323 ALA A CA 1
ATOM 2622 C C . ALA A 1 323 ? -11.520 -8.217 -12.806 1.00 33.97 323 ALA A C 1
ATOM 2624 O O . ALA A 1 323 ? -12.194 -7.963 -13.806 1.00 33.97 323 ALA A O 1
ATOM 2625 N N . VAL A 1 324 ? -10.415 -7.523 -12.514 1.00 41.44 324 VAL A N 1
ATOM 2626 C CA . VAL A 1 324 ? -9.961 -6.351 -13.288 1.00 41.44 324 VAL A CA 1
ATOM 2627 C C . VAL A 1 324 ? -9.407 -6.757 -14.663 1.00 41.44 324 VAL A C 1
ATOM 2629 O O . VAL A 1 324 ? -9.636 -6.054 -15.647 1.00 41.44 324 VAL A O 1
ATOM 2632 N N . THR A 1 325 ? -8.805 -7.944 -14.778 1.00 40.75 325 THR A N 1
ATOM 2633 C CA . THR A 1 325 ? -8.229 -8.453 -16.036 1.00 40.75 325 THR A CA 1
ATOM 2634 C C . THR A 1 325 ? -9.283 -8.714 -17.118 1.00 40.75 325 THR A C 1
ATOM 2636 O O . THR A 1 325 ? -9.029 -8.484 -18.299 1.00 40.75 325 THR A O 1
ATOM 2639 N N . HIS A 1 326 ? -10.506 -9.107 -16.741 1.00 34.03 326 HIS A N 1
ATOM 2640 C CA . HIS A 1 326 ? -11.602 -9.287 -17.700 1.00 34.03 326 HIS A CA 1
ATOM 2641 C C . HIS A 1 326 ? -12.362 -7.989 -18.009 1.00 34.03 326 HIS A C 1
ATOM 2643 O O . HIS A 1 326 ? -12.855 -7.822 -19.126 1.00 34.03 326 HIS A O 1
ATOM 2649 N N . ALA A 1 327 ? -12.428 -7.043 -17.068 1.00 38.03 327 ALA A N 1
ATOM 2650 C CA . ALA A 1 327 ? -13.123 -5.772 -17.277 1.00 38.03 327 ALA A CA 1
ATOM 2651 C C . ALA A 1 327 ? -12.354 -4.817 -18.210 1.00 38.03 327 ALA A C 1
ATOM 2653 O O . ALA A 1 327 ? -12.978 -4.116 -19.008 1.00 38.03 327 ALA A O 1
ATOM 2654 N N . ALA A 1 328 ? -11.016 -4.820 -18.167 1.00 41.66 328 ALA A N 1
ATOM 2655 C CA . ALA A 1 328 ? -10.192 -4.027 -19.082 1.00 41.66 328 ALA A CA 1
ATOM 2656 C C . ALA A 1 328 ? -10.318 -4.512 -20.538 1.00 41.66 328 ALA A C 1
ATOM 2658 O O . ALA A 1 328 ? -10.458 -3.702 -21.455 1.00 41.66 328 ALA A O 1
ATOM 2659 N N . SER A 1 329 ? -10.380 -5.833 -20.746 1.00 38.06 329 SER A N 1
ATOM 2660 C CA . SER A 1 329 ? -10.592 -6.422 -22.075 1.00 38.06 329 SER A CA 1
ATOM 2661 C C . SER A 1 329 ? -12.009 -6.157 -22.614 1.00 38.06 329 SER A C 1
ATOM 2663 O O . SER A 1 329 ? -12.196 -5.961 -23.813 1.00 38.06 329 SER A O 1
ATOM 2665 N N . ALA A 1 330 ? -13.011 -6.062 -21.731 1.00 37.12 330 ALA A N 1
ATOM 2666 C CA . ALA A 1 330 ? -14.402 -5.794 -22.107 1.00 37.12 330 ALA A CA 1
ATOM 2667 C C . ALA A 1 330 ? -14.700 -4.316 -22.440 1.00 37.12 330 ALA A C 1
ATOM 2669 O O . ALA A 1 330 ? -15.647 -4.037 -23.174 1.00 37.12 330 ALA A O 1
ATOM 2670 N N . ARG A 1 331 ? -13.899 -3.355 -21.955 1.00 43.88 331 ARG A N 1
ATOM 2671 C CA . ARG A 1 331 ? -14.079 -1.917 -22.261 1.00 43.88 331 ARG A CA 1
ATOM 2672 C C . ARG A 1 331 ? -13.541 -1.493 -23.633 1.00 43.88 331 ARG A C 1
ATOM 2674 O O . ARG A 1 331 ? -13.828 -0.387 -24.075 1.00 43.88 331 ARG A O 1
ATOM 2681 N N . LEU A 1 332 ? -12.824 -2.374 -24.334 1.00 45.69 332 LEU A N 1
ATOM 2682 C CA . LEU A 1 332 ? -12.394 -2.161 -25.724 1.00 45.69 332 LEU A CA 1
ATOM 2683 C C . LEU A 1 332 ? -13.538 -2.290 -26.743 1.00 45.69 332 LEU A C 1
ATOM 2685 O O . LEU A 1 332 ? -13.342 -2.002 -27.920 1.00 45.69 332 LEU A O 1
ATOM 2689 N N . ALA A 1 333 ? -14.739 -2.684 -26.315 1.00 40.12 333 ALA A N 1
ATOM 2690 C CA . ALA A 1 333 ? -15.910 -2.757 -27.177 1.00 40.12 333 ALA A CA 1
ATOM 2691 C C . ALA A 1 333 ? -16.612 -1.390 -27.316 1.00 40.12 333 ALA A C 1
ATOM 2693 O O . ALA A 1 333 ? -17.808 -1.267 -27.060 1.00 40.12 333 ALA A O 1
ATOM 2694 N N . SER A 1 334 ? -15.893 -0.357 -27.771 1.00 44.72 334 SER A N 1
ATOM 2695 C CA . SER A 1 334 ? -16.556 0.670 -28.578 1.00 44.72 334 SER A CA 1
ATOM 2696 C C . SER A 1 334 ? -16.759 0.041 -29.959 1.00 44.72 334 SER A C 1
ATOM 2698 O O . SER A 1 334 ? -15.817 -0.271 -30.682 1.00 44.72 334 SER A O 1
ATOM 2700 N N . VAL A 1 335 ? -18.009 -0.283 -30.276 1.00 46.78 335 VAL A N 1
ATOM 2701 C CA . VAL A 1 335 ? -18.418 -1.297 -31.269 1.00 46.78 335 VAL A CA 1
ATOM 2702 C C . VAL A 1 335 ? -17.994 -1.010 -32.729 1.00 46.78 335 VAL A C 1
ATOM 2704 O O . VAL A 1 335 ? -18.361 -1.773 -33.613 1.00 46.78 335 VAL A O 1
ATOM 2707 N N . HIS A 1 336 ? -17.191 0.016 -33.041 1.00 53.22 336 HIS A N 1
ATOM 2708 C CA . HIS A 1 336 ? -16.835 0.369 -34.428 1.00 53.22 336 HIS A CA 1
ATOM 2709 C C . HIS A 1 336 ? -15.391 0.842 -34.694 1.00 53.22 336 HIS A C 1
ATOM 2711 O O . HIS A 1 336 ? -15.105 1.231 -35.825 1.00 53.22 336 HIS A O 1
ATOM 2717 N N . CYS A 1 337 ? -14.462 0.799 -33.732 1.00 60.00 337 CYS A N 1
ATOM 2718 C CA . CYS A 1 337 ? -13.068 1.171 -34.017 1.00 60.00 337 CYS A CA 1
ATOM 2719 C C . CYS A 1 337 ? -12.206 -0.080 -34.278 1.00 60.00 337 CYS A C 1
ATOM 2721 O O . CYS A 1 337 ? -12.136 -0.948 -33.403 1.00 60.00 337 CYS A O 1
ATOM 2723 N N . PRO A 1 338 ? -11.541 -0.220 -35.445 1.00 75.12 338 PRO A N 1
ATOM 2724 C CA . PRO A 1 338 ? -10.572 -1.292 -35.639 1.00 75.12 338 PRO A CA 1
ATOM 2725 C C . PRO A 1 338 ? -9.456 -1.176 -34.599 1.00 75.12 338 PRO A C 1
ATOM 2727 O O . PRO A 1 338 ? -9.014 -0.072 -34.286 1.00 75.12 338 PRO A O 1
ATOM 2730 N N . LYS A 1 339 ? -8.962 -2.315 -34.100 1.00 73.31 339 LYS A N 1
ATOM 2731 C CA . LYS A 1 339 ? -7.968 -2.374 -33.013 1.00 73.31 339 LYS A CA 1
ATOM 2732 C C . LYS A 1 339 ? -6.727 -1.495 -33.239 1.00 73.31 339 LYS A C 1
ATOM 2734 O O . LYS A 1 339 ? -6.172 -0.975 -32.281 1.00 73.31 339 LYS A O 1
ATOM 2739 N N . GLU A 1 340 ? -6.314 -1.319 -34.495 1.00 77.69 340 GLU A N 1
ATOM 2740 C CA . GLU A 1 340 ? -5.157 -0.501 -34.894 1.00 77.69 340 GLU A CA 1
ATOM 2741 C C . GLU A 1 340 ? -5.384 1.015 -34.700 1.00 77.69 340 GLU A C 1
ATOM 2743 O O . GLU A 1 340 ? -4.435 1.781 -34.533 1.00 77.69 340 GLU A O 1
ATOM 2748 N N . TYR A 1 341 ? -6.643 1.460 -34.678 1.00 81.88 341 TYR A N 1
ATOM 2749 C CA . TYR A 1 341 ? -7.028 2.871 -34.560 1.00 81.88 341 TYR A CA 1
ATOM 2750 C C . TYR A 1 341 ? -7.546 3.249 -33.171 1.00 81.88 341 TYR A C 1
ATOM 2752 O O . TYR A 1 341 ? -7.892 4.409 -32.937 1.00 81.88 341 TYR A O 1
ATOM 2760 N N . THR A 1 342 ? -7.578 2.302 -32.232 1.00 83.31 342 THR A N 1
ATOM 2761 C CA . THR A 1 342 ? -7.914 2.592 -30.840 1.00 83.31 342 THR A CA 1
ATOM 2762 C C . THR A 1 342 ? -6.868 3.529 -30.247 1.00 83.31 342 THR A C 1
ATOM 2764 O O . THR A 1 342 ? -5.675 3.226 -30.240 1.00 83.31 342 THR A O 1
ATOM 2767 N N . MET A 1 343 ? -7.328 4.676 -29.747 1.00 87.50 343 MET A N 1
ATOM 2768 C CA . MET A 1 343 ? -6.462 5.639 -29.076 1.00 87.50 343 MET A CA 1
ATOM 2769 C C . MET A 1 343 ? -6.046 5.104 -27.712 1.00 87.50 343 MET A C 1
ATOM 2771 O O . MET A 1 343 ? -6.870 4.615 -26.937 1.00 87.50 343 MET A O 1
ATOM 2775 N N . VAL A 1 344 ? -4.764 5.240 -27.413 1.00 89.81 344 VAL A N 1
ATOM 2776 C CA . VAL A 1 344 ? -4.143 4.792 -26.176 1.00 89.81 344 VAL A CA 1
ATOM 2777 C C . VAL A 1 344 ? -3.280 5.896 -25.565 1.00 89.81 344 VAL A C 1
ATOM 2779 O O . VAL A 1 344 ? -2.978 6.900 -26.214 1.00 89.81 344 VAL A O 1
ATOM 2782 N N . GLN A 1 345 ? -2.904 5.707 -24.304 1.00 90.69 345 GLN A N 1
ATOM 2783 C CA . GLN A 1 345 ? -2.031 6.583 -23.531 1.00 90.69 345 GLN A CA 1
ATOM 2784 C C . GLN A 1 345 ? -0.949 5.758 -22.837 1.00 90.69 345 GLN A C 1
ATOM 2786 O O . GLN A 1 345 ? -1.229 4.675 -22.313 1.00 90.69 345 GLN A O 1
ATOM 2791 N N . LEU A 1 346 ? 0.274 6.287 -22.815 1.00 90.94 346 LEU A N 1
ATOM 2792 C CA . LEU A 1 346 ? 1.366 5.717 -22.033 1.00 90.94 346 LEU A CA 1
ATOM 2793 C C . LEU A 1 346 ? 1.134 6.006 -20.545 1.00 90.94 346 LEU A C 1
ATOM 2795 O O . LEU A 1 346 ? 0.760 7.113 -20.171 1.00 90.94 346 LEU A O 1
ATOM 2799 N N . VAL A 1 347 ? 1.357 5.008 -19.692 1.00 89.75 347 VAL A N 1
ATOM 2800 C CA . VAL A 1 347 ? 1.197 5.124 -18.226 1.00 89.75 347 VAL A CA 1
ATOM 2801 C C . VAL A 1 347 ? 2.498 5.560 -17.531 1.00 89.75 347 VAL A C 1
ATOM 2803 O O . VAL A 1 347 ? 2.532 5.754 -16.310 1.00 89.75 347 VAL A O 1
ATOM 2806 N N . LEU A 1 348 ? 3.577 5.644 -18.304 1.00 88.88 348 LEU A N 1
ATOM 2807 C CA . LEU A 1 348 ? 4.929 5.977 -17.881 1.00 88.88 348 LEU A CA 1
ATOM 2808 C C . LEU A 1 348 ? 5.238 7.428 -18.223 1.00 88.88 348 LEU A C 1
ATOM 2810 O O . LEU A 1 348 ? 4.894 7.893 -19.311 1.00 88.88 348 LEU A O 1
ATOM 2814 N N . ASP A 1 349 ? 5.960 8.088 -17.328 1.00 87.75 349 ASP A N 1
ATOM 2815 C CA . ASP A 1 349 ? 6.538 9.397 -17.598 1.00 87.75 349 ASP A CA 1
ATOM 2816 C C . ASP A 1 349 ? 7.810 9.258 -18.446 1.00 87.75 349 ASP A C 1
ATOM 2818 O O . ASP A 1 349 ? 8.503 8.237 -18.398 1.00 87.75 349 ASP A O 1
ATOM 2822 N N . VAL A 1 350 ? 8.174 10.318 -19.172 1.00 88.25 350 VAL A N 1
ATOM 2823 C CA . VAL A 1 350 ? 9.377 10.346 -20.024 1.00 88.25 350 VAL A CA 1
ATOM 2824 C C . VAL A 1 350 ? 10.638 9.958 -19.239 1.00 88.25 350 VAL A C 1
ATOM 2826 O O . VAL A 1 350 ? 11.408 9.107 -19.682 1.00 88.25 350 VAL A O 1
ATOM 2829 N N . ALA A 1 351 ? 10.799 10.484 -18.021 1.00 88.69 351 ALA A N 1
ATOM 2830 C CA . ALA A 1 351 ? 11.928 10.155 -17.150 1.00 88.69 351 ALA A CA 1
ATOM 2831 C C . ALA A 1 351 ? 11.978 8.661 -16.770 1.00 88.69 351 ALA A C 1
ATOM 2833 O O . ALA A 1 351 ? 13.053 8.064 -16.751 1.00 88.69 351 ALA A O 1
ATOM 2834 N N . GLN A 1 352 ? 10.820 8.034 -16.525 1.00 88.62 352 GLN A N 1
ATOM 2835 C CA . GLN A 1 352 ? 10.742 6.602 -16.212 1.00 88.62 352 GLN A CA 1
ATOM 2836 C C . GLN A 1 352 ? 11.145 5.747 -17.416 1.00 88.62 352 GLN A C 1
ATOM 2838 O O . GLN A 1 352 ? 11.811 4.726 -17.243 1.00 88.62 352 GLN A O 1
ATOM 2843 N N . VAL A 1 353 ? 10.773 6.165 -18.631 1.00 89.06 353 VAL A N 1
ATOM 2844 C CA . VAL A 1 353 ? 11.191 5.494 -19.869 1.00 89.06 353 VAL A CA 1
ATOM 2845 C C . VAL A 1 353 ? 12.703 5.604 -20.051 1.00 89.06 353 VAL A C 1
ATOM 2847 O O . VAL A 1 353 ? 13.355 4.595 -20.310 1.00 89.06 353 VAL A O 1
ATOM 2850 N N . GLU A 1 354 ? 13.287 6.787 -19.861 1.00 90.31 354 GLU A N 1
ATOM 2851 C CA . GLU A 1 354 ? 14.738 6.967 -19.965 1.00 90.31 354 GLU A CA 1
ATOM 2852 C C . GLU A 1 354 ? 15.511 6.120 -18.947 1.00 90.31 354 GLU A C 1
ATOM 2854 O O . GLU A 1 354 ? 16.493 5.460 -19.299 1.00 90.31 354 GLU A O 1
ATOM 2859 N N . ASP A 1 355 ? 15.068 6.103 -17.689 1.00 87.75 355 ASP A N 1
ATOM 2860 C CA . ASP A 1 355 ? 15.684 5.291 -16.639 1.00 87.75 355 ASP A CA 1
ATOM 2861 C C . ASP A 1 355 ? 15.567 3.796 -16.937 1.00 87.75 355 ASP A C 1
ATOM 2863 O O . ASP A 1 355 ? 16.531 3.044 -16.747 1.00 87.75 355 ASP A O 1
ATOM 2867 N N . ALA A 1 356 ? 14.430 3.366 -17.485 1.00 86.94 356 ALA A N 1
ATOM 2868 C CA . ALA A 1 356 ? 14.243 1.996 -17.932 1.00 86.94 356 ALA A CA 1
ATOM 2869 C C . ALA A 1 356 ? 15.184 1.637 -19.092 1.00 86.94 356 ALA A C 1
ATOM 2871 O O . ALA A 1 356 ? 15.832 0.593 -19.042 1.00 86.94 356 ALA A O 1
ATOM 2872 N N . VAL A 1 357 ? 15.351 2.518 -20.085 1.00 89.00 357 VAL A N 1
ATOM 2873 C CA . VAL A 1 357 ? 16.287 2.322 -21.209 1.00 89.00 357 VAL A CA 1
ATOM 2874 C C . VAL A 1 357 ? 17.739 2.254 -20.724 1.00 89.00 357 VAL A C 1
ATOM 2876 O O . VAL A 1 357 ? 18.516 1.436 -21.220 1.00 89.00 357 VAL A O 1
ATOM 2879 N N . ARG A 1 358 ? 18.129 3.071 -19.733 1.00 88.00 358 ARG A N 1
ATOM 2880 C CA . ARG A 1 358 ? 19.478 3.018 -19.132 1.00 88.00 358 ARG A CA 1
ATOM 2881 C C . ARG A 1 358 ? 19.733 1.704 -18.398 1.00 88.00 358 ARG A C 1
ATOM 2883 O O . ARG A 1 358 ? 20.879 1.249 -18.383 1.00 88.00 358 ARG A O 1
ATOM 2890 N N . ALA A 1 359 ? 18.698 1.138 -17.781 1.00 85.50 359 ALA A N 1
ATOM 2891 C CA . ALA A 1 359 ? 18.781 -0.055 -16.947 1.00 85.50 359 ALA A CA 1
ATOM 2892 C C . ALA A 1 359 ? 18.469 -1.374 -17.684 1.00 85.50 359 ALA A C 1
ATOM 2894 O O . ALA A 1 359 ? 18.635 -2.439 -17.087 1.00 85.50 359 ALA A O 1
ATOM 2895 N N . TYR A 1 360 ? 18.023 -1.316 -18.943 1.00 88.25 360 TYR A N 1
ATOM 2896 C CA . TYR A 1 360 ? 17.698 -2.485 -19.760 1.00 88.25 360 TYR A CA 1
ATOM 2897 C C . TYR A 1 360 ? 18.963 -3.279 -20.129 1.00 88.25 360 TYR A C 1
ATOM 2899 O O . TYR A 1 360 ? 19.946 -2.716 -20.623 1.00 88.25 360 TYR A O 1
ATOM 2907 N N . GLN A 1 361 ? 18.943 -4.592 -19.888 1.00 83.25 361 GLN A N 1
ATOM 2908 C CA . GLN A 1 361 ? 20.070 -5.484 -20.181 1.00 83.25 361 GLN A CA 1
ATOM 2909 C C . GLN A 1 361 ? 20.172 -5.740 -21.692 1.00 83.25 361 GLN A C 1
ATOM 2911 O O . GLN A 1 361 ? 19.161 -5.861 -22.372 1.00 83.25 361 GLN A O 1
ATOM 2916 N N . ASP A 1 362 ? 21.392 -5.784 -22.231 1.00 81.88 362 ASP A N 1
ATOM 2917 C CA . ASP A 1 362 ? 21.665 -6.093 -23.645 1.00 81.88 362 ASP A CA 1
ATOM 2918 C C . ASP A 1 362 ? 20.961 -5.189 -24.683 1.00 81.88 362 ASP A C 1
ATOM 2920 O O . ASP A 1 362 ? 20.742 -5.582 -25.830 1.00 81.88 362 ASP A O 1
ATOM 2924 N N . CYS A 1 363 ? 20.641 -3.938 -24.320 1.00 83.75 363 CYS A N 1
ATOM 2925 C CA . CYS A 1 363 ? 20.082 -2.962 -25.259 1.00 83.75 363 CYS A CA 1
ATOM 2926 C C . CYS A 1 363 ? 21.120 -2.564 -26.334 1.00 83.75 363 CYS A C 1
ATOM 2928 O O . CYS A 1 363 ? 22.179 -2.025 -25.981 1.00 83.75 363 CYS A O 1
ATOM 2930 N N . PRO A 1 364 ? 20.838 -2.749 -27.642 1.00 87.25 364 PRO A N 1
ATOM 2931 C CA . PRO A 1 364 ? 21.715 -2.276 -28.708 1.00 87.25 364 PRO A CA 1
ATOM 2932 C C . PRO A 1 364 ? 21.962 -0.769 -28.608 1.00 87.25 364 PRO A C 1
ATOM 2934 O O . PRO A 1 364 ? 21.033 0.010 -28.380 1.00 87.25 364 PRO A O 1
ATOM 2937 N N . GLN A 1 365 ? 23.205 -0.336 -28.841 1.00 84.38 365 GLN A N 1
ATOM 2938 C CA . GLN A 1 365 ? 23.601 1.071 -28.681 1.00 84.38 365 GLN A CA 1
ATOM 2939 C C . GLN A 1 365 ? 22.740 2.037 -29.506 1.00 84.38 365 GLN A C 1
ATOM 2941 O O . GLN A 1 365 ? 22.413 3.116 -29.020 1.00 84.38 365 GLN A O 1
ATOM 2946 N N . ALA A 1 366 ? 22.316 1.629 -30.706 1.00 84.50 366 ALA A N 1
ATOM 2947 C CA . ALA A 1 366 ? 21.441 2.428 -31.560 1.00 84.50 366 ALA A CA 1
ATOM 2948 C C . ALA A 1 366 ? 20.084 2.732 -30.896 1.00 84.50 366 ALA A C 1
ATOM 2950 O O . ALA A 1 366 ? 19.608 3.863 -30.951 1.00 84.50 366 ALA A O 1
ATOM 2951 N N . ILE A 1 367 ? 19.480 1.739 -30.234 1.00 85.50 367 ILE A N 1
ATOM 2952 C CA . ILE A 1 367 ? 18.189 1.882 -29.541 1.00 85.50 367 ILE A CA 1
ATOM 2953 C C . ILE A 1 367 ? 18.375 2.671 -28.247 1.00 85.50 367 ILE A C 1
ATOM 2955 O O . ILE A 1 367 ? 17.564 3.535 -27.927 1.00 85.50 367 ILE A O 1
ATOM 2959 N N . ARG A 1 368 ? 19.479 2.433 -27.532 1.00 88.12 368 ARG A N 1
ATOM 2960 C CA . ARG A 1 368 ? 19.817 3.197 -26.328 1.00 88.12 368 ARG A CA 1
ATOM 2961 C C . ARG A 1 368 ? 20.031 4.678 -26.629 1.00 88.12 368 ARG A C 1
ATOM 2963 O O . ARG A 1 368 ? 19.583 5.512 -25.854 1.00 88.12 368 ARG A O 1
ATOM 2970 N N . HIS A 1 369 ? 20.704 5.008 -27.730 1.00 87.75 369 HIS A N 1
ATOM 2971 C CA . HIS A 1 369 ? 20.871 6.394 -28.158 1.00 87.75 369 HIS A CA 1
ATOM 2972 C C . HIS A 1 369 ? 19.515 7.017 -28.494 1.00 87.75 369 HIS A C 1
ATOM 2974 O O . HIS A 1 369 ? 19.181 8.058 -27.943 1.00 87.75 369 HIS A O 1
ATOM 2980 N N . TRP A 1 370 ? 18.698 6.323 -29.289 1.00 88.50 370 TRP A N 1
ATOM 2981 C CA . TRP A 1 370 ? 17.368 6.790 -29.681 1.00 88.50 370 TRP A CA 1
ATOM 2982 C C . TRP A 1 370 ? 16.414 7.025 -28.505 1.00 88.50 370 TRP A C 1
ATOM 2984 O O . TRP A 1 370 ? 15.665 7.995 -28.513 1.00 88.50 370 TRP A O 1
ATOM 2994 N N . GLY A 1 371 ? 16.449 6.173 -27.478 1.00 84.94 371 GLY A N 1
ATOM 2995 C CA . GLY A 1 371 ? 15.623 6.340 -26.279 1.00 84.94 371 GLY A CA 1
ATOM 2996 C C . GLY A 1 371 ? 16.057 7.480 -25.354 1.00 84.94 371 GLY A C 1
ATOM 2997 O O . GLY A 1 371 ? 15.271 7.889 -24.507 1.00 84.94 371 GLY A O 1
ATOM 2998 N N . LEU A 1 372 ? 17.288 7.982 -25.500 1.00 87.50 372 LEU A N 1
ATOM 2999 C CA . LEU A 1 372 ? 17.859 9.051 -24.669 1.00 87.50 372 LEU A CA 1
ATOM 3000 C C . LEU A 1 372 ? 17.970 10.395 -25.396 1.00 87.50 372 LEU A C 1
ATOM 3002 O O . LEU A 1 372 ? 18.299 11.401 -24.773 1.00 87.50 372 LEU A O 1
ATOM 3006 N N . THR A 1 373 ? 17.743 10.412 -26.706 1.00 83.31 373 THR A N 1
ATOM 3007 C CA . THR A 1 373 ? 17.602 11.638 -27.491 1.00 83.31 373 THR A CA 1
ATOM 3008 C C . THR A 1 373 ? 16.167 12.148 -27.414 1.00 83.31 373 THR A C 1
ATOM 3010 O O . THR A 1 373 ? 15.234 11.343 -27.340 1.00 83.31 373 THR A O 1
ATOM 3013 N N . ASN A 1 374 ? 16.018 13.471 -27.428 1.00 62.03 374 ASN A N 1
ATOM 3014 C CA . ASN A 1 374 ? 14.733 14.159 -27.572 1.00 62.03 374 ASN A CA 1
ATOM 3015 C C . ASN A 1 374 ? 14.425 14.436 -29.036 1.00 62.03 374 ASN A C 1
ATOM 3017 O O . ASN A 1 374 ? 15.401 14.637 -29.801 1.00 62.03 374 ASN A O 1
#

pLDDT: mean 76.8, std 20.62, range [25.89, 96.38]

Sequence (374 aa):
KSENKQGNSTPVASAKRPIRRARSTRQKQPIPATPPPKRTFSETLVYLLSFLKKGGRRENPIVFILDEFDLFSQHPKQTLLYTLFDVVQSHQLPVLVIGITARLDAVELLEKRVKSRFSHRQISVYPPSDFKTLTSIARNALKVQLENSPAFPDACLEYRQEFNERVQSLFDNPAFQQLLRRQYDILRDVRSLYRLLLSFAFSLSIDHPFFTFTKAYTSIQKQLLDSKVELIKEISLLELCLIIAMKHLLDQDMVKFNFEMVYNEYKAFMTSSRDVIRSGMKHYKKGVALKAFEHLLTLELIRPAESVSGSFNETNLGASTTAVTHAASARLASVHCPKEYTMVQLVLDVAQVEDAVRAYQDCPQAIRHWGLTN